Protein AF-A0A8H6ZA84-F1 (afdb_monomer_lite)

Structure (mmCIF, N/CA/C/O backbone):
data_AF-A0A8H6ZA84-F1
#
_entry.id   AF-A0A8H6ZA84-F1
#
loop_
_atom_site.group_PDB
_atom_site.id
_atom_site.type_symbol
_atom_site.label_atom_id
_atom_site.label_alt_id
_atom_site.label_comp_id
_atom_site.label_asym_id
_atom_site.label_entity_id
_atom_site.label_seq_id
_atom_site.pdbx_PDB_ins_code
_atom_site.Cartn_x
_atom_site.Cartn_y
_atom_site.Cartn_z
_atom_site.occupancy
_atom_site.B_iso_or_equiv
_atom_site.auth_seq_id
_atom_site.auth_comp_id
_atom_site.auth_asym_id
_atom_site.auth_atom_id
_atom_site.pdbx_PDB_model_num
ATOM 1 N N . MET A 1 1 ? -35.284 -11.355 17.701 1.00 36.91 1 MET A N 1
ATOM 2 C CA . MET A 1 1 ? -35.222 -12.533 16.805 1.00 36.91 1 MET A CA 1
ATOM 3 C C . MET A 1 1 ? -33.841 -12.617 16.155 1.00 36.91 1 MET A C 1
ATOM 5 O O . MET A 1 1 ? -33.602 -11.948 15.160 1.00 36.91 1 MET A O 1
ATOM 9 N N . ARG A 1 2 ? -32.900 -13.371 16.741 1.00 30.09 2 ARG A N 1
ATOM 10 C CA . ARG A 1 2 ? -31.565 -13.618 16.163 1.00 30.09 2 ARG A CA 1
ATOM 11 C C . ARG A 1 2 ? -31.586 -14.981 15.469 1.00 30.09 2 ARG A C 1
ATOM 13 O O . ARG A 1 2 ? -31.700 -15.998 16.144 1.00 30.09 2 ARG A O 1
ATOM 20 N N . LYS A 1 3 ? -31.520 -15.005 14.136 1.00 34.09 3 LYS A N 1
ATOM 21 C CA . LYS A 1 3 ? -31.349 -16.245 13.364 1.00 34.09 3 LYS A CA 1
ATOM 22 C C . LYS A 1 3 ? -29.856 -16.569 13.288 1.00 34.09 3 LYS A C 1
ATOM 24 O O . LYS A 1 3 ? -29.094 -15.841 12.662 1.00 34.09 3 LYS A O 1
ATOM 29 N N . HIS A 1 4 ? -29.452 -17.644 13.961 1.00 30.86 4 HIS A N 1
ATOM 30 C CA . HIS A 1 4 ? -28.124 -18.236 13.839 1.00 30.86 4 HIS A CA 1
ATOM 31 C C . HIS A 1 4 ? -28.021 -19.001 12.512 1.00 30.86 4 HIS A C 1
ATOM 33 O O . HIS A 1 4 ? -28.751 -19.966 12.294 1.00 30.86 4 HIS A O 1
ATOM 39 N N . LEU A 1 5 ? -27.105 -18.579 11.639 1.00 31.80 5 LEU A N 1
ATOM 40 C CA . LEU A 1 5 ? -26.659 -19.356 10.482 1.00 31.80 5 LEU A CA 1
ATOM 41 C C . LEU A 1 5 ? -25.790 -20.521 10.981 1.00 31.80 5 LEU A C 1
ATOM 43 O O . LEU A 1 5 ? -24.698 -20.304 11.506 1.00 31.80 5 LEU A O 1
ATOM 47 N N . ARG A 1 6 ? -26.295 -21.754 10.852 1.00 27.97 6 ARG A N 1
ATOM 48 C CA . ARG A 1 6 ? -25.512 -22.986 11.031 1.00 27.97 6 ARG A CA 1
ATOM 49 C C . ARG A 1 6 ? -24.756 -23.284 9.736 1.00 27.97 6 ARG A C 1
ATOM 51 O O . ARG A 1 6 ? -25.370 -23.355 8.677 1.00 27.97 6 ARG A O 1
ATOM 58 N N . LEU A 1 7 ? -23.445 -23.486 9.840 1.00 37.94 7 LEU A N 1
ATOM 59 C CA . LEU A 1 7 ? -22.629 -24.075 8.776 1.00 37.94 7 LEU A CA 1
ATOM 60 C C . LEU A 1 7 ? -22.774 -25.611 8.788 1.00 37.94 7 LEU A C 1
ATOM 62 O O . LEU A 1 7 ? -22.993 -26.184 9.860 1.00 37.94 7 LEU A O 1
ATOM 66 N N . PRO A 1 8 ? -22.657 -26.287 7.629 1.00 34.06 8 PRO A N 1
ATOM 67 C CA . PRO A 1 8 ? -22.803 -27.736 7.534 1.00 34.06 8 PRO A CA 1
ATOM 68 C C . PRO A 1 8 ? -21.616 -28.489 8.155 1.00 34.06 8 PRO A C 1
ATOM 70 O O . PRO A 1 8 ? -20.456 -28.089 8.037 1.00 34.06 8 PRO A O 1
ATOM 73 N N . SER A 1 9 ? -21.933 -29.604 8.815 1.00 30.83 9 SER A N 1
ATOM 74 C CA . SER A 1 9 ? -20.996 -30.525 9.460 1.00 30.83 9 SER A CA 1
ATOM 75 C C . SER A 1 9 ? -20.069 -31.197 8.445 1.00 30.83 9 SER A C 1
ATOM 77 O O . SER A 1 9 ? -20.538 -31.835 7.502 1.00 30.83 9 SER A O 1
ATOM 79 N N . ARG A 1 10 ? -18.753 -31.110 8.668 1.00 32.34 10 ARG A N 1
ATOM 80 C CA . ARG A 1 10 ? -17.753 -31.898 7.936 1.00 32.34 10 ARG A CA 1
ATOM 81 C C . ARG A 1 10 ? -17.799 -33.361 8.381 1.00 32.34 10 ARG A C 1
ATOM 83 O O . ARG A 1 10 ? -17.666 -33.653 9.565 1.00 32.34 10 ARG A O 1
ATOM 90 N N . SER A 1 11 ? -17.933 -34.258 7.410 1.00 32.00 11 SER A N 1
ATOM 91 C CA . SER A 1 11 ? -17.723 -35.698 7.546 1.00 32.00 11 SER A CA 1
ATOM 92 C C . SER A 1 11 ? -16.248 -36.005 7.819 1.00 32.00 11 SER A C 1
ATOM 94 O O . SER A 1 11 ? -15.365 -35.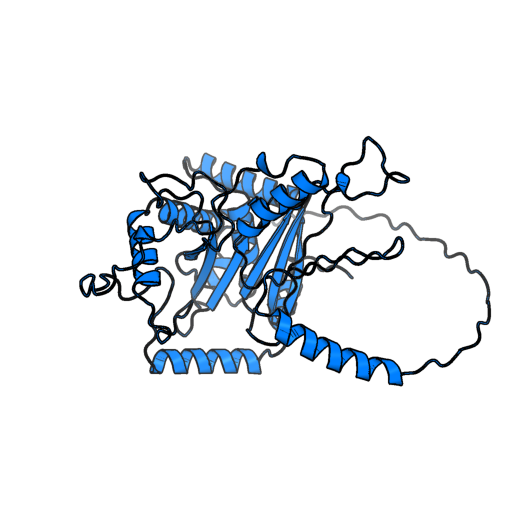610 7.056 1.00 32.00 11 SER A O 1
ATOM 96 N N . THR A 1 12 ? -15.988 -36.719 8.906 1.00 30.31 12 THR A N 1
ATOM 97 C CA . THR A 1 12 ? -14.683 -37.251 9.303 1.00 30.31 12 THR A CA 1
ATOM 98 C C . THR A 1 12 ? -14.294 -38.426 8.404 1.00 30.31 12 THR A C 1
ATOM 100 O O . THR A 1 12 ? -14.926 -39.477 8.441 1.00 30.31 12 THR A O 1
ATOM 103 N N . ILE A 1 13 ? -13.230 -38.262 7.616 1.00 33.44 13 ILE A N 1
ATOM 104 C CA . ILE A 1 13 ? -12.524 -39.368 6.958 1.00 33.44 13 ILE A CA 1
ATOM 105 C C . ILE A 1 13 ? -11.316 -39.706 7.835 1.00 33.44 13 ILE A C 1
ATOM 107 O O . ILE A 1 13 ? -10.416 -38.887 8.009 1.00 33.44 13 ILE A O 1
ATOM 111 N N . THR A 1 14 ? -11.316 -40.899 8.421 1.00 33.94 14 THR A N 1
ATOM 112 C CA . THR A 1 14 ? -10.199 -41.462 9.188 1.00 33.94 14 THR A CA 1
ATOM 113 C C . THR A 1 14 ? -9.157 -42.076 8.245 1.00 33.94 14 THR A C 1
ATOM 115 O O . THR A 1 14 ? -9.512 -42.934 7.433 1.00 33.94 14 THR A O 1
ATOM 118 N N . PRO A 1 15 ? -7.861 -41.725 8.346 1.00 33.31 15 PRO A N 1
ATOM 119 C CA . PRO A 1 15 ? -6.811 -42.452 7.645 1.00 33.31 15 PRO A CA 1
ATOM 120 C C . PRO A 1 15 ? -6.420 -43.717 8.420 1.00 33.31 15 PRO A C 1
ATOM 122 O O . PRO A 1 15 ? -6.116 -43.671 9.613 1.00 33.31 15 PRO A O 1
ATOM 125 N N . ARG A 1 16 ? -6.389 -44.859 7.722 1.00 28.25 16 ARG A N 1
ATOM 126 C CA . ARG A 1 16 ? -5.754 -46.095 8.201 1.00 28.25 16 ARG A CA 1
ATOM 127 C C . ARG A 1 16 ? -4.234 -45.915 8.188 1.00 28.25 16 ARG A C 1
ATOM 129 O O . ARG A 1 16 ? -3.644 -45.720 7.130 1.00 28.25 16 ARG A O 1
ATOM 136 N N . HIS A 1 17 ? -3.606 -46.018 9.356 1.00 33.50 17 HIS A N 1
ATOM 137 C CA . HIS A 1 17 ? -2.156 -46.126 9.486 1.00 33.50 17 HIS A CA 1
ATOM 138 C C . HIS A 1 17 ? -1.708 -47.570 9.239 1.00 33.50 17 HIS A C 1
ATOM 140 O O . HIS A 1 17 ? -2.032 -48.468 10.015 1.00 33.50 17 HIS A O 1
ATOM 146 N N . THR A 1 18 ? -0.927 -47.785 8.184 1.00 36.56 18 THR A N 1
ATOM 147 C CA . THR A 1 18 ? -0.173 -49.024 7.969 1.00 36.56 18 THR A CA 1
ATOM 148 C C . THR A 1 18 ? 1.191 -48.882 8.643 1.00 36.56 18 THR A C 1
ATOM 150 O O . THR A 1 18 ? 1.991 -48.019 8.282 1.00 36.56 18 THR A O 1
ATOM 153 N N . VAL A 1 19 ? 1.444 -49.706 9.658 1.00 35.53 19 VAL A N 1
ATOM 154 C CA . VAL A 1 19 ? 2.720 -49.784 10.382 1.00 35.53 19 VAL A CA 1
ATOM 155 C C . VAL A 1 19 ? 3.698 -50.635 9.569 1.00 35.53 19 VAL A C 1
ATOM 157 O O . VAL A 1 19 ? 3.409 -51.794 9.287 1.00 35.53 19 VAL A O 1
ATOM 160 N N . VAL A 1 20 ? 4.862 -50.080 9.216 1.00 42.09 20 VAL A N 1
ATOM 161 C CA . VAL A 1 20 ? 5.996 -50.832 8.646 1.00 42.09 20 VAL A CA 1
ATOM 162 C C . VAL A 1 20 ? 7.111 -50.921 9.702 1.00 42.09 20 VAL A C 1
ATOM 164 O O . VAL A 1 20 ? 7.462 -49.887 10.279 1.00 42.09 20 VAL A O 1
ATOM 167 N N . PRO A 1 21 ? 7.693 -52.104 9.986 1.00 37.88 21 PRO A N 1
ATOM 168 C CA . PRO A 1 21 ? 8.678 -52.252 11.051 1.00 37.88 21 PRO A CA 1
ATOM 169 C C . PRO A 1 21 ? 10.107 -51.870 10.627 1.00 37.88 21 PRO A C 1
ATOM 171 O O . PRO A 1 21 ? 10.656 -52.388 9.661 1.00 37.88 21 PRO A O 1
ATOM 174 N N . GLY A 1 22 ? 10.729 -51.014 11.443 1.00 32.81 22 GLY A N 1
ATOM 175 C CA . GLY A 1 22 ? 12.044 -51.235 12.062 1.00 32.81 22 GLY A CA 1
ATOM 176 C C . GLY A 1 22 ? 13.266 -51.540 11.186 1.00 32.81 22 GLY A C 1
ATOM 177 O O . GLY A 1 22 ? 13.723 -52.677 11.140 1.00 32.81 22 GLY A O 1
ATOM 178 N N . GLY A 1 23 ? 13.920 -50.501 10.655 1.00 31.62 23 GLY A N 1
ATOM 179 C CA . GLY A 1 23 ? 15.294 -50.573 10.136 1.00 31.62 23 GLY A CA 1
ATOM 180 C C . GLY A 1 23 ? 16.274 -49.743 10.975 1.00 31.62 23 GLY A C 1
ATOM 181 O O . GLY A 1 23 ? 16.282 -48.516 10.896 1.00 31.62 23 GLY A O 1
ATOM 182 N N . ARG A 1 24 ? 17.130 -50.400 11.772 1.00 39.78 24 ARG A N 1
ATOM 183 C CA . ARG A 1 24 ? 18.225 -49.764 12.534 1.00 39.78 24 ARG A CA 1
ATOM 184 C C . ARG A 1 24 ? 19.229 -49.101 11.577 1.00 39.78 24 ARG A C 1
ATOM 186 O O . ARG A 1 24 ? 19.895 -49.799 10.816 1.00 39.78 24 ARG A O 1
ATOM 193 N N . ARG A 1 25 ? 19.434 -47.780 11.670 1.00 35.97 25 ARG A N 1
ATOM 194 C CA . ARG A 1 25 ? 20.584 -47.089 11.050 1.00 35.97 25 ARG A CA 1
ATOM 195 C C . ARG A 1 25 ? 21.472 -46.422 12.100 1.00 35.97 25 ARG A C 1
ATOM 197 O O . ARG A 1 25 ? 21.030 -45.613 12.908 1.00 35.97 25 ARG A O 1
ATOM 204 N N . ARG A 1 26 ? 22.747 -46.818 12.057 1.00 33.97 26 ARG A N 1
ATOM 205 C CA . ARG A 1 26 ? 23.869 -46.362 12.886 1.00 33.97 26 ARG A CA 1
ATOM 206 C C . ARG A 1 26 ? 24.098 -44.855 12.733 1.00 33.97 26 ARG A C 1
ATOM 208 O O . ARG A 1 26 ? 24.184 -44.351 11.615 1.00 33.97 26 ARG A O 1
ATOM 215 N N . SER A 1 27 ? 24.273 -44.162 13.856 1.00 31.70 27 SER A N 1
ATOM 216 C CA . SER A 1 27 ? 24.679 -42.760 13.899 1.00 31.70 27 SER A CA 1
ATOM 217 C C . SER A 1 27 ? 26.155 -42.619 13.503 1.00 31.70 27 SER A C 1
ATOM 219 O O . SER A 1 27 ? 27.053 -43.171 14.138 1.00 31.70 27 SER A O 1
ATOM 221 N N . ARG A 1 28 ? 26.428 -41.864 12.434 1.00 34.94 28 ARG A N 1
ATOM 222 C CA . ARG A 1 28 ? 27.763 -41.323 12.153 1.00 34.94 28 ARG A CA 1
ATOM 223 C C . ARG A 1 28 ? 27.798 -39.873 12.626 1.00 34.94 28 ARG A C 1
ATOM 225 O O . ARG A 1 28 ? 27.050 -39.032 12.139 1.00 34.94 28 ARG A O 1
ATOM 232 N N . ARG A 1 29 ? 28.665 -39.599 13.603 1.00 37.69 29 ARG A N 1
ATOM 233 C CA . ARG A 1 29 ? 29.027 -38.250 14.053 1.00 37.69 29 ARG A CA 1
ATOM 234 C C . ARG A 1 29 ? 29.766 -37.532 12.917 1.00 37.69 29 ARG A C 1
ATOM 236 O O . ARG A 1 29 ? 30.801 -38.024 12.482 1.00 37.69 29 ARG A O 1
ATOM 243 N N . CYS A 1 30 ? 29.291 -36.358 12.492 1.00 31.92 30 CYS A N 1
ATOM 244 C CA . CYS A 1 30 ? 30.036 -35.463 11.599 1.00 31.92 30 CYS A CA 1
ATOM 245 C C . CYS A 1 30 ? 30.029 -34.003 12.095 1.00 31.92 30 CYS A C 1
ATOM 247 O O . CYS A 1 30 ? 29.019 -33.310 12.070 1.00 31.92 30 CYS A O 1
ATOM 249 N N . SER A 1 31 ? 31.216 -33.584 12.542 1.00 34.88 31 SER A N 1
ATOM 250 C CA . SER A 1 31 ? 31.844 -32.251 12.531 1.00 34.88 31 SER A CA 1
ATOM 251 C C . SER A 1 31 ? 30.984 -30.972 12.640 1.00 34.88 31 SER A C 1
ATOM 253 O O . SER A 1 31 ? 30.617 -30.357 11.638 1.00 34.88 31 SER A O 1
ATOM 255 N N . CYS A 1 32 ? 30.875 -30.427 13.857 1.00 39.41 32 CYS A N 1
ATOM 256 C CA . CYS A 1 32 ? 30.471 -29.032 14.114 1.00 39.41 32 CYS A CA 1
ATOM 257 C C . CYS A 1 32 ? 31.559 -27.978 13.791 1.00 39.41 32 CYS A C 1
ATOM 259 O O . CYS A 1 32 ? 31.289 -26.778 13.830 1.00 39.41 32 CYS A O 1
ATOM 261 N N . ALA A 1 33 ? 32.785 -28.379 13.438 1.00 37.53 33 ALA A N 1
ATOM 262 C CA . ALA A 1 33 ? 33.903 -27.443 13.268 1.00 37.53 33 ALA A CA 1
ATOM 263 C C . ALA A 1 33 ? 33.932 -26.715 11.904 1.00 37.53 33 ALA A C 1
ATOM 265 O O . ALA A 1 33 ? 34.500 -25.628 11.798 1.00 37.53 33 ALA A O 1
ATOM 266 N N . ARG A 1 34 ? 33.272 -27.243 10.860 1.00 36.31 34 ARG A N 1
ATOM 267 C CA . ARG A 1 34 ? 33.306 -26.644 9.507 1.00 36.31 34 ARG A CA 1
ATOM 268 C C . ARG A 1 34 ? 32.322 -25.476 9.320 1.00 36.31 34 ARG A C 1
ATOM 270 O O . ARG A 1 34 ? 32.517 -24.648 8.436 1.00 36.31 34 ARG A O 1
ATOM 277 N N . ARG A 1 35 ? 31.317 -25.340 10.199 1.00 35.38 35 ARG A N 1
ATOM 278 C CA . ARG A 1 35 ? 30.272 -24.296 10.114 1.00 35.38 35 ARG A CA 1
ATOM 279 C C . ARG A 1 35 ? 30.733 -22.903 10.564 1.00 35.38 35 ARG A C 1
ATOM 281 O O . ARG A 1 35 ? 30.156 -21.910 10.137 1.00 35.38 35 ARG A O 1
ATOM 288 N N . ARG A 1 36 ? 31.790 -22.796 11.381 1.00 38.19 36 ARG A N 1
ATOM 289 C CA . ARG A 1 36 ? 32.284 -21.490 11.867 1.00 38.19 36 ARG A CA 1
ATOM 290 C C . ARG A 1 36 ? 33.231 -20.774 10.892 1.00 38.19 36 ARG A C 1
ATOM 292 O O . ARG A 1 36 ? 33.251 -19.549 10.900 1.00 38.19 36 ARG A O 1
ATOM 299 N N . ARG A 1 37 ? 33.945 -21.487 10.006 1.00 34.50 37 ARG A N 1
ATOM 300 C CA . ARG A 1 37 ? 34.820 -20.860 8.983 1.00 34.50 37 ARG A CA 1
ATOM 301 C C . ARG A 1 37 ? 34.072 -20.334 7.749 1.00 34.50 37 ARG A C 1
ATOM 303 O O . ARG A 1 37 ? 34.540 -19.384 7.135 1.00 34.50 37 ARG A O 1
ATOM 310 N N . LEU A 1 38 ? 32.895 -20.875 7.423 1.00 33.53 38 LEU A N 1
ATOM 311 C CA . LEU A 1 38 ? 32.056 -20.367 6.323 1.00 33.53 38 LEU A CA 1
ATOM 312 C C . LEU A 1 38 ? 31.342 -19.045 6.677 1.00 33.53 38 LEU A C 1
ATOM 314 O O . LEU A 1 38 ? 31.185 -18.182 5.817 1.00 33.53 38 LEU A O 1
ATOM 318 N N . ASN A 1 39 ? 31.017 -18.819 7.956 1.00 38.09 39 ASN A N 1
ATOM 319 C CA . ASN A 1 39 ? 30.348 -17.589 8.404 1.00 38.09 39 ASN A CA 1
ATOM 320 C C . ASN A 1 39 ? 31.255 -16.342 8.429 1.00 38.09 39 ASN A C 1
ATOM 322 O O . ASN A 1 39 ? 30.744 -15.225 8.356 1.00 38.09 39 ASN A O 1
ATOM 326 N N . SER A 1 40 ? 32.583 -16.487 8.522 1.00 35.09 40 SER A N 1
ATOM 327 C CA . SER A 1 40 ? 33.506 -15.337 8.526 1.00 35.09 40 SER A CA 1
ATOM 328 C C . SER A 1 40 ? 33.923 -14.897 7.117 1.00 35.09 40 SER A C 1
ATOM 330 O O . SER A 1 40 ? 34.052 -13.697 6.871 1.00 35.09 40 SER A O 1
ATOM 332 N N . LEU A 1 41 ? 34.054 -15.840 6.177 1.00 35.41 41 LEU A N 1
ATOM 333 C CA . LEU A 1 41 ? 34.281 -15.554 4.755 1.00 35.41 41 LEU A CA 1
ATOM 334 C C . LEU A 1 41 ? 33.027 -14.966 4.089 1.00 35.41 41 LEU A C 1
ATOM 336 O O . LEU A 1 41 ? 33.139 -13.968 3.378 1.00 35.41 41 LEU A O 1
ATOM 340 N N . GLY A 1 42 ? 31.833 -15.472 4.426 1.00 38.34 42 GLY A N 1
ATOM 341 C CA . GLY A 1 42 ? 30.562 -14.909 3.957 1.00 38.34 42 GLY A CA 1
ATOM 342 C C . GLY A 1 42 ? 30.359 -13.442 4.356 1.00 38.34 42 GLY A C 1
ATOM 343 O O . GLY A 1 42 ? 29.905 -12.647 3.541 1.00 38.34 42 GLY A O 1
ATOM 344 N N . ARG A 1 43 ? 30.785 -13.034 5.564 1.00 39.28 43 ARG A N 1
ATOM 345 C CA . ARG A 1 43 ? 30.678 -11.635 6.034 1.00 39.28 43 ARG A CA 1
ATOM 346 C C . ARG A 1 43 ? 31.648 -10.669 5.343 1.00 39.28 43 ARG A C 1
ATOM 348 O O . ARG A 1 43 ? 31.300 -9.505 5.153 1.00 39.28 43 ARG A O 1
ATOM 355 N N . ARG A 1 44 ? 32.850 -11.123 4.957 1.00 38.00 44 ARG A N 1
ATOM 356 C CA . ARG A 1 44 ? 33.805 -10.297 4.186 1.00 38.00 44 ARG A CA 1
ATOM 357 C C . ARG A 1 44 ? 33.410 -10.187 2.713 1.00 38.00 44 ARG A C 1
ATOM 359 O O . ARG A 1 44 ? 33.602 -9.128 2.127 1.00 38.00 44 ARG A O 1
ATOM 366 N N . PHE A 1 45 ? 32.801 -11.232 2.153 1.00 33.28 45 PHE A N 1
ATOM 367 C CA . PHE A 1 45 ? 32.218 -11.203 0.811 1.00 33.28 45 PHE A CA 1
ATOM 368 C C . PHE A 1 45 ? 30.990 -10.270 0.755 1.00 33.28 45 PHE A C 1
ATOM 370 O O . PHE A 1 45 ? 30.920 -9.401 -0.109 1.00 33.28 45 PHE A O 1
ATOM 377 N N . TYR A 1 46 ? 30.106 -10.328 1.762 1.00 30.92 46 TYR A N 1
ATOM 378 C CA . TYR A 1 46 ? 28.932 -9.447 1.882 1.00 30.92 46 TYR A CA 1
ATOM 379 C C . TYR A 1 46 ? 29.279 -7.949 1.953 1.00 30.92 46 TYR A C 1
ATOM 381 O O . TYR A 1 46 ? 28.614 -7.137 1.318 1.00 30.92 46 TYR A O 1
ATOM 389 N N . ARG A 1 47 ? 30.341 -7.563 2.682 1.00 39.81 47 ARG A N 1
ATOM 390 C CA . ARG A 1 47 ? 30.762 -6.148 2.791 1.00 39.81 47 ARG A CA 1
ATOM 391 C C . ARG A 1 47 ? 31.406 -5.582 1.524 1.00 39.81 47 ARG A C 1
ATOM 393 O O . ARG A 1 47 ? 31.460 -4.367 1.380 1.00 39.81 47 ARG A O 1
ATOM 400 N N . ARG A 1 48 ? 31.922 -6.429 0.626 1.00 33.94 48 ARG A N 1
ATOM 401 C CA . ARG A 1 48 ? 32.559 -5.979 -0.625 1.00 33.94 48 ARG A CA 1
ATOM 402 C C . ARG A 1 48 ? 31.564 -5.884 -1.787 1.00 33.94 48 ARG A C 1
ATOM 404 O O . ARG A 1 48 ? 31.827 -5.162 -2.740 1.00 33.94 48 ARG A O 1
ATOM 411 N N . ILE A 1 49 ? 30.422 -6.572 -1.684 1.00 33.56 49 ILE A N 1
ATOM 412 C CA . ILE A 1 49 ? 29.357 -6.592 -2.700 1.00 33.56 49 ILE A CA 1
ATOM 413 C C . ILE A 1 49 ? 28.232 -5.600 -2.382 1.00 33.56 49 ILE A C 1
ATOM 415 O O . ILE A 1 49 ? 27.532 -5.182 -3.290 1.00 33.56 49 ILE A O 1
ATOM 419 N N . SER A 1 50 ? 28.105 -5.101 -1.148 1.00 33.03 50 SER A N 1
ATOM 420 C CA . SER A 1 50 ? 27.083 -4.101 -0.786 1.00 33.03 50 SER A CA 1
ATOM 421 C C . SER A 1 50 ? 27.190 -2.747 -1.519 1.00 33.03 50 SER A C 1
ATOM 423 O O . SER A 1 50 ? 26.331 -1.895 -1.325 1.00 33.03 50 SER A O 1
ATOM 425 N N . GLY A 1 51 ? 28.215 -2.544 -2.358 1.00 30.34 51 GLY A N 1
ATOM 426 C CA . GLY A 1 51 ? 28.326 -1.424 -3.303 1.00 30.34 51 GLY A CA 1
ATOM 427 C C . GLY A 1 51 ? 28.015 -1.774 -4.768 1.00 30.34 51 GLY A C 1
ATOM 428 O O . GLY A 1 51 ? 28.162 -0.912 -5.628 1.00 30.34 51 GLY A O 1
ATOM 429 N N . ARG A 1 52 ? 27.624 -3.017 -5.087 1.00 38.28 52 ARG A N 1
ATOM 430 C CA . ARG A 1 52 ? 27.257 -3.466 -6.440 1.00 38.28 52 ARG A CA 1
ATOM 431 C C . ARG A 1 52 ? 25.866 -4.110 -6.427 1.00 38.28 52 ARG A C 1
ATOM 433 O O . ARG A 1 52 ? 25.523 -4.894 -5.550 1.00 38.28 52 ARG A O 1
ATOM 440 N N . ILE A 1 53 ? 25.058 -3.677 -7.386 1.00 45.62 53 ILE A N 1
ATOM 441 C CA . ILE A 1 53 ? 23.625 -3.931 -7.560 1.00 45.62 53 ILE A CA 1
ATOM 442 C C . ILE A 1 53 ? 23.299 -5.437 -7.619 1.00 45.62 53 ILE A C 1
ATOM 444 O O . ILE A 1 53 ? 24.097 -6.210 -8.128 1.00 45.62 53 ILE A O 1
ATOM 448 N N . SER A 1 54 ? 22.109 -5.792 -7.103 1.00 40.03 54 SER A N 1
ATOM 449 C CA . SER A 1 54 ? 21.384 -7.081 -7.149 1.00 40.03 54 SER A CA 1
ATOM 450 C C . SER A 1 54 ? 22.223 -8.367 -7.074 1.00 40.03 54 SER A C 1
ATOM 452 O O . SER A 1 54 ? 22.879 -8.764 -8.030 1.00 40.03 54 SER A O 1
ATOM 454 N N . ILE A 1 55 ? 22.110 -9.096 -5.962 1.00 35.19 55 ILE A N 1
ATOM 455 C CA . ILE A 1 55 ? 22.618 -10.469 -5.854 1.00 35.19 55 ILE A CA 1
ATOM 456 C C . ILE A 1 55 ? 21.447 -11.408 -6.137 1.00 35.19 55 ILE A C 1
ATOM 458 O O . ILE A 1 55 ? 20.498 -11.438 -5.360 1.00 35.19 55 ILE A O 1
ATOM 462 N N . ASN A 1 56 ? 21.519 -12.178 -7.220 1.00 39.62 56 ASN A N 1
ATOM 463 C CA . ASN A 1 56 ? 20.574 -13.259 -7.486 1.00 39.62 56 ASN A CA 1
ATOM 464 C C . ASN A 1 56 ? 21.195 -14.566 -6.983 1.00 39.62 56 ASN A C 1
ATOM 466 O O . ASN A 1 56 ? 22.270 -14.955 -7.433 1.00 39.62 56 ASN A O 1
ATOM 470 N N . GLN A 1 57 ? 20.536 -15.240 -6.043 1.00 36.50 57 GLN A N 1
ATOM 471 C CA . GLN A 1 57 ? 20.892 -16.601 -5.650 1.00 36.50 57 GLN A CA 1
ATOM 472 C C . GLN A 1 57 ? 19.854 -17.544 -6.255 1.00 36.50 57 GLN A C 1
ATOM 474 O O . GLN A 1 57 ? 18.671 -17.410 -5.968 1.00 36.50 57 GLN A O 1
ATOM 479 N N . VAL A 1 58 ? 20.297 -18.482 -7.091 1.00 39.06 58 VAL A N 1
ATOM 480 C CA . VAL A 1 58 ? 19.477 -19.601 -7.570 1.00 39.06 58 VAL A CA 1
ATOM 481 C C . VAL A 1 58 ? 19.932 -20.832 -6.801 1.00 39.06 58 VAL A C 1
ATOM 483 O O . VAL A 1 58 ? 21.105 -21.198 -6.849 1.00 39.06 58 VAL A O 1
ATOM 486 N N . SER A 1 59 ? 19.022 -21.445 -6.051 1.00 36.62 59 SER A N 1
ATOM 487 C CA . SER A 1 59 ? 19.291 -22.703 -5.353 1.00 36.62 59 SER A CA 1
ATOM 488 C C . SER A 1 59 ? 18.468 -23.799 -6.016 1.00 36.62 59 SER A C 1
ATOM 490 O O . SER A 1 59 ? 17.242 -23.746 -5.982 1.00 36.62 59 SER A O 1
ATOM 492 N N . VAL A 1 60 ? 19.139 -24.774 -6.629 1.00 34.25 60 VAL A N 1
ATOM 493 C CA . VAL A 1 60 ? 18.502 -25.987 -7.155 1.00 34.25 60 VAL A CA 1
ATOM 494 C C . VAL A 1 60 ? 18.495 -27.014 -6.033 1.00 34.25 60 VAL A C 1
ATOM 496 O O . VAL A 1 60 ? 19.553 -27.410 -5.542 1.00 34.25 60 VAL A O 1
ATOM 499 N N . GLY A 1 61 ? 17.311 -27.422 -5.595 1.00 32.25 61 GLY A N 1
ATOM 500 C CA . GLY A 1 61 ? 17.158 -28.501 -4.630 1.00 32.25 61 GLY A CA 1
ATOM 501 C C . GLY A 1 61 ? 16.198 -29.572 -5.143 1.00 32.25 61 GLY A C 1
ATOM 502 O O . GLY A 1 61 ? 15.404 -29.325 -6.045 1.00 32.25 61 GLY A O 1
ATOM 503 N N . LEU A 1 62 ? 16.331 -30.781 -4.590 1.00 30.34 62 LEU A N 1
ATOM 504 C CA . LEU A 1 62 ? 15.524 -31.975 -4.888 1.00 30.34 62 LEU A CA 1
ATOM 505 C C . LEU A 1 62 ? 14.002 -31.702 -4.746 1.00 30.34 62 LEU A C 1
ATOM 507 O O . LEU A 1 62 ? 13.648 -30.689 -4.144 1.00 30.34 62 LEU A O 1
ATOM 511 N N . PRO A 1 63 ? 13.100 -32.591 -5.231 1.00 33.50 63 PRO A N 1
ATOM 512 C CA . PRO A 1 63 ? 11.679 -32.315 -5.549 1.00 33.50 63 PRO A CA 1
ATOM 513 C C . PRO A 1 63 ? 10.755 -31.795 -4.426 1.00 33.50 63 PRO A C 1
ATOM 515 O O . PRO A 1 63 ? 9.545 -31.720 -4.606 1.00 33.50 63 PRO A O 1
ATOM 518 N N . SER A 1 64 ? 11.286 -31.442 -3.261 1.00 35.66 64 SER A N 1
ATOM 519 C CA . SER A 1 64 ? 10.564 -30.897 -2.115 1.00 35.66 64 SER A CA 1
ATOM 520 C C . SER A 1 64 ? 11.178 -29.608 -1.546 1.00 35.66 64 SER A C 1
ATOM 522 O O . SER A 1 64 ? 10.888 -29.265 -0.401 1.00 35.66 64 SER A O 1
ATOM 524 N N . SER A 1 65 ? 12.040 -28.890 -2.274 1.00 34.53 65 SER A N 1
ATOM 525 C CA . SER A 1 65 ? 12.624 -27.628 -1.787 1.00 34.53 65 SER A CA 1
ATOM 526 C C . SER A 1 65 ? 12.434 -26.476 -2.768 1.00 34.53 65 SER A C 1
ATOM 528 O O . SER A 1 65 ? 12.924 -26.520 -3.893 1.00 34.53 65 SER A O 1
ATOM 530 N N . LEU A 1 66 ? 11.728 -25.451 -2.287 1.00 39.47 66 LEU A N 1
ATOM 531 C CA . LEU A 1 66 ? 11.449 -24.179 -2.947 1.00 39.47 66 LEU A CA 1
ATOM 532 C C . LEU A 1 66 ? 12.738 -23.516 -3.457 1.00 39.47 66 LEU A C 1
ATOM 534 O O . LEU A 1 66 ? 13.717 -23.396 -2.720 1.00 39.47 66 LEU A O 1
ATOM 538 N N . SER A 1 67 ? 12.715 -23.031 -4.697 1.00 37.81 67 SER A N 1
ATOM 539 C CA . SER A 1 67 ? 13.719 -22.094 -5.195 1.00 37.81 67 SER A CA 1
ATOM 540 C C . SER A 1 67 ? 13.508 -20.733 -4.526 1.00 37.81 67 SER A C 1
ATOM 542 O O . SER A 1 67 ? 12.490 -20.077 -4.751 1.00 37.81 67 SER A O 1
ATOM 544 N N . GLU A 1 68 ? 14.457 -20.291 -3.703 1.00 36.31 68 GLU A N 1
ATOM 545 C CA . GLU A 1 68 ? 14.445 -18.944 -3.126 1.00 36.31 68 GLU A CA 1
ATOM 546 C C . GLU A 1 68 ? 15.247 -17.985 -4.009 1.00 36.31 68 GLU A C 1
ATOM 548 O O . GLU A 1 68 ? 16.469 -18.095 -4.090 1.00 36.31 68 GLU A O 1
ATOM 553 N N . ILE A 1 69 ? 14.575 -17.007 -4.622 1.00 41.56 69 ILE A N 1
ATOM 554 C CA . ILE A 1 69 ? 15.232 -15.825 -5.190 1.00 41.56 69 ILE A CA 1
ATOM 555 C C . ILE A 1 69 ? 15.316 -14.773 -4.078 1.00 41.56 69 ILE A C 1
ATOM 557 O O . ILE A 1 69 ? 14.337 -14.102 -3.752 1.00 41.56 69 ILE A O 1
ATOM 561 N N . CYS A 1 70 ? 16.495 -14.630 -3.472 1.00 32.28 70 CYS A N 1
ATOM 562 C CA . CYS A 1 70 ? 16.768 -13.585 -2.483 1.00 32.28 70 CYS A CA 1
ATOM 563 C C . CYS A 1 70 ? 17.207 -12.284 -3.170 1.00 32.28 70 CYS A C 1
ATOM 565 O O . CYS A 1 70 ? 18.397 -12.005 -3.265 1.00 32.28 70 CYS A O 1
ATOM 567 N N . ALA A 1 71 ? 16.260 -11.452 -3.602 1.00 37.25 71 ALA A N 1
ATOM 568 C CA . ALA A 1 71 ? 16.565 -10.051 -3.885 1.00 37.25 71 ALA A CA 1
ATOM 569 C C . ALA A 1 71 ? 16.630 -9.270 -2.558 1.00 37.25 71 ALA A C 1
ATOM 571 O O . ALA A 1 71 ? 15.719 -9.361 -1.733 1.00 37.25 71 ALA A O 1
ATOM 572 N N . ILE A 1 72 ? 17.688 -8.484 -2.329 1.00 33.06 72 ILE A N 1
ATOM 573 C CA . ILE A 1 72 ? 17.745 -7.551 -1.190 1.00 33.06 72 ILE A CA 1
ATOM 574 C C . ILE A 1 72 ? 16.747 -6.417 -1.467 1.00 33.06 72 ILE A C 1
ATOM 576 O O . ILE A 1 72 ? 17.042 -5.450 -2.168 1.00 33.06 72 ILE A O 1
ATOM 580 N N . VAL A 1 73 ? 15.532 -6.562 -0.935 1.00 36.75 73 VAL A N 1
ATOM 581 C CA . VAL A 1 73 ? 14.434 -5.599 -1.085 1.00 36.75 73 VAL A CA 1
ATOM 582 C C . VAL A 1 73 ? 14.528 -4.537 0.015 1.00 36.75 73 VAL A C 1
ATOM 584 O O . VAL A 1 73 ? 13.803 -4.561 1.008 1.00 36.75 73 VAL A O 1
ATOM 587 N N . LEU A 1 74 ? 15.431 -3.573 -0.159 1.00 36.09 74 LEU A N 1
ATOM 588 C CA . LEU A 1 74 ? 15.373 -2.302 0.566 1.00 36.09 74 LEU A CA 1
ATOM 589 C C . LEU A 1 74 ? 14.454 -1.375 -0.235 1.00 36.09 74 LEU A C 1
ATOM 591 O O . LEU A 1 74 ? 14.882 -0.763 -1.207 1.00 36.09 74 LEU A O 1
ATOM 595 N N . VAL A 1 75 ? 13.160 -1.377 0.115 1.00 40.22 75 VAL A N 1
ATOM 596 C CA . VAL A 1 75 ? 12.107 -0.512 -0.460 1.00 40.22 75 VAL A CA 1
ATOM 597 C C . VAL A 1 75 ? 12.211 -0.412 -1.991 1.00 40.22 75 VAL A C 1
ATOM 599 O O . VAL A 1 75 ? 12.273 0.667 -2.578 1.00 40.22 75 VAL A O 1
ATOM 602 N N . LEU A 1 76 ? 12.272 -1.561 -2.671 1.00 43.53 76 LEU A N 1
ATOM 603 C CA . LEU A 1 76 ? 12.170 -1.564 -4.126 1.00 43.53 76 LEU A CA 1
ATOM 604 C C . LEU A 1 76 ? 10.733 -1.195 -4.485 1.00 43.53 76 LEU A C 1
ATOM 606 O O . LEU A 1 76 ? 9.774 -1.847 -4.072 1.00 43.53 76 LEU A O 1
ATOM 610 N N . ALA A 1 77 ? 10.594 -0.096 -5.217 1.00 51.41 77 ALA A N 1
ATOM 611 C CA . ALA A 1 77 ? 9.327 0.382 -5.733 1.00 51.41 77 ALA A CA 1
ATOM 612 C C . ALA A 1 77 ? 8.536 -0.731 -6.440 1.00 51.41 77 ALA A C 1
ATOM 614 O O . ALA A 1 77 ? 9.087 -1.430 -7.285 1.00 51.41 77 ALA A O 1
ATOM 615 N N . ARG A 1 78 ? 7.224 -0.796 -6.174 1.00 52.72 78 ARG A N 1
ATOM 616 C CA . ARG A 1 78 ? 6.193 -1.631 -6.834 1.00 52.72 78 ARG A CA 1
ATOM 617 C C . ARG A 1 78 ? 6.427 -1.905 -8.332 1.00 52.72 78 ARG A C 1
ATOM 619 O O . ARG A 1 78 ? 6.190 -3.014 -8.783 1.00 52.72 78 ARG A O 1
ATOM 626 N N . ALA A 1 79 ? 6.897 -0.915 -9.094 1.00 54.19 79 ALA A N 1
ATOM 627 C CA . ALA A 1 79 ? 7.099 -1.019 -10.544 1.00 54.19 79 ALA A CA 1
ATOM 628 C C . ALA A 1 79 ? 8.556 -1.269 -10.994 1.00 54.19 79 ALA A C 1
ATOM 630 O O . ALA A 1 79 ? 8.784 -1.557 -12.168 1.00 54.19 79 ALA A O 1
ATOM 631 N N . ARG A 1 80 ? 9.530 -1.223 -10.070 1.00 60.19 80 ARG A N 1
ATOM 632 C CA . ARG A 1 80 ? 10.902 -1.703 -10.313 1.00 60.19 80 ARG A CA 1
ATOM 633 C C . ARG A 1 80 ? 10.915 -3.219 -10.483 1.00 60.19 80 ARG A C 1
ATOM 635 O O . ARG A 1 80 ? 11.603 -3.716 -11.356 1.00 60.19 80 ARG A O 1
ATOM 642 N N . LEU A 1 81 ? 10.129 -3.939 -9.679 1.00 69.50 81 LEU A N 1
ATOM 643 C CA . LEU A 1 81 ? 10.078 -5.401 -9.743 1.00 69.50 81 LEU A CA 1
ATOM 644 C C . LEU A 1 81 ? 9.422 -5.884 -11.041 1.00 69.50 81 LEU A C 1
ATOM 646 O O . LEU A 1 81 ? 10.011 -6.717 -11.710 1.00 69.50 81 LEU A O 1
ATOM 650 N N . ASN A 1 82 ? 8.270 -5.329 -11.435 1.00 77.25 82 ASN A N 1
ATOM 651 C CA . ASN A 1 82 ? 7.554 -5.818 -12.618 1.00 77.25 82 ASN A CA 1
ATOM 652 C C . ASN A 1 82 ? 8.375 -5.665 -13.905 1.00 77.25 82 ASN A C 1
ATOM 654 O O . ASN A 1 82 ? 8.686 -6.657 -14.538 1.00 77.25 82 ASN A O 1
ATOM 658 N N . SER A 1 83 ? 8.813 -4.445 -14.237 1.00 83.25 83 SER A N 1
ATOM 659 C CA . SER A 1 83 ? 9.547 -4.196 -15.490 1.00 83.25 83 SER A CA 1
ATOM 660 C C . SER A 1 83 ? 10.856 -4.987 -15.5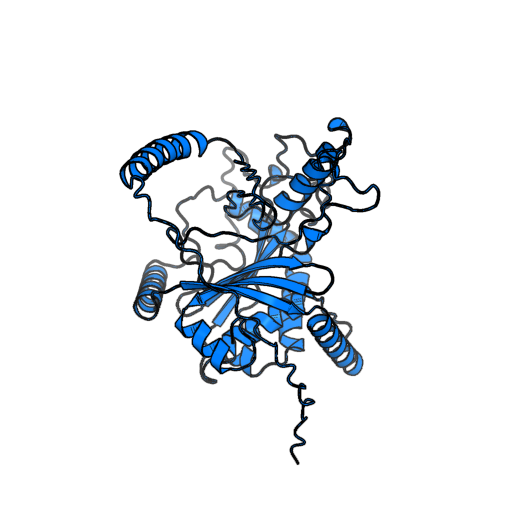69 1.00 83.25 83 SER A C 1
ATOM 662 O O . SER A 1 83 ? 11.232 -5.453 -16.635 1.00 83.25 83 SER A O 1
ATOM 664 N N . THR A 1 84 ? 11.555 -5.159 -14.440 1.00 86.00 84 THR A N 1
ATOM 665 C CA . THR A 1 84 ? 12.787 -5.955 -14.400 1.00 86.00 84 THR A CA 1
ATOM 666 C C . THR A 1 84 ? 12.509 -7.452 -14.507 1.00 86.00 84 THR A C 1
ATOM 668 O O . THR A 1 84 ? 13.232 -8.131 -15.226 1.00 86.00 84 THR A O 1
ATOM 671 N N . PHE A 1 85 ? 11.498 -7.983 -13.811 1.00 89.38 85 PHE A N 1
ATOM 672 C CA . PHE A 1 85 ? 11.162 -9.403 -13.915 1.00 89.38 85 PHE A CA 1
ATOM 673 C C . PHE A 1 85 ? 10.568 -9.754 -15.274 1.00 89.38 85 PHE A C 1
ATOM 675 O O . PHE A 1 85 ? 10.941 -10.783 -15.811 1.00 89.38 85 PHE A O 1
ATOM 682 N N . ASP A 1 86 ? 9.719 -8.897 -15.836 1.00 90.62 86 ASP A N 1
ATOM 683 C CA . ASP A 1 86 ? 9.153 -9.057 -17.175 1.00 90.62 86 ASP A CA 1
ATOM 684 C C . ASP A 1 86 ? 10.262 -9.096 -18.233 1.00 90.62 86 ASP A C 1
ATOM 686 O O . ASP A 1 86 ? 10.391 -10.081 -18.959 1.00 90.62 86 ASP A O 1
ATOM 690 N N . ALA A 1 87 ? 11.154 -8.096 -18.226 1.00 91.44 87 ALA A N 1
ATOM 691 C CA . ALA A 1 87 ? 12.344 -8.088 -19.075 1.00 91.44 87 ALA A CA 1
ATOM 692 C C . ALA A 1 87 ? 13.183 -9.360 -18.886 1.00 91.44 87 ALA A C 1
ATOM 694 O O . ALA A 1 87 ? 13.599 -9.985 -19.856 1.00 91.44 87 ALA A O 1
ATOM 695 N N . TRP A 1 88 ? 13.395 -9.786 -17.640 1.00 92.06 88 TRP A N 1
ATOM 696 C CA . TRP A 1 88 ? 14.168 -10.990 -17.351 1.00 92.06 88 TRP A CA 1
ATOM 697 C C . TRP A 1 88 ? 13.499 -12.258 -17.897 1.00 92.06 88 TRP A C 1
ATOM 699 O O . TRP A 1 88 ? 14.174 -13.070 -18.528 1.00 92.06 88 TRP A O 1
ATOM 709 N N . THR A 1 89 ? 12.188 -12.419 -17.709 1.00 93.56 89 THR A N 1
ATOM 710 C CA . THR A 1 89 ? 11.440 -13.559 -18.253 1.00 93.56 89 THR A CA 1
ATOM 711 C C . THR A 1 89 ? 11.456 -13.584 -19.774 1.00 93.56 89 THR A C 1
ATOM 713 O O . THR A 1 89 ? 11.653 -14.644 -20.355 1.00 93.56 89 THR A O 1
ATOM 716 N N . ARG A 1 90 ? 11.347 -12.421 -20.425 1.00 94.62 90 ARG A N 1
ATOM 717 C CA . ARG A 1 90 ? 11.432 -12.297 -21.884 1.00 94.62 90 ARG A CA 1
ATOM 718 C C . ARG A 1 90 ? 12.790 -12.759 -22.411 1.00 94.62 90 ARG A C 1
ATOM 720 O O . ARG A 1 90 ? 12.832 -13.643 -23.259 1.00 94.62 90 ARG A O 1
ATOM 727 N N . VAL A 1 91 ? 13.888 -12.266 -21.829 1.00 95.12 91 VAL A N 1
ATOM 728 C CA . VAL A 1 91 ? 15.252 -12.711 -22.184 1.00 95.12 91 VAL A CA 1
ATOM 729 C C . VAL A 1 91 ? 15.421 -14.215 -21.975 1.00 95.12 91 VAL A C 1
ATOM 731 O O . VAL A 1 91 ? 15.971 -14.902 -22.829 1.00 95.12 91 VAL A O 1
ATOM 734 N N . ILE A 1 92 ? 14.943 -14.747 -20.844 1.00 92.88 92 ILE A N 1
ATOM 735 C CA . ILE A 1 92 ? 14.999 -16.189 -20.561 1.00 92.88 92 ILE A CA 1
ATOM 736 C C . ILE A 1 92 ? 14.246 -16.995 -21.628 1.00 92.88 92 ILE A C 1
ATOM 738 O O . ILE A 1 92 ? 14.695 -18.076 -22.001 1.00 92.88 92 ILE A O 1
ATOM 742 N N . ASN A 1 93 ? 13.119 -16.481 -22.118 1.00 91.94 93 ASN A N 1
ATOM 743 C CA . ASN A 1 93 ? 12.295 -17.141 -23.127 1.00 91.94 93 ASN A CA 1
ATOM 744 C C . ASN A 1 93 ? 12.823 -16.969 -24.562 1.00 91.94 93 ASN A C 1
ATOM 746 O O . ASN A 1 93 ? 12.245 -17.545 -25.481 1.00 91.94 93 ASN A O 1
ATOM 750 N N . GLY A 1 94 ? 13.941 -16.259 -24.746 1.00 93.88 94 GLY A N 1
ATOM 751 C CA . GLY A 1 94 ? 14.607 -16.098 -26.037 1.00 93.88 94 GLY A CA 1
ATOM 752 C C . GLY A 1 94 ? 14.220 -14.836 -26.804 1.00 93.88 94 GLY A C 1
ATOM 753 O O . GLY A 1 94 ? 14.599 -14.720 -27.968 1.00 93.88 94 GLY A O 1
ATOM 754 N N . ASP A 1 95 ? 13.500 -13.895 -26.184 1.00 95.44 95 ASP A N 1
ATOM 755 C CA . ASP A 1 95 ? 13.303 -12.574 -26.781 1.00 95.44 95 ASP A CA 1
ATOM 756 C C . ASP A 1 95 ? 14.651 -11.864 -26.944 1.00 95.44 95 ASP A C 1
ATOM 758 O O . ASP A 1 95 ? 15.528 -11.938 -26.074 1.00 95.44 95 ASP A O 1
ATOM 762 N N . ASP A 1 96 ? 14.779 -11.114 -28.037 1.00 95.38 96 ASP A N 1
ATOM 763 C CA . ASP A 1 96 ? 15.908 -10.217 -28.242 1.00 95.38 96 ASP A CA 1
ATOM 764 C C . ASP A 1 96 ? 15.927 -9.125 -27.160 1.00 95.38 96 ASP A C 1
ATOM 766 O O . ASP A 1 96 ? 14.911 -8.474 -26.892 1.00 95.38 96 ASP A O 1
ATOM 770 N N . PHE A 1 97 ? 17.091 -8.920 -26.542 1.00 91.69 97 PHE A N 1
ATOM 771 C CA . PHE A 1 97 ? 17.284 -7.928 -25.489 1.00 91.69 97 PHE A CA 1
ATOM 772 C C . PHE A 1 97 ? 16.989 -6.513 -25.995 1.00 91.69 97 PHE A C 1
ATOM 774 O O . PHE A 1 97 ? 16.354 -5.733 -25.284 1.00 91.69 97 PHE A O 1
ATOM 781 N N . ASP A 1 98 ? 17.365 -6.214 -27.241 1.00 92.75 98 ASP A N 1
ATOM 782 C CA . ASP A 1 98 ? 17.165 -4.897 -27.856 1.00 92.75 98 ASP A CA 1
ATOM 783 C C . ASP A 1 98 ? 15.683 -4.622 -28.183 1.00 92.75 98 ASP A C 1
ATOM 785 O O . ASP A 1 98 ? 15.267 -3.472 -28.329 1.00 92.75 98 ASP A O 1
ATOM 789 N N . ALA A 1 99 ? 14.846 -5.666 -28.226 1.00 92.12 99 ALA A N 1
ATOM 790 C CA . ALA A 1 99 ? 13.399 -5.557 -28.416 1.00 92.12 99 ALA A CA 1
ATOM 791 C C . ALA A 1 99 ? 12.622 -5.332 -27.102 1.00 92.12 99 ALA A C 1
ATOM 793 O O . ALA A 1 99 ? 11.386 -5.221 -27.105 1.00 92.12 99 ALA A O 1
ATOM 794 N N . ILE A 1 100 ? 13.302 -5.299 -25.952 1.00 91.56 100 ILE A N 1
ATOM 795 C CA . ILE A 1 100 ? 12.668 -5.070 -24.653 1.00 91.56 100 ILE A CA 1
ATOM 796 C C . ILE A 1 100 ? 12.639 -3.561 -24.377 1.00 91.56 100 ILE A C 1
ATOM 798 O O . ILE A 1 100 ? 13.691 -2.934 -24.265 1.00 91.56 100 ILE A O 1
ATOM 802 N N . PRO A 1 101 ? 11.451 -2.946 -24.220 1.00 90.06 101 PRO A N 1
ATOM 803 C CA . PRO A 1 101 ? 11.359 -1.516 -23.985 1.00 90.06 101 PRO A CA 1
ATOM 804 C C . PRO A 1 101 ? 11.993 -1.168 -22.638 1.00 90.06 101 PRO A C 1
ATOM 806 O O . PRO A 1 101 ? 11.598 -1.675 -21.586 1.00 90.06 101 PRO A O 1
ATOM 809 N N . GLY A 1 102 ? 12.944 -0.247 -22.672 1.00 87.31 102 GLY A N 1
ATOM 810 C CA . GLY A 1 102 ? 13.634 0.265 -21.501 1.00 87.31 102 GLY A CA 1
ATOM 811 C C . GLY A 1 102 ? 13.826 1.766 -21.612 1.00 87.31 102 GLY A C 1
ATOM 812 O O . GLY A 1 102 ? 13.767 2.345 -22.693 1.00 87.31 102 GLY A O 1
ATOM 813 N N . MET A 1 103 ? 14.009 2.407 -20.467 1.00 87.56 103 MET A N 1
ATOM 814 C CA . MET A 1 103 ? 14.552 3.755 -20.424 1.00 87.56 103 MET A CA 1
ATOM 815 C C . MET A 1 103 ? 16.081 3.671 -20.354 1.00 87.56 103 MET A C 1
ATOM 817 O O . MET A 1 103 ? 16.599 2.732 -19.744 1.00 87.56 103 MET A O 1
ATOM 821 N N . GLU A 1 104 ? 16.777 4.658 -20.922 1.00 88.88 104 GLU A N 1
ATOM 822 C CA . GLU A 1 104 ? 18.233 4.786 -20.800 1.00 88.88 104 GLU A CA 1
ATOM 823 C C . GLU A 1 104 ? 18.690 4.654 -19.342 1.00 88.88 104 GLU A C 1
ATOM 825 O O . GLU A 1 104 ? 18.022 5.117 -18.408 1.00 88.88 104 GLU A O 1
ATOM 830 N N . TRP A 1 105 ? 19.839 4.010 -19.140 1.00 83.94 105 TRP A N 1
ATOM 831 C CA . TRP A 1 105 ? 20.353 3.694 -17.805 1.00 83.94 105 TRP A CA 1
ATOM 832 C C . TRP A 1 105 ? 20.545 4.940 -16.927 1.00 83.94 105 TRP A C 1
ATOM 834 O O . TRP A 1 105 ? 20.322 4.899 -15.713 1.00 83.94 105 TRP A O 1
ATOM 844 N N . ASP A 1 106 ? 20.951 6.047 -17.542 1.00 88.62 106 ASP A N 1
ATOM 845 C CA . ASP A 1 106 ? 21.238 7.324 -16.900 1.00 88.62 106 ASP A CA 1
ATOM 846 C C . ASP A 1 106 ? 20.056 8.303 -16.927 1.00 88.62 106 ASP A C 1
ATOM 848 O O . ASP A 1 106 ? 20.191 9.428 -16.437 1.00 88.62 106 ASP A O 1
ATOM 852 N N . ALA A 1 107 ? 18.886 7.883 -17.419 1.00 89.75 107 ALA A N 1
ATOM 853 C CA . ALA A 1 107 ? 17.729 8.753 -17.533 1.00 89.75 107 ALA A CA 1
ATOM 854 C C . ALA A 1 107 ? 17.330 9.374 -16.188 1.00 89.75 107 ALA A C 1
ATOM 856 O O . ALA A 1 107 ? 17.160 8.696 -15.169 1.00 89.75 107 ALA A O 1
ATOM 857 N N . GLN A 1 108 ? 17.115 10.690 -16.216 1.00 91.50 108 GLN A N 1
ATOM 858 C CA . GLN A 1 108 ? 16.757 11.499 -15.053 1.00 91.50 108 GLN A CA 1
ATOM 859 C C . GLN A 1 108 ? 15.339 12.074 -15.201 1.00 91.50 108 GLN A C 1
ATOM 861 O O . GLN A 1 108 ? 15.179 13.288 -15.335 1.00 91.50 108 GLN A O 1
ATOM 866 N N . PRO A 1 109 ? 14.270 11.253 -15.134 1.00 90.94 109 PRO A N 1
ATOM 867 C CA . PRO A 1 109 ? 12.898 11.749 -15.295 1.00 90.94 109 PRO A CA 1
ATOM 868 C C . PRO A 1 109 ? 12.475 12.741 -14.198 1.00 90.94 109 PRO A C 1
ATOM 870 O O . PRO A 1 109 ? 11.456 13.413 -14.326 1.00 90.94 109 PRO A O 1
ATOM 873 N N . PHE A 1 110 ? 13.250 12.840 -13.115 1.00 91.31 110 PHE A N 1
ATOM 874 C CA . PHE A 1 110 ? 13.029 13.778 -12.018 1.00 91.31 110 PHE A CA 1
ATOM 875 C C . PHE A 1 110 ? 13.939 15.013 -12.064 1.00 91.31 110 PHE A C 1
ATOM 877 O O . PHE A 1 110 ? 13.852 15.831 -11.153 1.00 91.31 110 PHE A O 1
ATOM 884 N N . ALA A 1 111 ? 14.785 15.179 -13.092 1.00 91.19 111 ALA A N 1
ATOM 885 C CA . ALA A 1 111 ? 15.739 16.291 -13.176 1.00 91.19 111 ALA A CA 1
ATOM 886 C C . ALA A 1 111 ? 15.068 17.665 -13.019 1.00 91.19 111 ALA A C 1
ATOM 888 O O . ALA A 1 111 ? 15.609 18.534 -12.349 1.00 91.19 111 ALA A O 1
ATOM 889 N N . GLN A 1 112 ? 13.852 17.827 -13.549 1.00 89.19 112 GLN A N 1
ATOM 890 C CA . GLN A 1 112 ? 13.062 19.060 -13.440 1.00 89.19 112 GLN A CA 1
ATOM 891 C C . GLN A 1 112 ? 12.675 19.456 -12.002 1.00 89.19 112 GLN A C 1
ATOM 893 O O . GLN A 1 112 ? 12.306 20.602 -11.762 1.00 89.19 112 GLN A O 1
ATOM 898 N N . TYR A 1 113 ? 12.728 18.523 -11.047 1.00 88.06 113 TYR A N 1
ATOM 899 C CA . TYR A 1 113 ? 12.448 18.797 -9.634 1.00 88.06 113 TYR A CA 1
ATOM 900 C C . TYR A 1 113 ? 13.707 19.082 -8.823 1.00 88.06 113 TYR A C 1
ATOM 902 O O . TYR A 1 113 ? 13.603 19.544 -7.687 1.00 88.06 113 TYR A O 1
ATOM 910 N N . VAL A 1 114 ? 14.883 18.792 -9.383 1.00 87.62 114 VAL A N 1
ATOM 911 C CA . VAL A 1 114 ? 16.165 19.074 -8.745 1.00 87.62 114 VAL A CA 1
ATOM 912 C C . VAL A 1 114 ? 16.431 20.575 -8.869 1.00 87.62 114 VAL A C 1
ATOM 914 O O . VAL A 1 114 ? 16.414 21.095 -9.986 1.00 87.62 114 VAL A O 1
ATOM 917 N N . PRO A 1 115 ? 16.673 21.296 -7.760 1.00 82.88 115 PRO A N 1
ATOM 918 C CA . PRO A 1 115 ? 17.013 22.710 -7.832 1.00 82.88 115 PRO A CA 1
ATOM 919 C C . PRO A 1 115 ? 18.262 22.919 -8.683 1.00 82.88 115 PRO A C 1
ATOM 921 O O . PRO A 1 115 ? 19.235 22.167 -8.567 1.00 82.88 115 PRO A O 1
ATOM 924 N N . ALA A 1 116 ? 18.268 23.974 -9.498 1.00 83.25 116 ALA A N 1
ATOM 925 C CA . ALA A 1 116 ? 19.467 24.354 -10.229 1.00 83.25 116 ALA A CA 1
ATOM 926 C C . ALA A 1 116 ? 20.597 24.690 -9.231 1.00 83.25 116 ALA A C 1
ATOM 928 O O . ALA A 1 116 ? 20.326 25.337 -8.207 1.00 83.25 116 ALA A O 1
ATOM 929 N N . PRO A 1 117 ? 21.854 24.291 -9.500 1.00 81.19 117 PRO A N 1
ATOM 930 C CA . PRO A 1 117 ? 22.986 24.653 -8.654 1.00 81.19 117 PRO A CA 1
ATOM 931 C C . PRO A 1 117 ? 23.043 26.172 -8.438 1.00 81.19 117 PRO A C 1
ATOM 933 O O . PRO A 1 117 ? 23.048 26.936 -9.397 1.00 81.19 117 PRO A O 1
ATOM 936 N N . GLY A 1 118 ? 23.051 26.616 -7.178 1.00 76.88 118 GLY A N 1
ATOM 937 C CA . GLY A 1 118 ? 23.081 28.043 -6.829 1.00 76.88 118 GLY A CA 1
ATOM 938 C C . GLY A 1 118 ? 21.726 28.764 -6.849 1.00 76.88 118 GLY A C 1
ATOM 939 O O . GLY A 1 118 ? 21.678 29.951 -6.533 1.00 76.88 118 GLY A O 1
ATOM 940 N N . SER A 1 119 ? 20.617 28.080 -7.161 1.00 76.38 119 SER A N 1
ATOM 941 C CA . SER A 1 119 ? 19.279 28.663 -7.009 1.00 76.38 119 SER A CA 1
ATOM 942 C C . SER A 1 119 ? 18.851 28.656 -5.536 1.00 76.38 119 SER A C 1
ATOM 944 O O . SER A 1 119 ? 18.494 27.633 -4.959 1.00 76.38 119 SER A O 1
ATOM 946 N N . SER A 1 120 ? 18.887 29.828 -4.905 1.00 63.19 120 SER A N 1
ATOM 947 C CA . SER A 1 120 ? 18.415 30.040 -3.526 1.00 63.19 120 SER A CA 1
ATOM 948 C C . SER A 1 120 ? 16.892 30.243 -3.438 1.00 63.19 120 SER A C 1
ATOM 950 O O . SER A 1 120 ? 16.391 30.656 -2.396 1.00 63.19 120 SER A O 1
ATOM 952 N N . SER A 1 121 ? 16.147 30.058 -4.536 1.00 53.66 121 SER A N 1
ATOM 953 C CA . SER A 1 121 ? 14.940 30.864 -4.784 1.00 53.66 121 SER A CA 1
ATOM 954 C C . SER A 1 121 ? 13.591 30.159 -4.704 1.00 53.66 121 SER A C 1
ATOM 956 O O . SER A 1 121 ? 12.605 30.727 -5.166 1.00 53.66 121 SER A O 1
ATOM 958 N N . VAL A 1 122 ? 13.480 28.986 -4.089 1.00 56.31 122 VAL A N 1
ATOM 959 C CA . VAL A 1 122 ? 12.153 28.484 -3.718 1.00 56.31 122 VAL A CA 1
ATOM 960 C C . VAL A 1 122 ? 12.150 28.288 -2.220 1.00 56.31 122 VAL A C 1
ATOM 962 O O . VAL A 1 122 ? 12.562 27.260 -1.697 1.00 56.31 122 VAL A O 1
ATOM 965 N N . THR A 1 123 ? 11.720 29.329 -1.503 1.00 56.34 123 THR A N 1
ATOM 966 C CA . THR A 1 123 ? 11.269 29.153 -0.126 1.00 56.34 123 THR A CA 1
ATOM 967 C C . THR A 1 123 ? 10.180 28.089 -0.190 1.00 56.34 123 THR A C 1
ATOM 969 O O . THR A 1 123 ? 9.155 28.347 -0.831 1.00 56.34 123 THR A O 1
ATOM 972 N N . PRO A 1 124 ? 10.371 26.904 0.419 1.00 57.75 124 PRO A N 1
ATOM 973 C CA . PRO A 1 124 ? 9.379 25.853 0.336 1.00 57.75 124 PRO A CA 1
ATOM 974 C C . PRO A 1 124 ? 8.088 26.422 0.905 1.00 57.75 124 PRO A C 1
ATOM 976 O O . PRO A 1 124 ? 8.011 26.737 2.094 1.00 57.75 124 PRO A O 1
ATOM 979 N N . THR A 1 125 ? 7.069 26.590 0.063 1.00 59.72 125 THR A N 1
ATOM 980 C CA . THR A 1 125 ? 5.779 27.148 0.495 1.00 59.72 125 THR A CA 1
ATOM 981 C C . THR A 1 125 ? 5.139 26.244 1.555 1.00 59.72 125 THR A C 1
ATOM 983 O O . THR A 1 125 ? 4.279 26.674 2.318 1.00 59.72 125 THR A O 1
ATOM 986 N N . ARG A 1 126 ? 5.589 24.981 1.635 1.00 65.94 126 ARG A N 1
ATOM 987 C CA . ARG A 1 126 ? 5.185 23.991 2.632 1.00 65.94 126 ARG A CA 1
ATOM 988 C C . ARG A 1 126 ? 6.320 23.664 3.596 1.00 65.94 126 ARG A C 1
ATOM 990 O O . ARG A 1 126 ? 7.439 23.330 3.214 1.00 65.94 126 ARG A O 1
ATOM 997 N N . THR A 1 127 ? 5.975 23.656 4.878 1.00 65.62 127 THR A N 1
ATOM 998 C CA . THR A 1 127 ? 6.874 23.275 5.973 1.00 65.62 127 THR A CA 1
ATOM 999 C C . THR A 1 127 ? 7.099 21.760 6.069 1.00 65.62 127 THR A C 1
ATOM 1001 O O . THR A 1 127 ? 8.110 21.344 6.646 1.00 65.62 127 THR A O 1
ATOM 1004 N N . SER A 1 128 ? 6.214 20.934 5.488 1.00 72.75 128 SER A N 1
ATOM 1005 C CA . SER A 1 128 ? 6.356 19.473 5.424 1.00 72.75 128 SER A CA 1
ATOM 1006 C C . SER A 1 128 ? 5.699 18.826 4.196 1.00 72.75 128 SER A C 1
ATOM 1008 O O . SER A 1 128 ? 4.759 19.362 3.601 1.00 72.75 128 SER A O 1
ATOM 1010 N N . LEU A 1 129 ? 6.205 17.634 3.863 1.00 84.94 129 LEU A N 1
ATOM 1011 C CA . LEU A 1 129 ? 5.667 16.705 2.869 1.00 84.94 129 LEU A CA 1
ATOM 1012 C C . LEU A 1 129 ? 4.278 16.188 3.295 1.00 84.94 129 LEU A C 1
ATOM 1014 O O . LEU A 1 129 ? 4.058 15.920 4.481 1.00 84.94 129 LEU A O 1
ATOM 1018 N N . ARG A 1 130 ? 3.333 16.020 2.355 1.00 88.38 130 ARG A N 1
ATOM 1019 C CA . ARG A 1 130 ? 1.978 15.513 2.669 1.00 88.38 130 ARG A CA 1
ATOM 1020 C C . ARG A 1 130 ? 2.032 14.185 3.429 1.00 88.38 130 ARG A C 1
ATOM 1022 O O . ARG A 1 130 ? 2.653 13.227 2.983 1.00 88.38 130 ARG A O 1
ATOM 1029 N N . GLY A 1 131 ? 1.355 14.124 4.577 1.00 88.38 131 GLY A N 1
ATOM 1030 C CA . GLY A 1 131 ? 1.335 12.935 5.436 1.00 88.38 131 GLY A CA 1
ATOM 1031 C C . GLY A 1 131 ? 2.548 12.779 6.353 1.00 88.38 131 GLY A C 1
ATOM 1032 O O . GLY A 1 131 ? 2.546 11.886 7.195 1.00 88.38 131 GLY A O 1
ATOM 1033 N N . TRP A 1 132 ? 3.553 13.646 6.240 1.00 90.25 132 TRP A N 1
ATOM 1034 C CA . TRP A 1 132 ? 4.735 13.624 7.089 1.00 90.25 132 TRP A CA 1
ATOM 1035 C C . TRP A 1 132 ? 4.743 14.797 8.056 1.00 90.25 132 TRP A C 1
ATOM 1037 O O . TRP A 1 132 ? 4.341 15.921 7.740 1.00 90.25 132 TRP A O 1
ATOM 1047 N N . PHE A 1 133 ? 5.262 14.527 9.246 1.00 91.19 133 PHE A N 1
ATOM 1048 C CA . PHE A 1 133 ? 5.264 15.463 10.353 1.00 91.19 133 PHE A CA 1
ATOM 1049 C C . PHE A 1 133 ? 6.695 15.860 10.686 1.00 91.19 133 PHE A C 1
ATOM 1051 O O . PHE A 1 133 ? 7.534 15.019 11.021 1.00 91.19 133 PHE A O 1
ATOM 1058 N N . LYS A 1 134 ? 6.965 17.167 10.620 1.00 90.00 134 LYS A N 1
ATOM 1059 C CA . LYS A 1 134 ? 8.173 17.762 11.188 1.00 90.00 134 LYS A CA 1
ATOM 1060 C C . LYS A 1 134 ? 7.903 18.042 12.663 1.00 90.00 134 LYS A C 1
ATOM 1062 O O . LYS A 1 134 ? 7.267 19.033 13.009 1.00 90.00 134 LYS A O 1
ATOM 1067 N N . LEU A 1 135 ? 8.353 17.139 13.525 1.00 90.38 135 LEU A N 1
ATOM 1068 C CA . LEU A 1 135 ? 8.143 17.254 14.965 1.00 90.38 135 LEU A CA 1
ATOM 1069 C C . LEU A 1 135 ? 9.197 18.166 15.598 1.00 90.38 135 LEU A C 1
ATOM 1071 O O . LEU A 1 135 ? 10.382 18.052 15.285 1.00 90.38 135 LEU A O 1
ATOM 1075 N N . GLY A 1 136 ? 8.771 19.039 16.514 1.00 91.88 136 GLY A N 1
ATOM 1076 C CA . GLY A 1 136 ? 9.687 19.747 17.412 1.00 91.88 136 GLY A CA 1
ATOM 1077 C C . GLY A 1 136 ? 10.342 18.785 18.409 1.00 91.88 136 GLY A C 1
ATOM 1078 O O . GLY A 1 136 ? 9.826 17.694 18.649 1.00 91.88 136 GLY A O 1
ATOM 1079 N N . TRP A 1 137 ? 11.454 19.187 19.022 1.00 93.44 137 TRP A N 1
ATOM 1080 C CA . TRP A 1 137 ? 12.268 18.313 19.881 1.00 93.44 137 TRP A CA 1
ATOM 1081 C C . TRP A 1 137 ? 11.472 17.644 21.023 1.00 93.44 137 TRP A C 1
ATOM 1083 O O . TRP A 1 137 ? 11.605 16.442 21.236 1.00 93.44 137 TRP A O 1
ATOM 1093 N N . LEU A 1 138 ? 10.559 18.367 21.691 1.00 95.50 138 LEU A N 1
ATOM 1094 C CA . LEU A 1 138 ? 9.674 17.801 22.726 1.00 95.50 138 LEU A CA 1
ATOM 1095 C C . LEU A 1 138 ? 8.758 16.705 22.174 1.00 95.50 138 LEU A C 1
ATOM 1097 O O . LEU A 1 138 ? 8.565 15.660 22.794 1.00 95.50 138 LEU A O 1
ATOM 1101 N N . SER A 1 139 ? 8.199 16.934 20.985 1.00 94.00 139 SER A N 1
ATOM 1102 C CA . SER A 1 139 ? 7.358 15.954 20.300 1.00 94.00 139 SER A CA 1
ATOM 1103 C C . SER A 1 139 ? 8.169 14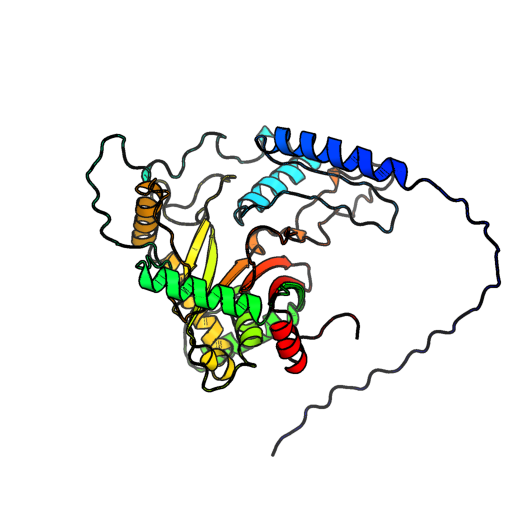.731 19.872 1.00 94.00 139 SER A C 1
ATOM 1105 O O . SER A 1 139 ? 7.696 13.611 20.027 1.00 94.00 139 SER A O 1
ATOM 1107 N N . GLN A 1 140 ? 9.406 14.920 19.406 1.00 93.81 140 GLN A N 1
ATOM 1108 C CA . GLN A 1 140 ? 10.315 13.818 19.078 1.00 93.81 140 GLN A CA 1
ATOM 1109 C C . GLN A 1 140 ? 10.642 12.967 20.311 1.00 93.81 140 GLN A C 1
ATOM 1111 O O . GLN A 1 140 ? 10.559 11.742 20.241 1.00 93.81 140 GLN A O 1
ATOM 1116 N N . LEU A 1 141 ? 10.942 13.595 21.455 1.00 94.56 141 LEU A N 1
ATOM 1117 C CA . LEU A 1 141 ? 11.172 12.887 22.719 1.00 94.56 141 LEU A CA 1
ATOM 1118 C C . LEU A 1 141 ? 9.925 12.127 23.182 1.00 94.56 141 LEU A C 1
ATOM 1120 O O . LEU A 1 141 ? 10.026 10.961 23.557 1.00 94.56 141 LEU A O 1
ATOM 1124 N N . SER A 1 142 ? 8.742 12.747 23.108 1.00 95.31 142 SER A N 1
ATOM 1125 C CA . SER A 1 142 ? 7.470 12.091 23.442 1.00 95.31 142 SER A CA 1
ATOM 1126 C C . SER A 1 142 ? 7.195 10.883 22.540 1.00 95.31 142 SER A C 1
ATOM 1128 O O . SER A 1 142 ? 6.826 9.810 23.026 1.00 95.31 142 SER A O 1
ATOM 1130 N N . PHE A 1 143 ? 7.427 11.030 21.232 1.00 93.69 143 PHE A N 1
ATOM 1131 C CA . PHE A 1 143 ? 7.309 9.945 20.263 1.00 93.69 143 PHE A CA 1
ATOM 1132 C C . PHE A 1 143 ? 8.271 8.801 20.602 1.00 93.69 143 PHE A C 1
ATOM 1134 O O . PHE A 1 143 ? 7.838 7.657 20.726 1.00 93.69 143 PHE A O 1
ATOM 1141 N N . MET A 1 144 ? 9.553 9.111 20.820 1.00 91.88 144 MET A N 1
ATOM 1142 C CA . MET A 1 144 ? 10.579 8.121 21.148 1.00 91.88 144 MET A CA 1
ATOM 1143 C C . MET A 1 144 ? 10.275 7.408 22.470 1.00 91.88 144 MET A C 1
ATOM 1145 O O . MET A 1 144 ? 10.337 6.185 22.534 1.00 91.88 144 MET A O 1
ATOM 1149 N N . GLY A 1 145 ? 9.868 8.141 23.508 1.00 94.38 145 GLY A N 1
ATOM 1150 C CA . GLY A 1 145 ? 9.491 7.565 24.799 1.00 94.38 145 GLY A CA 1
ATOM 1151 C C . GLY A 1 145 ? 8.320 6.587 24.683 1.00 94.38 145 GLY A C 1
ATOM 1152 O O . GLY A 1 145 ? 8.400 5.464 25.181 1.00 94.38 145 GLY A O 1
ATOM 1153 N N . ARG A 1 146 ? 7.256 6.962 23.958 1.00 92.75 146 ARG A N 1
ATOM 1154 C CA . ARG A 1 146 ? 6.104 6.077 23.699 1.00 92.75 146 ARG A CA 1
ATOM 1155 C C . ARG A 1 146 ? 6.482 4.865 22.855 1.00 92.75 146 ARG A C 1
ATOM 1157 O O . ARG A 1 146 ? 6.019 3.760 23.130 1.00 92.75 146 ARG A O 1
ATOM 1164 N N . PHE A 1 147 ? 7.338 5.057 21.858 1.00 89.94 147 PHE A N 1
ATOM 1165 C CA . PHE A 1 147 ? 7.841 3.978 21.020 1.00 89.94 147 PHE A CA 1
ATOM 1166 C C . PHE A 1 147 ? 8.655 2.960 21.829 1.00 89.94 147 PHE A C 1
ATOM 1168 O O . PHE A 1 147 ? 8.386 1.759 21.758 1.00 89.94 147 PHE A O 1
ATOM 1175 N N . MET A 1 148 ? 9.588 3.434 22.660 1.00 91.62 148 MET A N 1
ATOM 1176 C CA . MET A 1 148 ? 10.396 2.589 23.542 1.00 91.62 148 MET A CA 1
ATOM 1177 C C . MET A 1 148 ? 9.531 1.869 24.578 1.00 91.62 148 MET A C 1
ATOM 1179 O O . MET A 1 148 ? 9.707 0.670 24.783 1.00 91.62 148 MET A O 1
ATOM 1183 N N . LEU A 1 149 ? 8.536 2.546 25.163 1.00 93.06 149 LEU A N 1
ATOM 1184 C CA . LEU A 1 149 ? 7.568 1.916 26.062 1.00 93.06 149 LEU A CA 1
ATOM 1185 C C . LEU A 1 149 ? 6.759 0.822 25.347 1.00 93.06 149 LEU A C 1
ATOM 1187 O O . LEU A 1 149 ? 6.627 -0.283 25.865 1.00 93.06 149 LEU A O 1
ATOM 1191 N N . SER A 1 150 ? 6.267 1.085 24.134 1.00 90.06 150 SER A N 1
ATOM 1192 C CA . SER A 1 150 ? 5.551 0.095 23.316 1.00 90.06 150 SER A CA 1
ATOM 1193 C C . SER A 1 150 ? 6.420 -1.126 22.986 1.00 90.06 150 SER A C 1
ATOM 1195 O O . SER A 1 150 ? 5.921 -2.254 22.939 1.00 90.06 150 SER A O 1
ATOM 1197 N N . LYS A 1 151 ? 7.726 -0.928 22.776 1.00 88.00 151 LYS A N 1
ATOM 1198 C CA . LYS A 1 151 ? 8.690 -2.018 22.578 1.00 88.00 151 LYS A CA 1
ATOM 1199 C C . LYS A 1 151 ? 9.008 -2.764 23.868 1.00 88.00 151 LYS A C 1
ATOM 1201 O O . LYS A 1 151 ? 9.121 -3.980 23.827 1.00 88.00 151 LYS A O 1
ATOM 1206 N N . LEU A 1 152 ? 9.090 -2.088 25.009 1.00 92.00 152 LEU A N 1
ATOM 1207 C CA . LEU A 1 152 ? 9.290 -2.749 26.298 1.00 92.00 152 LEU A CA 1
ATOM 1208 C C . LEU A 1 152 ? 8.074 -3.605 26.687 1.00 92.00 152 LEU A C 1
ATOM 1210 O O . LEU A 1 152 ? 8.228 -4.733 27.149 1.00 92.00 152 LEU A O 1
ATOM 1214 N N . LEU A 1 153 ? 6.862 -3.087 26.464 1.00 92.81 153 LEU A N 1
ATOM 1215 C CA . LEU A 1 153 ? 5.609 -3.770 26.796 1.00 92.81 153 LEU A CA 1
ATOM 1216 C C . LEU A 1 153 ? 5.294 -4.940 25.858 1.00 92.81 153 LEU A C 1
ATOM 1218 O O . LEU A 1 153 ? 4.624 -5.891 26.268 1.00 92.81 153 LEU A O 1
ATOM 1222 N N . ASP A 1 154 ? 5.746 -4.882 24.609 1.00 93.00 154 ASP A N 1
ATOM 1223 C CA . ASP A 1 154 ? 5.610 -5.959 23.633 1.00 93.00 154 ASP A CA 1
ATOM 1224 C C . ASP A 1 154 ? 6.871 -6.017 22.753 1.00 93.00 154 ASP A C 1
ATOM 1226 O O . ASP A 1 154 ? 6.916 -5.413 21.680 1.00 93.00 154 ASP A O 1
ATOM 1230 N N . PRO A 1 155 ? 7.934 -6.703 23.201 1.00 90.75 155 PRO A N 1
ATOM 1231 C CA . PRO A 1 155 ? 9.221 -6.696 22.501 1.00 90.75 155 PRO A CA 1
ATOM 1232 C C . PRO A 1 155 ? 9.216 -7.564 21.245 1.00 90.75 155 PRO A C 1
ATOM 1234 O O . PRO A 1 155 ? 9.978 -7.316 20.310 1.00 90.75 155 PRO A O 1
ATOM 1237 N N . LYS A 1 156 ? 8.354 -8.585 21.206 1.00 92.06 156 LYS A N 1
ATOM 1238 C CA . LYS A 1 156 ? 8.332 -9.570 20.131 1.00 92.06 156 LYS A CA 1
ATOM 1239 C C . LYS A 1 156 ? 7.469 -9.082 18.974 1.00 92.06 156 LYS A C 1
ATOM 1241 O O . LYS A 1 156 ? 6.249 -8.984 19.081 1.00 92.06 156 LYS A O 1
ATOM 1246 N N . GLU A 1 157 ? 8.119 -8.843 17.846 1.00 90.50 157 GLU A N 1
ATOM 1247 C CA . GLU A 1 157 ? 7.472 -8.553 16.574 1.00 90.50 157 GLU A CA 1
ATOM 1248 C C . GLU A 1 157 ? 7.415 -9.825 15.726 1.00 90.50 157 GLU A C 1
ATOM 1250 O O . GLU A 1 157 ? 8.399 -10.559 15.624 1.00 90.50 157 GLU A O 1
ATOM 1255 N N . VAL A 1 158 ? 6.250 -10.117 15.152 1.00 91.56 158 VAL A N 1
ATOM 1256 C CA . VAL A 1 158 ? 6.034 -11.319 14.343 1.00 91.56 158 VAL A CA 1
ATOM 1257 C C . VAL A 1 158 ? 5.381 -10.921 13.029 1.00 91.56 158 VAL A C 1
ATOM 1259 O O . VAL A 1 158 ? 4.405 -10.168 13.009 1.00 91.56 158 VAL A O 1
ATOM 1262 N N . GLY A 1 159 ? 5.929 -11.439 11.931 1.00 91.75 159 GLY A N 1
ATOM 1263 C CA . GLY A 1 159 ? 5.335 -11.323 10.608 1.00 91.75 159 GLY A CA 1
ATOM 1264 C C . GLY A 1 159 ? 4.562 -12.588 10.249 1.00 91.75 159 GLY A C 1
ATOM 1265 O O . GLY A 1 159 ? 5.191 -13.640 10.146 1.00 91.75 159 GLY A O 1
ATOM 1266 N N . TYR A 1 160 ? 3.252 -12.494 10.012 1.00 93.69 160 TYR A N 1
ATOM 1267 C CA . TYR A 1 160 ? 2.468 -13.601 9.447 1.00 93.69 160 TYR A CA 1
ATOM 1268 C C . TYR A 1 160 ? 2.131 -13.351 7.984 1.00 93.69 160 TYR A C 1
ATOM 1270 O O . TYR A 1 160 ? 1.962 -12.206 7.553 1.00 93.69 160 TYR A O 1
ATOM 1278 N N . VAL A 1 161 ? 2.016 -14.450 7.240 1.00 93.69 161 VAL A N 1
ATOM 1279 C CA . VAL A 1 161 ? 1.407 -14.468 5.915 1.00 93.69 161 VAL A CA 1
ATOM 1280 C C . VAL A 1 161 ? -0.098 -14.672 6.089 1.00 93.69 161 VAL A C 1
ATOM 1282 O O . VAL A 1 161 ? -0.530 -15.607 6.757 1.00 93.69 161 VAL A O 1
ATOM 1285 N N . VAL A 1 162 ? -0.886 -13.779 5.504 1.00 94.69 162 VAL A N 1
ATOM 1286 C CA . VAL A 1 162 ? -2.345 -13.775 5.523 1.00 94.69 162 VAL A CA 1
ATOM 1287 C C . VAL A 1 162 ? -2.837 -14.189 4.142 1.00 94.69 162 VAL A C 1
ATOM 1289 O O . VAL A 1 162 ? -2.472 -13.580 3.133 1.00 94.69 162 VAL A O 1
ATOM 1292 N N . ARG A 1 163 ? -3.664 -15.233 4.118 1.00 95.50 163 ARG A N 1
ATOM 1293 C CA . ARG A 1 163 ? -4.324 -15.764 2.926 1.00 95.50 163 ARG A CA 1
ATOM 1294 C C . ARG A 1 163 ? -5.717 -15.153 2.819 1.00 95.50 163 ARG A C 1
ATOM 1296 O O . ARG A 1 163 ? -6.547 -15.412 3.686 1.00 95.50 163 ARG A O 1
ATOM 1303 N N . VAL A 1 164 ? -5.990 -14.384 1.769 1.00 96.50 164 VAL A N 1
ATOM 1304 C CA . VAL A 1 164 ? -7.302 -13.753 1.564 1.00 96.50 164 VAL A CA 1
ATOM 1305 C C . VAL A 1 164 ? -7.954 -14.317 0.302 1.00 96.50 164 VAL A C 1
ATOM 1307 O O . VAL A 1 164 ? -7.473 -14.031 -0.793 1.00 96.50 164 VAL A O 1
ATOM 1310 N N . PRO A 1 165 ? -9.030 -15.118 0.408 1.00 97.00 165 PRO A N 1
ATOM 1311 C CA . PRO A 1 165 ? -9.732 -15.630 -0.766 1.00 97.00 165 PRO A CA 1
ATOM 1312 C C . PRO A 1 165 ? -10.299 -14.493 -1.626 1.00 97.00 165 PRO A C 1
ATOM 1314 O O . PRO A 1 165 ? -10.953 -13.582 -1.114 1.00 97.00 165 PRO A O 1
ATOM 1317 N N . LYS A 1 166 ? -10.100 -14.556 -2.944 1.00 97.12 166 LYS A N 1
ATOM 1318 C CA . LYS A 1 166 ? -10.656 -13.577 -3.886 1.00 97.12 166 LYS A CA 1
ATOM 1319 C C . LYS A 1 166 ? -12.173 -13.618 -3.937 1.00 97.12 166 LYS A C 1
ATOM 1321 O O . LYS A 1 166 ? -12.774 -12.563 -4.080 1.00 97.12 166 LYS A O 1
ATOM 1326 N N . VAL A 1 167 ? -12.781 -14.796 -3.773 1.00 97.56 167 VAL A N 1
ATOM 1327 C CA . VAL A 1 167 ? -14.245 -14.941 -3.687 1.00 97.56 167 VAL A CA 1
ATOM 1328 C C . VAL A 1 167 ? -14.800 -14.027 -2.594 1.00 97.56 167 VAL A C 1
ATOM 1330 O O . VAL A 1 167 ? -15.628 -13.173 -2.884 1.00 97.56 167 VAL A O 1
ATOM 1333 N N . PHE A 1 168 ? -14.229 -14.091 -1.387 1.00 96.75 168 PHE A N 1
ATOM 1334 C CA . PHE A 1 168 ? -14.596 -13.207 -0.278 1.00 96.75 168 PHE A CA 1
ATOM 1335 C C . PHE A 1 168 ? -14.433 -11.718 -0.632 1.00 96.75 168 PHE A C 1
ATOM 1337 O O . PHE A 1 168 ? -15.329 -10.917 -0.372 1.00 96.75 168 PHE A O 1
ATOM 1344 N N . LEU A 1 169 ? -13.307 -11.327 -1.241 1.00 97.25 169 LEU A N 1
ATOM 1345 C CA . LEU A 1 169 ? -13.078 -9.927 -1.628 1.00 97.25 169 LEU A CA 1
ATOM 1346 C C . LEU A 1 169 ? -14.050 -9.447 -2.708 1.00 97.25 169 LEU A C 1
ATOM 1348 O O . LEU A 1 169 ? -14.483 -8.296 -2.669 1.00 97.25 169 LEU A O 1
ATOM 1352 N N . ASN A 1 170 ? -14.376 -10.308 -3.668 1.00 98.12 170 ASN A N 1
ATOM 1353 C CA . ASN A 1 170 ? -15.293 -10.005 -4.756 1.00 98.12 170 ASN A CA 1
ATOM 1354 C C . ASN A 1 170 ? -16.725 -9.872 -4.239 1.00 98.12 170 ASN A C 1
ATOM 1356 O O . ASN A 1 170 ? -17.387 -8.899 -4.583 1.00 98.12 170 ASN A O 1
ATOM 1360 N N . GLU A 1 171 ? -17.168 -10.773 -3.362 1.00 98.31 171 GLU A N 1
ATOM 1361 C CA . GLU A 1 171 ? -18.467 -10.684 -2.687 1.00 98.31 171 GLU A CA 1
ATOM 1362 C C . GLU A 1 171 ? -18.569 -9.415 -1.834 1.00 98.31 171 GLU A C 1
ATOM 1364 O O . GLU A 1 171 ? -19.549 -8.677 -1.931 1.00 98.31 171 GLU A O 1
ATOM 1369 N N . ALA A 1 172 ? -17.535 -9.106 -1.043 1.00 98.38 172 ALA A N 1
ATOM 1370 C CA . ALA A 1 172 ? -17.495 -7.889 -0.235 1.00 98.38 172 ALA A CA 1
ATOM 1371 C C . ALA A 1 172 ? -17.538 -6.626 -1.107 1.00 98.38 172 ALA A C 1
ATOM 1373 O O . ALA A 1 172 ? -18.298 -5.704 -0.816 1.00 98.38 172 ALA A O 1
ATOM 1374 N N . LYS A 1 173 ? -16.760 -6.588 -2.197 1.00 98.62 173 LYS A N 1
ATOM 1375 C CA . LYS A 1 173 ? -16.791 -5.491 -3.171 1.00 98.62 173 LYS A CA 1
ATOM 1376 C C . LYS A 1 173 ? -18.178 -5.358 -3.797 1.00 98.62 173 LYS A C 1
ATOM 1378 O O . LYS A 1 173 ? -18.694 -4.248 -3.843 1.00 98.62 173 LYS A O 1
ATOM 1383 N N . GLN A 1 174 ? -18.764 -6.457 -4.269 1.00 98.69 174 GLN A N 1
ATOM 1384 C CA . GLN A 1 174 ? -20.072 -6.450 -4.920 1.00 98.69 174 GLN A CA 1
ATOM 1385 C C . GLN A 1 174 ? -21.141 -5.907 -3.975 1.00 98.69 174 GLN A C 1
ATOM 1387 O O . GLN A 1 174 ? -21.841 -4.968 -4.333 1.00 98.69 174 GLN A O 1
ATOM 1392 N N . LYS A 1 175 ? -21.166 -6.395 -2.730 1.00 98.62 175 LYS A N 1
ATOM 1393 C CA . LYS A 1 175 ? -22.072 -5.900 -1.693 1.00 98.62 175 LYS A CA 1
ATOM 1394 C C . LYS A 1 175 ? -21.947 -4.388 -1.482 1.00 98.62 175 LYS A C 1
ATOM 1396 O O . LYS A 1 175 ? -22.959 -3.700 -1.436 1.00 98.62 175 LYS A O 1
ATOM 1401 N N . ILE A 1 176 ? -20.723 -3.865 -1.379 1.00 98.69 176 ILE A N 1
ATOM 1402 C CA . ILE A 1 176 ? -20.490 -2.421 -1.211 1.00 98.69 176 ILE A CA 1
ATOM 1403 C C . ILE A 1 176 ? -20.994 -1.642 -2.434 1.00 98.69 176 ILE A C 1
ATOM 1405 O O . ILE A 1 176 ? -21.631 -0.606 -2.282 1.00 98.69 176 ILE A O 1
ATOM 1409 N N . MET A 1 177 ? -20.733 -2.136 -3.648 1.00 98.69 177 MET A N 1
ATOM 1410 C CA . MET A 1 177 ? -21.210 -1.496 -4.878 1.00 98.69 177 MET A CA 1
ATOM 1411 C C . MET A 1 177 ? -22.742 -1.504 -4.983 1.00 98.69 177 MET A C 1
ATOM 1413 O O . MET A 1 177 ? -23.321 -0.513 -5.422 1.00 98.69 177 MET A O 1
ATOM 1417 N N . ASP A 1 178 ? -23.400 -2.582 -4.551 1.00 98.56 178 ASP A N 1
ATOM 1418 C CA . ASP A 1 178 ? -24.862 -2.681 -4.518 1.00 98.56 178 ASP A CA 1
ATOM 1419 C C . ASP A 1 178 ? -25.467 -1.712 -3.490 1.00 98.56 178 ASP A C 1
ATOM 1421 O O . ASP A 1 178 ? -26.445 -1.028 -3.793 1.00 98.56 178 ASP A O 1
ATOM 1425 N N . GLU A 1 179 ? -24.855 -1.593 -2.305 1.00 98.44 179 GLU A N 1
ATOM 1426 C CA . GLU A 1 179 ? -25.238 -0.615 -1.276 1.00 98.44 179 GLU A CA 1
ATOM 1427 C C . GLU A 1 179 ? -25.101 0.828 -1.793 1.00 98.44 179 GLU A C 1
ATOM 1429 O O . GLU A 1 179 ? -26.018 1.630 -1.615 1.00 98.44 179 GLU A O 1
ATOM 1434 N N . LEU A 1 180 ? -24.007 1.152 -2.492 1.00 98.31 180 LEU A N 1
ATOM 1435 C CA . LEU A 1 180 ? -23.799 2.477 -3.089 1.00 98.31 180 LEU A CA 1
ATOM 1436 C C . LEU A 1 180 ? -24.818 2.784 -4.186 1.00 98.31 180 LEU A C 1
ATOM 1438 O O . LEU A 1 180 ? -25.375 3.882 -4.227 1.00 98.31 180 LEU A O 1
ATOM 1442 N N . LYS A 1 181 ? -25.112 1.798 -5.039 1.00 98.25 181 LYS A N 1
ATOM 1443 C CA . LYS A 1 181 ? -26.131 1.918 -6.084 1.00 98.25 181 LYS A CA 1
ATOM 1444 C C . LYS A 1 181 ? -27.520 2.142 -5.486 1.00 98.25 181 LYS A C 1
ATOM 1446 O O . LYS A 1 181 ? -28.255 2.995 -5.975 1.00 98.25 181 LYS A O 1
ATOM 1451 N N . ALA A 1 182 ? -27.874 1.415 -4.426 1.00 98.31 182 ALA A N 1
ATOM 1452 C CA . ALA A 1 182 ? -29.149 1.582 -3.728 1.00 98.31 182 ALA A CA 1
ATOM 1453 C C . ALA A 1 182 ? -29.293 2.974 -3.085 1.00 98.31 182 ALA A C 1
ATOM 1455 O O . ALA A 1 182 ? -30.403 3.485 -2.972 1.00 98.31 182 ALA A O 1
ATOM 1456 N N . GLN A 1 183 ? -28.177 3.604 -2.708 1.00 98.12 183 GLN A N 1
ATOM 1457 C CA . GLN A 1 183 ? -28.127 4.977 -2.195 1.00 98.12 183 GLN A CA 1
ATOM 1458 C C . GLN A 1 183 ? -28.104 6.047 -3.301 1.00 98.12 183 GLN A C 1
ATOM 1460 O O . GLN A 1 183 ? -28.096 7.236 -2.991 1.00 98.12 183 GLN A O 1
ATOM 1465 N N . GLY A 1 184 ? -28.066 5.659 -4.581 1.00 98.06 184 GLY A N 1
ATOM 1466 C CA . GLY A 1 184 ? -27.933 6.593 -5.703 1.00 98.06 184 GLY A CA 1
ATOM 1467 C C . GLY A 1 184 ? -26.553 7.252 -5.810 1.00 98.06 184 GLY A C 1
ATOM 1468 O O . GLY A 1 184 ? -26.419 8.276 -6.477 1.00 98.06 184 GLY A O 1
ATOM 1469 N N . SER A 1 185 ? -25.525 6.695 -5.160 1.00 97.75 185 SER A N 1
ATOM 1470 C CA . SER A 1 185 ? -24.157 7.213 -5.237 1.00 97.75 185 SER A CA 1
ATOM 1471 C C . SER A 1 185 ? -23.470 6.772 -6.532 1.00 97.75 185 SER A C 1
ATOM 1473 O O . SER A 1 185 ? -23.589 5.622 -6.957 1.00 97.75 185 SER A O 1
ATOM 1475 N N . SER A 1 186 ? -22.708 7.680 -7.146 1.00 97.44 186 SER A N 1
ATOM 1476 C CA . SER A 1 186 ? -21.838 7.392 -8.295 1.00 97.44 186 SER A CA 1
ATOM 1477 C C . SER A 1 186 ? -20.424 6.965 -7.886 1.00 97.44 186 SER A C 1
ATOM 1479 O O . SER A 1 186 ? -19.549 6.797 -8.739 1.00 97.44 186 SER A O 1
ATOM 1481 N N . GLU A 1 187 ? -20.153 6.862 -6.585 1.00 98.12 187 GLU A N 1
ATOM 1482 C CA . GLU A 1 187 ? -18.857 6.417 -6.088 1.00 98.12 187 GLU A CA 1
ATOM 1483 C C . GLU A 1 187 ? -18.636 4.927 -6.363 1.00 98.12 187 GLU A C 1
ATOM 1485 O O . GLU A 1 187 ? -19.568 4.139 -6.515 1.00 98.12 187 GLU A O 1
ATOM 1490 N N . TYR A 1 188 ? -17.370 4.522 -6.419 1.00 98.19 188 TYR A N 1
ATOM 1491 C CA . TYR A 1 188 ? -16.995 3.131 -6.646 1.00 98.19 188 TYR A CA 1
ATOM 1492 C C . TYR A 1 188 ? -15.835 2.734 -5.745 1.00 98.19 188 TYR A C 1
ATOM 1494 O O . TYR A 1 188 ? -15.046 3.578 -5.339 1.00 98.19 188 TYR A O 1
ATOM 1502 N N . VAL A 1 189 ? -15.678 1.438 -5.484 1.00 98.50 189 VAL A N 1
ATOM 1503 C CA . VAL A 1 189 ? -14.507 0.890 -4.790 1.00 98.50 189 VAL A CA 1
ATOM 1504 C C . VAL A 1 189 ? -13.843 -0.208 -5.615 1.00 98.50 189 VAL A C 1
ATOM 1506 O O . VAL A 1 189 ? -14.482 -1.012 -6.297 1.00 98.50 189 VAL A O 1
ATOM 1509 N N . GLY A 1 190 ? -12.517 -0.248 -5.563 1.00 97.62 190 GLY A N 1
ATOM 1510 C CA . GLY A 1 190 ? -11.699 -1.318 -6.117 1.00 97.62 190 GLY A CA 1
ATOM 1511 C C . GLY A 1 190 ? -11.418 -2.413 -5.090 1.00 97.62 190 GLY A C 1
ATOM 1512 O O . GLY A 1 190 ? -11.430 -2.185 -3.884 1.00 97.62 190 GLY A O 1
ATOM 1513 N N . SER A 1 191 ? -11.078 -3.610 -5.574 1.00 97.69 191 SER A N 1
ATOM 1514 C CA . SER A 1 191 ? -10.721 -4.757 -4.719 1.00 97.69 191 SER A CA 1
ATOM 1515 C C . SER A 1 191 ? -9.575 -4.457 -3.742 1.00 97.69 191 SER A C 1
ATOM 1517 O O . SER A 1 191 ? -9.597 -4.924 -2.608 1.00 97.69 191 SER A O 1
ATOM 1519 N N . SER A 1 192 ? -8.590 -3.645 -4.144 1.00 97.00 192 SER A N 1
ATOM 1520 C CA . SER A 1 192 ? -7.504 -3.212 -3.255 1.00 97.00 192 SER A CA 1
ATOM 1521 C C . SER A 1 192 ? -7.982 -2.290 -2.129 1.00 97.00 192 SER A C 1
ATOM 1523 O O . SER A 1 192 ? -7.452 -2.395 -1.027 1.00 97.00 192 SER A O 1
ATOM 1525 N N . ASP A 1 193 ? -8.984 -1.437 -2.362 1.00 98.31 193 ASP A N 1
ATOM 1526 C CA . ASP A 1 193 ? -9.523 -0.558 -1.313 1.00 98.31 193 ASP A CA 1
ATOM 1527 C C . ASP A 1 193 ? -10.258 -1.392 -0.266 1.00 98.31 193 ASP A C 1
ATOM 1529 O O . ASP A 1 193 ? -10.026 -1.228 0.928 1.00 98.31 193 ASP A O 1
ATOM 1533 N N . VAL A 1 194 ? -11.072 -2.350 -0.728 1.00 98.50 194 VAL A N 1
ATOM 1534 C CA . VAL A 1 194 ? -11.791 -3.307 0.126 1.00 98.50 194 VAL A CA 1
ATOM 1535 C C . VAL A 1 194 ? -10.810 -4.149 0.938 1.00 98.50 194 VAL A C 1
ATOM 1537 O O . VAL A 1 194 ? -10.984 -4.291 2.145 1.00 98.50 194 VAL A O 1
ATOM 1540 N N . LEU A 1 195 ? -9.743 -4.656 0.311 1.00 98.25 195 LEU A N 1
ATOM 1541 C CA . LEU A 1 195 ? -8.700 -5.427 0.990 1.00 98.25 195 LEU A CA 1
ATOM 1542 C C . LEU A 1 195 ? -8.011 -4.612 2.091 1.00 98.25 195 LEU A C 1
ATOM 1544 O O . LEU A 1 195 ? -7.838 -5.104 3.206 1.00 98.25 195 LEU A O 1
ATOM 1548 N N . MET A 1 196 ? -7.618 -3.369 1.792 1.00 98.12 196 MET A N 1
ATOM 1549 C CA . MET A 1 196 ? -6.986 -2.494 2.780 1.00 98.12 196 MET A CA 1
ATOM 1550 C C . MET A 1 196 ? -7.963 -2.142 3.900 1.00 98.12 196 MET A C 1
ATOM 1552 O O . MET A 1 196 ? -7.600 -2.261 5.067 1.00 98.12 196 MET A O 1
ATOM 1556 N N . ALA A 1 197 ? -9.200 -1.766 3.584 1.00 98.38 197 ALA A N 1
ATOM 1557 C CA . ALA A 1 197 ? -10.216 -1.459 4.583 1.00 98.38 197 ALA A CA 1
ATOM 1558 C C . ALA A 1 197 ? -10.497 -2.658 5.498 1.00 98.38 197 ALA A C 1
ATOM 1560 O O . ALA A 1 197 ? -10.479 -2.511 6.719 1.00 98.38 197 ALA A O 1
ATOM 1561 N N . TRP A 1 198 ? -10.667 -3.854 4.928 1.00 98.12 198 TRP A N 1
ATOM 1562 C CA . TRP A 1 198 ? -10.887 -5.088 5.680 1.00 98.12 198 TRP A CA 1
ATOM 1563 C C . TRP A 1 198 ? -9.708 -5.410 6.593 1.00 98.12 198 TRP A C 1
ATOM 1565 O O . TRP A 1 198 ? -9.911 -5.725 7.766 1.00 98.12 198 TRP A O 1
ATOM 1575 N N . TRP A 1 199 ? -8.477 -5.292 6.089 1.00 97.69 199 TRP A N 1
ATOM 1576 C CA . TRP A 1 199 ? -7.286 -5.569 6.883 1.00 97.69 199 TRP A CA 1
ATOM 1577 C C . TRP A 1 199 ? -7.176 -4.628 8.086 1.00 97.69 199 TRP A C 1
ATOM 1579 O O . TRP A 1 199 ? -7.026 -5.088 9.218 1.00 97.69 199 TRP A O 1
ATOM 1589 N N . HIS A 1 200 ? -7.305 -3.317 7.867 1.00 97.88 200 HIS A N 1
ATOM 1590 C CA . HIS A 1 200 ? -7.204 -2.339 8.951 1.00 97.88 200 HIS A CA 1
ATOM 1591 C C . HIS A 1 200 ? -8.380 -2.464 9.926 1.00 97.88 200 HIS A C 1
ATOM 1593 O O . HIS A 1 200 ? -8.165 -2.462 11.136 1.00 97.88 200 HIS A O 1
ATOM 1599 N N . LYS A 1 201 ? -9.600 -2.703 9.425 1.00 97.69 201 LYS A N 1
ATOM 1600 C CA . LYS A 1 201 ? -10.751 -3.048 10.268 1.00 97.69 201 LYS A CA 1
ATOM 1601 C C . LYS A 1 201 ? -10.425 -4.239 11.166 1.00 97.69 201 LYS A C 1
ATOM 1603 O O . LYS A 1 201 ? -10.585 -4.148 12.378 1.00 97.69 201 LYS A O 1
ATOM 1608 N N . THR A 1 202 ? -9.895 -5.316 10.600 1.00 96.12 202 THR A N 1
ATOM 1609 C CA . THR A 1 202 ? -9.561 -6.550 11.323 1.00 96.12 202 THR A CA 1
ATOM 1610 C C . THR A 1 202 ? -8.541 -6.323 12.442 1.00 96.12 202 THR A C 1
ATOM 1612 O O . THR A 1 202 ? -8.748 -6.784 13.562 1.00 96.12 202 THR A O 1
ATOM 1615 N N . VAL A 1 203 ? -7.457 -5.588 12.176 1.00 96.00 203 VAL A N 1
ATOM 1616 C CA . VAL A 1 203 ? -6.381 -5.400 13.169 1.00 96.00 203 VAL A CA 1
ATOM 1617 C C . VAL A 1 203 ? -6.651 -4.317 14.206 1.00 96.00 203 VAL A C 1
ATOM 1619 O O . VAL A 1 203 ? -5.920 -4.251 15.187 1.00 96.00 203 VAL A O 1
ATOM 1622 N N . TYR A 1 204 ? -7.665 -3.473 14.016 1.00 96.88 204 TYR A N 1
ATOM 1623 C CA . TYR A 1 204 ? -7.995 -2.417 14.977 1.00 96.88 204 TYR A CA 1
ATOM 1624 C C . TYR A 1 204 ? -9.328 -2.642 15.704 1.00 96.88 204 TYR A C 1
ATOM 1626 O O . TYR A 1 204 ? -9.503 -2.105 16.794 1.00 96.88 204 TYR A O 1
ATOM 1634 N N . SER A 1 205 ? -10.231 -3.488 15.190 1.00 95.94 205 SER A N 1
ATOM 1635 C CA . SER A 1 205 ? -11.573 -3.675 15.781 1.00 95.94 205 SER A CA 1
ATOM 1636 C C . SER A 1 205 ? -11.586 -4.303 17.177 1.00 95.94 205 SER A C 1
ATOM 1638 O O . SER A 1 205 ? -12.576 -4.154 17.883 1.00 95.94 205 SER A O 1
ATOM 1640 N N . TYR A 1 206 ? -10.528 -5.006 17.598 1.00 94.19 206 TYR A N 1
ATOM 1641 C CA . TYR A 1 206 ? -10.471 -5.588 18.949 1.00 94.19 206 TYR A CA 1
ATOM 1642 C C . TYR A 1 206 ? -10.175 -4.551 20.044 1.00 94.19 206 TYR A C 1
ATOM 1644 O O . TYR A 1 206 ? -10.224 -4.882 21.231 1.00 94.19 206 TYR A O 1
ATOM 1652 N N . ARG A 1 207 ? -9.769 -3.331 19.672 1.00 94.31 207 ARG A N 1
ATOM 1653 C CA . ARG A 1 207 ? -9.400 -2.291 20.638 1.00 94.31 207 ARG A CA 1
ATOM 1654 C C . ARG A 1 207 ? -10.641 -1.716 21.317 1.00 94.31 207 ARG A C 1
ATOM 1656 O O . ARG A 1 207 ? -11.766 -1.888 20.855 1.00 94.31 207 ARG A O 1
ATOM 1663 N N . ALA A 1 208 ? -10.423 -1.068 22.460 1.00 92.19 208 ALA A N 1
ATOM 1664 C CA . ALA A 1 208 ? -11.513 -0.535 23.266 1.00 92.19 208 ALA A CA 1
ATOM 1665 C C . ALA A 1 208 ? -12.342 0.492 22.463 1.00 92.19 208 ALA A C 1
ATOM 1667 O O . ALA A 1 208 ? -11.760 1.305 21.746 1.00 92.19 208 ALA A O 1
ATOM 1668 N N . PRO A 1 209 ? -13.679 0.534 22.614 1.00 94.44 209 PRO A N 1
ATOM 1669 C CA . PRO A 1 209 ? -14.517 1.542 21.951 1.00 94.44 209 PRO A CA 1
ATOM 1670 C C . PRO A 1 209 ? -14.173 2.997 22.317 1.00 94.44 209 PRO A C 1
ATOM 1672 O O . PRO A 1 209 ? -14.489 3.920 21.567 1.00 94.44 209 PRO A O 1
ATOM 1675 N N . THR A 1 210 ? -13.520 3.199 23.463 1.00 96.06 210 THR A N 1
ATOM 1676 C CA . THR A 1 210 ? -13.023 4.492 23.961 1.00 96.06 210 THR A CA 1
ATOM 1677 C C . THR A 1 210 ? -11.640 4.863 23.418 1.00 96.06 210 THR A C 1
ATOM 1679 O O . THR A 1 210 ? -11.086 5.900 23.780 1.00 96.06 210 THR A O 1
ATOM 1682 N N . ASP A 1 211 ? -11.049 4.021 22.571 1.00 96.94 211 ASP A N 1
ATOM 1683 C CA . ASP A 1 211 ? -9.731 4.253 21.997 1.00 96.94 211 ASP A CA 1
ATOM 1684 C C . ASP A 1 211 ? -9.816 5.206 20.796 1.00 96.94 211 ASP A C 1
ATOM 1686 O O . ASP A 1 211 ? -10.172 4.827 19.678 1.00 96.94 211 ASP A O 1
ATOM 1690 N N . HIS A 1 212 ? -9.489 6.471 21.045 1.00 97.50 212 HIS A N 1
ATOM 1691 C CA . HIS A 1 212 ? -9.493 7.533 20.042 1.00 97.50 212 HIS A CA 1
ATOM 1692 C C . HIS A 1 212 ? -8.118 7.772 19.405 1.00 97.50 212 HIS A C 1
ATOM 1694 O O . HIS A 1 212 ? -7.934 8.790 18.737 1.00 97.50 212 HIS A O 1
ATOM 1700 N N . THR A 1 213 ? -7.139 6.877 19.599 1.00 97.75 213 THR A N 1
ATOM 1701 C CA . THR A 1 213 ? -5.813 7.026 18.988 1.00 97.75 213 THR A CA 1
ATOM 1702 C C . THR A 1 213 ? -5.949 7.169 17.463 1.00 97.75 213 THR A C 1
ATOM 1704 O O . THR A 1 213 ? -6.532 6.292 16.824 1.00 97.75 213 THR A O 1
ATOM 1707 N N . PRO A 1 214 ? -5.438 8.249 16.843 1.00 98.19 214 PRO A N 1
ATOM 1708 C CA . PRO A 1 214 ? -5.487 8.397 15.392 1.00 98.19 214 PRO A CA 1
ATOM 1709 C C . PRO A 1 214 ? -4.553 7.399 14.705 1.00 98.19 214 PRO A C 1
ATOM 1711 O O . PRO A 1 214 ? -3.385 7.284 15.078 1.00 98.19 214 PRO A O 1
ATOM 1714 N N . VAL A 1 215 ? -5.036 6.719 13.667 1.00 98.00 215 VAL A N 1
ATOM 1715 C CA . VAL A 1 215 ? -4.233 5.843 12.809 1.00 98.00 215 VAL A CA 1
ATOM 1716 C C . VAL A 1 215 ? -4.001 6.522 11.462 1.00 98.00 215 VAL A C 1
ATOM 1718 O O . VAL A 1 215 ? -4.938 6.801 10.715 1.00 98.00 215 VAL A O 1
ATOM 1721 N N . HIS A 1 216 ? -2.735 6.766 11.135 1.00 97.62 216 HIS A N 1
ATOM 1722 C CA . HIS A 1 216 ? -2.289 7.307 9.857 1.00 97.62 216 HIS A CA 1
ATOM 1723 C C . HIS A 1 216 ? -1.982 6.157 8.899 1.00 97.62 216 HIS A C 1
ATOM 1725 O O . HIS A 1 216 ? -0.976 5.459 9.051 1.00 97.62 216 HIS A O 1
ATOM 1731 N N . LEU A 1 217 ? -2.853 5.949 7.914 1.00 97.75 217 LEU A N 1
ATOM 1732 C CA . LEU A 1 217 ? -2.631 4.942 6.880 1.00 97.75 217 LEU A CA 1
ATOM 1733 C C . LEU A 1 217 ? -1.807 5.542 5.745 1.00 97.75 217 LEU A C 1
ATOM 1735 O O . LEU A 1 217 ? -2.121 6.616 5.232 1.00 97.75 217 LEU A O 1
ATOM 1739 N N . HIS A 1 218 ? -0.770 4.819 5.345 1.00 96.00 218 HIS A N 1
ATOM 1740 C CA . HIS A 1 218 ? 0.165 5.216 4.304 1.00 96.00 218 HIS A CA 1
ATOM 1741 C C . HIS A 1 218 ? 0.261 4.117 3.258 1.00 96.00 218 HIS A C 1
ATOM 1743 O O . HIS A 1 218 ? 0.642 2.980 3.554 1.00 96.00 218 HIS A O 1
ATOM 1749 N N . PHE A 1 219 ? -0.039 4.464 2.013 1.00 95.44 219 PHE A N 1
ATOM 1750 C CA . PHE A 1 219 ? 0.054 3.537 0.895 1.00 95.44 219 PHE A CA 1
ATOM 1751 C C . PHE A 1 219 ? 1.144 3.998 -0.073 1.00 95.44 219 PHE A C 1
ATOM 1753 O O . PHE A 1 219 ? 0.987 5.022 -0.739 1.00 95.44 219 PHE A O 1
ATOM 1760 N N . PRO A 1 220 ? 2.262 3.263 -0.185 1.00 93.25 220 PRO A N 1
ATOM 1761 C CA . PRO A 1 220 ? 3.226 3.487 -1.249 1.00 93.25 220 PRO A CA 1
ATOM 1762 C C . PRO A 1 220 ? 2.546 3.345 -2.616 1.00 93.25 220 PRO A C 1
ATOM 1764 O O . PRO A 1 220 ? 1.986 2.296 -2.947 1.00 93.25 220 PRO A O 1
ATOM 1767 N N . CYS A 1 221 ? 2.603 4.394 -3.429 1.00 91.12 221 CYS A N 1
ATOM 1768 C CA . CYS A 1 221 ? 2.024 4.421 -4.766 1.00 91.12 221 CYS A CA 1
ATOM 1769 C C . CYS A 1 221 ? 3.104 4.697 -5.813 1.00 91.12 221 CYS A C 1
ATOM 1771 O O . CYS A 1 221 ? 4.101 5.364 -5.536 1.00 91.12 221 CYS A O 1
ATOM 1773 N N . SER A 1 222 ? 2.936 4.150 -7.021 1.00 91.00 222 SER A N 1
ATOM 1774 C CA . SER A 1 222 ? 3.885 4.433 -8.094 1.00 91.00 222 SER A CA 1
ATOM 1775 C C . SER A 1 222 ? 3.643 5.825 -8.665 1.00 91.00 222 SER A C 1
ATOM 1777 O O . SER A 1 222 ? 2.500 6.227 -8.889 1.00 91.00 222 SER A O 1
ATOM 1779 N N . LEU A 1 223 ? 4.741 6.530 -8.925 1.00 91.88 223 LEU A N 1
ATOM 1780 C CA . LEU A 1 223 ? 4.723 7.807 -9.621 1.00 91.88 223 LEU A CA 1
ATOM 1781 C C . LEU A 1 223 ? 4.697 7.643 -11.141 1.00 91.88 223 LEU A C 1
ATOM 1783 O O . LEU A 1 223 ? 4.241 8.544 -11.819 1.00 91.88 223 LEU A O 1
ATOM 1787 N N . ARG A 1 224 ? 5.122 6.494 -11.680 1.00 89.94 224 ARG A N 1
ATOM 1788 C CA . ARG A 1 224 ? 5.359 6.284 -13.123 1.00 89.94 224 ARG A CA 1
ATOM 1789 C C . ARG A 1 224 ? 4.139 6.541 -14.006 1.00 89.94 224 ARG A C 1
ATOM 1791 O O . ARG A 1 224 ? 4.289 7.039 -15.110 1.00 89.94 224 ARG A O 1
ATOM 1798 N N . SER A 1 225 ? 2.947 6.215 -13.516 1.00 89.00 225 SER A N 1
ATOM 1799 C CA . SER A 1 225 ? 1.684 6.400 -14.237 1.00 89.00 225 SER A CA 1
ATOM 1800 C C . SER A 1 225 ? 1.022 7.752 -13.946 1.00 89.00 225 SER A C 1
ATOM 1802 O O . SER A 1 225 ? -0.184 7.895 -14.141 1.00 89.00 225 SER A O 1
ATOM 1804 N N . ARG A 1 226 ? 1.751 8.706 -13.355 1.00 89.56 226 ARG A N 1
ATOM 1805 C CA . ARG A 1 226 ? 1.209 10.005 -12.946 1.00 89.56 226 ARG A CA 1
ATOM 1806 C C . ARG A 1 226 ? 1.556 11.072 -13.966 1.00 89.56 226 ARG A C 1
ATOM 1808 O O . ARG A 1 226 ? 2.670 11.090 -14.475 1.00 89.56 226 ARG A O 1
ATOM 1815 N N . SER A 1 227 ? 0.616 11.992 -14.149 1.00 88.56 227 SER A N 1
ATOM 1816 C CA . SER A 1 227 ? 0.725 13.221 -14.937 1.00 88.56 227 SER A CA 1
ATOM 1817 C C . SER A 1 227 ? 1.636 14.255 -14.275 1.00 88.56 227 SER A C 1
ATOM 1819 O O . SER A 1 227 ? 1.209 15.346 -13.901 1.00 88.56 227 SER A O 1
ATOM 1821 N N . ILE A 1 228 ? 2.882 13.861 -14.027 1.00 88.25 228 ILE A N 1
ATOM 1822 C CA . ILE A 1 228 ? 3.909 14.709 -13.419 1.00 88.25 228 ILE A CA 1
ATOM 1823 C C . ILE A 1 228 ? 5.170 14.779 -14.289 1.00 88.25 228 ILE A C 1
ATOM 1825 O O . ILE A 1 228 ? 5.950 15.708 -14.133 1.00 88.25 228 ILE A O 1
ATOM 1829 N N . PHE A 1 229 ? 5.369 13.849 -15.224 1.00 86.88 229 PHE A N 1
ATOM 1830 C CA . PHE A 1 229 ? 6.537 13.843 -16.106 1.00 86.88 229 PHE A CA 1
ATOM 1831 C C . PHE A 1 229 ? 6.291 14.666 -17.381 1.00 86.88 229 PHE A C 1
ATOM 1833 O O . PHE A 1 229 ? 5.256 15.318 -17.493 1.00 86.88 229 PHE A O 1
ATOM 1840 N N . ALA A 1 230 ? 7.276 14.706 -18.289 1.00 65.38 230 ALA A N 1
ATOM 1841 C CA . ALA A 1 230 ? 7.311 15.591 -19.460 1.00 65.38 230 ALA A CA 1
ATOM 1842 C C . ALA A 1 230 ? 5.959 15.696 -20.202 1.00 65.38 230 ALA A C 1
ATOM 1844 O O . ALA A 1 230 ? 5.279 14.691 -20.400 1.00 65.38 230 ALA A O 1
ATOM 1845 N N . GLN A 1 231 ? 5.582 16.922 -20.599 1.00 65.75 231 GLN A N 1
ATOM 1846 C CA . GLN A 1 231 ? 4.283 17.251 -21.221 1.00 65.75 231 GLN A CA 1
ATOM 1847 C C . GLN A 1 231 ? 3.054 16.762 -20.417 1.00 65.75 231 GLN A C 1
ATOM 1849 O O . GLN A 1 231 ? 2.021 16.419 -20.983 1.00 65.75 231 GLN A O 1
ATOM 1854 N N . ASP A 1 232 ? 3.177 16.720 -19.086 1.00 62.66 232 ASP A N 1
ATOM 1855 C CA . ASP A 1 232 ? 2.131 16.367 -18.116 1.00 62.66 232 ASP A CA 1
ATOM 1856 C C . ASP A 1 232 ? 1.563 14.936 -18.236 1.00 62.66 232 ASP A C 1
ATOM 1858 O O . ASP A 1 232 ? 0.473 14.638 -17.740 1.00 62.66 232 ASP A O 1
ATOM 1862 N N . GLY A 1 233 ? 2.321 14.015 -18.840 1.00 76.31 233 GLY A N 1
ATOM 1863 C CA . GLY A 1 233 ? 1.949 12.608 -19.023 1.00 76.31 233 GLY A CA 1
ATOM 1864 C C . GLY A 1 233 ? 2.633 11.615 -18.062 1.00 76.31 233 GLY A C 1
ATOM 1865 O O . GLY A 1 233 ? 3.497 11.995 -17.264 1.00 76.31 233 GLY A O 1
ATOM 1866 N N . PRO A 1 234 ? 2.248 10.322 -18.111 1.00 86.06 234 PRO A N 1
ATOM 1867 C CA . PRO A 1 234 ? 3.001 9.231 -17.486 1.00 86.06 234 PRO A CA 1
ATOM 1868 C C . PRO A 1 234 ? 4.371 9.035 -18.161 1.00 86.06 234 PRO A C 1
ATOM 1870 O O . PRO A 1 234 ? 4.611 9.528 -19.260 1.00 86.06 234 PRO A O 1
ATOM 1873 N N . LEU A 1 235 ? 5.274 8.273 -17.534 1.00 88.94 235 LEU A N 1
ATOM 1874 C CA . LEU A 1 235 ? 6.535 7.890 -18.182 1.00 88.94 235 LEU A CA 1
ATOM 1875 C C . LEU A 1 235 ? 6.256 7.041 -19.425 1.00 88.94 235 LEU A C 1
ATOM 1877 O O . LEU A 1 235 ? 5.586 6.014 -19.329 1.00 88.94 235 LEU A O 1
ATOM 1881 N N . ALA A 1 236 ? 6.821 7.453 -20.561 1.00 85.00 236 ALA A N 1
ATOM 1882 C CA . ALA A 1 236 ? 6.666 6.760 -21.839 1.00 85.00 236 ALA A CA 1
ATOM 1883 C C . ALA A 1 236 ? 7.332 5.373 -21.855 1.00 85.00 236 ALA A C 1
ATOM 1885 O O . ALA A 1 236 ? 6.825 4.451 -22.487 1.00 85.00 236 ALA A O 1
ATOM 1886 N N . HIS A 1 237 ? 8.442 5.218 -21.127 1.00 87.25 237 HIS A N 1
ATOM 1887 C CA . HIS A 1 237 ? 9.219 3.981 -21.080 1.00 87.25 237 HIS A CA 1
ATOM 1888 C C . HIS A 1 237 ? 9.303 3.405 -19.661 1.00 87.25 237 HIS A C 1
ATOM 1890 O O . HIS A 1 237 ? 9.235 4.158 -18.676 1.00 87.25 237 HIS A O 1
ATOM 1896 N N . PRO A 1 238 ? 9.488 2.079 -19.521 1.00 88.75 238 PRO A N 1
ATOM 1897 C CA . PRO A 1 238 ? 9.697 1.450 -18.226 1.00 88.75 238 PRO A CA 1
ATOM 1898 C C . PRO A 1 238 ? 10.915 2.031 -17.498 1.00 88.75 238 PRO A C 1
ATOM 1900 O O . PRO A 1 238 ? 12.060 1.876 -17.910 1.00 88.75 238 PRO A O 1
ATOM 1903 N N . TYR A 1 239 ? 10.665 2.692 -16.368 1.00 88.00 239 TYR A N 1
ATOM 1904 C CA . TYR A 1 239 ? 11.712 3.234 -15.505 1.00 88.00 239 TYR A CA 1
ATOM 1905 C C . TYR A 1 239 ? 12.011 2.272 -14.359 1.00 88.00 239 TYR A C 1
ATOM 1907 O O . TYR A 1 239 ? 11.134 1.978 -13.541 1.00 88.00 239 TYR A O 1
ATOM 1915 N N . ILE A 1 240 ? 13.245 1.789 -14.250 1.00 85.38 240 ILE A N 1
ATOM 1916 C CA . ILE A 1 240 ? 13.608 0.759 -13.263 1.00 85.38 240 ILE A CA 1
ATOM 1917 C C . ILE A 1 240 ? 13.989 1.327 -11.890 1.00 85.38 240 ILE A C 1
ATOM 1919 O O . ILE A 1 240 ? 13.924 0.614 -10.895 1.00 85.38 240 ILE A O 1
ATOM 1923 N N . ASN A 1 241 ? 14.328 2.611 -11.774 1.00 86.75 241 ASN A N 1
ATOM 1924 C CA . ASN A 1 241 ? 14.758 3.197 -10.498 1.00 86.75 241 ASN A CA 1
ATOM 1925 C C . ASN A 1 241 ? 13.577 3.532 -9.566 1.00 86.75 241 ASN A C 1
ATOM 1927 O O . ASN A 1 241 ? 12.405 3.377 -9.914 1.00 86.75 241 ASN A O 1
ATOM 1931 N N . ASN A 1 242 ? 13.850 3.942 -8.323 1.00 86.38 242 ASN A N 1
ATOM 1932 C CA . ASN A 1 242 ? 12.774 4.262 -7.383 1.00 86.38 242 ASN A CA 1
ATOM 1933 C C . ASN A 1 242 ? 11.931 5.448 -7.898 1.00 86.38 242 ASN A C 1
ATOM 1935 O O . ASN A 1 242 ? 12.463 6.486 -8.269 1.00 86.38 242 ASN A O 1
ATOM 1939 N N . ALA A 1 243 ? 10.612 5.267 -7.925 1.00 90.44 243 ALA A N 1
ATOM 1940 C CA . ALA A 1 243 ? 9.632 6.277 -8.326 1.00 90.44 243 ALA A CA 1
ATOM 1941 C C . ALA A 1 243 ? 8.326 5.984 -7.581 1.00 90.44 243 ALA A C 1
ATOM 1943 O O . ALA A 1 243 ? 7.341 5.489 -8.149 1.00 90.44 243 ALA A O 1
ATOM 1944 N N . VAL A 1 244 ? 8.391 6.172 -6.264 1.00 89.75 244 VAL A N 1
ATOM 1945 C CA . VAL A 1 244 ? 7.313 5.920 -5.309 1.00 89.75 244 VAL A CA 1
ATOM 1946 C C . VAL A 1 244 ? 7.170 7.118 -4.395 1.00 89.75 244 VAL A C 1
ATOM 1948 O O . VAL A 1 244 ? 8.163 7.667 -3.927 1.00 89.75 244 VAL A O 1
ATOM 1951 N N . ALA A 1 245 ? 5.924 7.463 -4.105 1.00 90.19 245 ALA A N 1
ATOM 1952 C CA . ALA A 1 245 ? 5.576 8.379 -3.037 1.00 90.19 245 ALA A CA 1
ATOM 1953 C C . ALA A 1 245 ? 4.581 7.711 -2.086 1.00 90.19 245 ALA A C 1
ATOM 1955 O O . ALA A 1 245 ? 3.957 6.696 -2.415 1.00 90.19 245 ALA A O 1
ATOM 1956 N N . TYR A 1 246 ? 4.447 8.281 -0.895 1.00 90.12 246 TYR A N 1
ATOM 1957 C CA . TYR A 1 246 ? 3.471 7.833 0.086 1.00 90.12 246 TYR A CA 1
ATOM 1958 C C . TYR A 1 246 ? 2.182 8.615 -0.101 1.00 90.12 246 TYR A C 1
ATOM 1960 O O . TYR A 1 246 ? 2.184 9.844 -0.106 1.00 90.12 246 TYR A O 1
ATOM 1968 N N . LEU A 1 247 ? 1.091 7.880 -0.262 1.00 93.69 247 LEU A N 1
ATOM 1969 C CA . LEU A 1 247 ? -0.255 8.413 -0.263 1.00 93.69 247 LEU A CA 1
ATOM 1970 C C . LEU A 1 247 ? -0.795 8.321 1.167 1.00 93.69 247 LEU A C 1
ATOM 1972 O O . LEU A 1 247 ? -1.021 7.203 1.647 1.00 93.69 247 LEU A O 1
ATOM 1976 N N . PRO A 1 248 ? -0.983 9.457 1.858 1.00 95.06 248 PRO A N 1
ATOM 1977 C CA . PRO A 1 248 ? -1.600 9.466 3.172 1.00 95.06 248 PRO A CA 1
ATOM 1978 C C . PRO A 1 248 ? -3.126 9.422 3.055 1.00 95.06 248 PRO A C 1
ATOM 1980 O O . PRO A 1 248 ? -3.728 10.178 2.292 1.00 95.06 248 PRO A O 1
ATOM 1983 N N . VAL A 1 249 ? -3.764 8.571 3.853 1.00 97.06 249 VAL A N 1
ATOM 1984 C CA . VAL A 1 249 ? -5.207 8.650 4.118 1.00 97.06 249 VAL A CA 1
ATOM 1985 C C . VAL A 1 249 ? -5.427 9.609 5.292 1.00 97.06 249 VAL A C 1
ATOM 1987 O O . VAL A 1 249 ? -4.615 9.599 6.225 1.00 97.06 249 VAL A O 1
ATOM 1990 N N . PRO A 1 250 ? -6.505 10.420 5.295 1.00 96.81 250 PRO A N 1
ATOM 1991 C CA . PRO A 1 250 ? -6.899 11.172 6.481 1.00 96.81 250 PRO A CA 1
ATOM 1992 C C . PRO A 1 250 ? -6.920 10.277 7.735 1.00 96.81 250 PRO A C 1
ATOM 1994 O O . PRO A 1 250 ? -7.387 9.139 7.638 1.00 96.81 250 PRO A O 1
ATOM 1997 N N . PRO A 1 251 ? -6.415 10.744 8.893 1.00 97.81 251 PRO A N 1
ATOM 1998 C CA . PRO A 1 251 ? -6.292 9.901 10.080 1.00 97.81 251 PRO A CA 1
ATOM 1999 C C . PRO A 1 251 ? -7.638 9.324 10.519 1.00 97.81 251 PRO A C 1
ATOM 2001 O O . PRO A 1 251 ? -8.633 10.044 10.590 1.00 97.81 251 PRO A O 1
ATOM 2004 N N . ILE A 1 252 ? -7.655 8.030 10.837 1.00 98.25 252 ILE A N 1
ATOM 2005 C CA . ILE A 1 252 ? -8.857 7.314 11.278 1.00 98.25 252 ILE A CA 1
ATOM 2006 C C . ILE A 1 252 ? -8.692 6.978 12.764 1.00 98.25 252 ILE A C 1
ATOM 2008 O O . ILE A 1 252 ? -7.745 6.266 13.104 1.00 98.25 252 ILE A O 1
ATOM 2012 N N . PRO A 1 253 ? -9.560 7.469 13.666 1.00 98.31 253 PRO A N 1
ATOM 2013 C CA . PRO A 1 253 ? -9.535 7.056 15.066 1.00 98.31 253 PRO A CA 1
ATOM 2014 C C . PRO A 1 253 ? -9.719 5.539 15.201 1.00 98.31 253 PRO A C 1
ATOM 2016 O O . PRO A 1 253 ? -10.560 4.956 14.518 1.00 98.31 253 PRO A O 1
ATOM 2019 N N . VAL A 1 254 ? -8.962 4.893 16.091 1.00 97.88 254 VAL A N 1
ATOM 2020 C CA . VAL A 1 254 ? -8.989 3.430 16.279 1.00 97.88 254 VAL A CA 1
ATOM 2021 C C . VAL A 1 254 ? -10.411 2.883 16.445 1.00 97.88 254 VAL A C 1
ATOM 2023 O O . VAL A 1 254 ? -10.781 1.917 15.778 1.00 97.88 254 VAL A O 1
ATOM 2026 N N . ASN A 1 255 ? -11.231 3.504 17.293 1.00 97.38 255 ASN A N 1
ATOM 2027 C CA . ASN A 1 255 ? -12.597 3.051 17.544 1.00 97.38 255 ASN A CA 1
ATOM 2028 C C . ASN A 1 255 ? -13.500 3.057 16.296 1.00 97.38 255 ASN A C 1
ATOM 2030 O O . ASN A 1 255 ? -14.435 2.260 16.215 1.00 97.38 255 ASN A O 1
ATOM 2034 N N . THR A 1 256 ? -13.192 3.893 15.300 1.00 98.19 256 THR A N 1
ATOM 2035 C CA . THR A 1 256 ? -13.942 3.982 14.040 1.00 98.19 256 THR A CA 1
ATOM 2036 C C . THR A 1 256 ? -13.835 2.679 13.253 1.00 98.19 256 THR A C 1
ATOM 2038 O O . THR A 1 256 ? -14.800 2.257 12.625 1.00 98.19 256 THR A O 1
ATOM 2041 N N . PHE A 1 257 ? -12.710 1.961 13.351 1.00 97.62 257 PHE A N 1
ATOM 2042 C CA . PHE A 1 257 ? -12.569 0.664 12.690 1.00 97.62 257 PHE A CA 1
ATOM 2043 C C . PHE A 1 257 ? -13.587 -0.359 13.197 1.00 97.62 257 PHE A C 1
ATOM 2045 O O . PHE A 1 257 ? -14.101 -1.134 12.395 1.00 97.62 257 PHE A O 1
ATOM 2052 N N . ALA A 1 258 ? -13.931 -0.355 14.486 1.00 95.88 258 ALA A N 1
ATOM 2053 C CA . ALA A 1 258 ? -14.936 -1.270 15.021 1.00 95.88 258 ALA A CA 1
ATOM 2054 C C . ALA A 1 258 ? -16.359 -0.885 14.578 1.00 95.88 258 ALA A C 1
ATOM 2056 O O . ALA A 1 258 ? -17.144 -1.760 14.209 1.00 95.88 258 ALA A O 1
ATOM 2057 N N . THR A 1 259 ? -16.677 0.412 14.574 1.00 96.75 259 THR A N 1
ATOM 2058 C CA . THR A 1 259 ? -18.050 0.920 14.414 1.00 96.75 259 THR A CA 1
ATOM 2059 C C . THR A 1 259 ? -18.466 1.175 12.966 1.00 96.75 259 THR A C 1
ATOM 2061 O O . THR A 1 259 ? -19.624 0.954 12.621 1.00 96.75 259 THR A O 1
ATOM 2064 N N . GLU A 1 260 ? -17.549 1.613 12.106 1.00 97.88 260 GLU A N 1
ATOM 2065 C CA . GLU A 1 260 ? -17.849 2.019 10.731 1.00 97.88 260 GLU A CA 1
ATOM 2066 C C . GLU A 1 260 ? -18.013 0.809 9.796 1.00 97.88 260 GLU A C 1
ATOM 2068 O O . GLU A 1 260 ? -17.391 -0.242 9.989 1.00 97.88 260 GLU A O 1
ATOM 2073 N N . SER A 1 261 ? -18.865 0.917 8.772 1.00 98.00 261 SER A N 1
ATOM 2074 C CA . SER A 1 261 ? -19.059 -0.173 7.809 1.00 98.00 261 SER A CA 1
ATOM 2075 C C . SER A 1 261 ? -17.783 -0.426 6.994 1.00 98.00 261 SER A C 1
ATOM 2077 O O . SER A 1 261 ? -16.934 0.450 6.822 1.00 98.00 261 SER A O 1
ATOM 2079 N N . LEU A 1 262 ? -17.632 -1.644 6.460 1.00 98.44 262 LEU A N 1
ATOM 2080 C CA . LEU A 1 262 ? -16.506 -1.946 5.569 1.00 98.44 262 LEU A CA 1
ATOM 2081 C C . LEU A 1 262 ? -16.534 -1.068 4.304 1.00 98.44 262 LEU A C 1
ATOM 2083 O O . LEU A 1 262 ? -15.475 -0.665 3.827 1.00 98.44 262 LEU A O 1
ATOM 2087 N N . GLY A 1 263 ? -17.733 -0.765 3.791 1.00 98.50 263 GLY A N 1
ATOM 2088 C CA . GLY A 1 263 ? -17.929 0.092 2.623 1.00 98.50 263 GLY A CA 1
ATOM 2089 C C . GLY A 1 263 ? -17.403 1.505 2.834 1.00 98.50 263 GLY A C 1
ATOM 2090 O O . GLY A 1 263 ? -16.633 1.989 2.009 1.00 98.50 263 GLY A O 1
ATOM 2091 N N . GLU A 1 264 ? -17.716 2.130 3.970 1.00 98.56 264 GLU A N 1
ATOM 2092 C CA . GLU A 1 264 ? -17.263 3.496 4.244 1.00 98.56 264 GLU A CA 1
ATOM 2093 C C . GLU A 1 264 ? -15.745 3.557 4.482 1.00 98.56 264 GLU A C 1
ATOM 2095 O O . GLU A 1 264 ? -15.061 4.422 3.936 1.00 98.56 264 GLU A O 1
ATOM 2100 N N . LEU A 1 265 ? -15.168 2.574 5.185 1.00 98.62 265 LEU A N 1
ATOM 2101 C CA . LEU A 1 265 ? -13.709 2.466 5.309 1.00 98.62 265 LEU A CA 1
ATOM 2102 C C . LEU A 1 265 ? -13.024 2.290 3.939 1.00 98.62 265 LEU A C 1
ATOM 2104 O O . LEU A 1 265 ? -11.968 2.880 3.697 1.00 98.62 265 LEU A O 1
ATOM 2108 N N . ALA A 1 266 ? -13.615 1.512 3.025 1.00 98.62 266 ALA A N 1
ATOM 2109 C CA . ALA A 1 266 ? -13.107 1.353 1.661 1.00 98.62 266 ALA A CA 1
ATOM 2110 C C . ALA A 1 266 ? -13.233 2.652 0.847 1.00 98.62 266 ALA A C 1
ATOM 2112 O O . ALA A 1 266 ? -12.297 3.017 0.130 1.00 98.62 266 ALA A O 1
ATOM 2113 N N . LEU A 1 267 ? -14.332 3.396 1.007 1.00 98.69 267 LEU A N 1
ATOM 2114 C CA . LEU A 1 267 ? -14.515 4.710 0.388 1.00 98.69 267 LEU A CA 1
ATOM 2115 C C . LEU A 1 267 ? -13.510 5.737 0.904 1.00 98.69 267 LEU A C 1
ATOM 2117 O O . LEU A 1 267 ? -12.961 6.479 0.097 1.00 98.69 267 LEU A O 1
ATOM 2121 N N . ARG A 1 268 ? -13.173 5.754 2.200 1.00 98.44 268 ARG A N 1
ATOM 2122 C CA . ARG A 1 268 ? -12.099 6.620 2.730 1.00 98.44 268 ARG A CA 1
ATOM 2123 C C . ARG A 1 268 ? -10.771 6.378 2.011 1.00 98.44 268 ARG A C 1
ATOM 2125 O O . ARG A 1 268 ? -10.108 7.333 1.604 1.00 98.44 268 ARG A O 1
ATOM 2132 N N . VAL A 1 269 ? -10.404 5.110 1.805 1.00 98.25 269 VAL A N 1
ATOM 2133 C CA . VAL A 1 269 ? -9.195 4.735 1.053 1.00 98.25 269 VAL A CA 1
ATOM 2134 C C . VAL A 1 269 ? -9.296 5.192 -0.406 1.00 98.25 269 VAL A C 1
ATOM 2136 O O . VAL A 1 269 ? -8.375 5.841 -0.906 1.00 98.25 269 VAL A O 1
ATOM 2139 N N . ARG A 1 270 ? -10.417 4.918 -1.086 1.00 98.19 270 ARG A N 1
ATOM 2140 C CA . ARG A 1 270 ? -10.625 5.322 -2.485 1.00 98.19 270 ARG A CA 1
ATOM 2141 C C . ARG A 1 270 ? -10.594 6.837 -2.663 1.00 98.19 270 ARG A C 1
ATOM 2143 O O . ARG A 1 270 ? -9.897 7.314 -3.553 1.00 98.19 270 ARG A O 1
ATOM 2150 N N . ARG A 1 271 ? -11.318 7.590 -1.835 1.00 98.25 271 ARG A N 1
ATOM 2151 C CA . ARG A 1 271 ? -11.369 9.059 -1.874 1.00 98.25 271 ARG A CA 1
ATOM 2152 C C . ARG A 1 271 ? -9.978 9.652 -1.668 1.00 98.25 271 ARG A C 1
ATOM 2154 O O . ARG A 1 271 ? -9.594 10.540 -2.421 1.00 98.25 271 ARG A O 1
ATOM 2161 N N . ALA A 1 272 ? -9.184 9.105 -0.742 1.00 97.06 272 ALA A N 1
ATOM 2162 C CA . ALA A 1 272 ? -7.787 9.508 -0.569 1.00 97.06 272 ALA A CA 1
ATOM 2163 C C . ALA A 1 272 ? -6.945 9.245 -1.832 1.00 97.06 272 ALA A C 1
ATOM 2165 O O . ALA A 1 272 ? -6.168 10.107 -2.238 1.00 97.06 272 ALA A O 1
ATOM 2166 N N . ILE A 1 273 ? -7.131 8.099 -2.500 1.00 95.50 273 ILE A N 1
ATOM 2167 C CA . ILE A 1 273 ? -6.471 7.796 -3.781 1.00 95.50 273 ILE A CA 1
ATOM 2168 C C . ILE A 1 273 ? -6.895 8.753 -4.889 1.00 95.50 273 ILE A C 1
ATOM 2170 O O . ILE A 1 273 ? -6.035 9.264 -5.602 1.00 95.50 273 ILE A O 1
ATOM 2174 N N . VAL A 1 274 ? -8.191 9.009 -5.045 1.00 95.88 274 VAL A N 1
ATOM 2175 C CA . VAL A 1 274 ? -8.703 9.928 -6.069 1.00 95.88 274 VAL A CA 1
ATOM 2176 C C . VAL A 1 274 ? -8.170 11.340 -5.834 1.00 95.88 274 VAL A C 1
ATOM 2178 O O . VAL A 1 274 ? -7.601 11.920 -6.754 1.00 95.88 274 VAL A O 1
ATOM 2181 N N . ALA A 1 275 ? -8.260 11.850 -4.602 1.00 94.75 275 ALA A N 1
ATOM 2182 C CA . ALA A 1 275 ? -7.760 13.174 -4.243 1.00 94.75 275 ALA A CA 1
ATOM 2183 C C . ALA A 1 275 ? -6.251 13.302 -4.489 1.00 94.75 275 ALA A C 1
ATOM 2185 O O . ALA A 1 275 ? -5.802 14.263 -5.109 1.00 94.75 275 ALA A O 1
ATOM 2186 N N . TYR A 1 276 ? -5.468 12.302 -4.076 1.00 92.00 276 TYR A N 1
ATOM 2187 C CA . TYR A 1 276 ? -4.024 12.292 -4.305 1.00 92.00 276 TYR A CA 1
ATOM 2188 C C . TYR A 1 276 ? -3.666 12.303 -5.797 1.00 92.00 276 TYR A C 1
ATOM 2190 O O . TYR A 1 276 ? -2.710 12.963 -6.196 1.00 92.00 276 TYR A O 1
ATOM 2198 N N . ASN A 1 277 ? -4.431 11.582 -6.622 1.00 89.94 277 ASN A N 1
ATOM 2199 C CA . ASN A 1 277 ? -4.192 11.483 -8.062 1.00 89.94 277 ASN A CA 1
ATOM 2200 C C . ASN A 1 277 ? -4.615 12.742 -8.826 1.00 89.94 277 ASN A C 1
ATOM 2202 O O . ASN A 1 277 ? -3.979 13.071 -9.822 1.00 89.94 277 ASN A O 1
ATOM 2206 N N . ALA A 1 278 ? -5.682 13.410 -8.384 1.00 91.62 278 ALA A N 1
ATOM 2207 C CA . ALA A 1 278 ? -6.168 14.647 -8.990 1.00 91.62 278 ALA A CA 1
ATOM 2208 C C . ALA A 1 278 ? -5.244 15.842 -8.691 1.00 91.62 278 ALA A C 1
ATOM 2210 O O . ALA A 1 278 ? -5.159 16.785 -9.471 1.00 91.62 278 ALA A O 1
ATOM 2211 N N . ASP A 1 279 ? -4.515 15.791 -7.577 1.00 91.44 279 ASP A N 1
ATOM 2212 C CA . ASP A 1 279 ? -3.664 16.873 -7.086 1.00 91.44 279 ASP A CA 1
ATOM 2213 C C . ASP A 1 279 ? -2.207 16.743 -7.575 1.00 91.44 279 ASP A C 1
ATOM 2215 O O . ASP A 1 279 ? -1.255 16.578 -6.800 1.00 91.44 279 ASP A O 1
ATOM 2219 N N . ALA A 1 280 ? -2.029 16.801 -8.901 1.00 90.25 280 ALA A N 1
ATOM 2220 C CA . ALA A 1 280 ? -0.711 16.752 -9.536 1.00 90.25 280 ALA A CA 1
ATOM 2221 C C . ALA A 1 280 ? 0.175 17.938 -9.114 1.00 90.25 280 ALA A C 1
ATOM 2223 O O . ALA A 1 280 ? 1.383 17.778 -8.953 1.00 90.25 280 ALA A O 1
ATOM 2224 N N . ALA A 1 281 ? -0.412 19.118 -8.889 1.00 88.94 281 ALA A N 1
ATOM 2225 C CA . ALA A 1 281 ? 0.311 20.307 -8.443 1.00 88.94 281 ALA A CA 1
ATOM 2226 C C . ALA A 1 281 ? 0.973 20.100 -7.071 1.00 88.94 281 ALA A C 1
ATOM 2228 O O . ALA A 1 281 ? 2.182 20.302 -6.946 1.00 88.94 281 ALA A O 1
ATOM 2229 N N . SER A 1 282 ? 0.242 19.612 -6.059 1.00 88.50 282 SER A N 1
ATOM 2230 C CA . SER A 1 282 ? 0.869 19.325 -4.763 1.00 88.50 282 SER A CA 1
ATOM 2231 C C . SER A 1 282 ? 1.838 18.154 -4.831 1.00 88.50 282 SER A C 1
ATOM 2233 O O . SER A 1 282 ? 2.796 18.134 -4.068 1.00 88.50 282 SER A O 1
ATOM 2235 N N . LEU A 1 283 ? 1.630 17.185 -5.727 1.00 90.25 283 LEU A N 1
ATOM 2236 C CA . LEU A 1 283 ? 2.604 16.114 -5.936 1.00 90.25 283 LEU A CA 1
ATOM 2237 C C . LEU A 1 283 ? 3.925 16.647 -6.508 1.00 90.25 283 LEU A C 1
ATOM 2239 O O . LEU A 1 283 ? 4.991 16.240 -6.055 1.00 90.25 283 LEU A O 1
ATOM 2243 N N . ARG A 1 284 ? 3.875 17.594 -7.453 1.00 88.69 284 ARG A N 1
ATOM 2244 C CA . ARG A 1 284 ? 5.078 18.296 -7.924 1.00 88.69 284 ARG A CA 1
ATOM 2245 C C . ARG A 1 284 ? 5.738 19.073 -6.784 1.00 88.69 284 ARG A C 1
ATOM 2247 O O . ARG A 1 284 ? 6.945 18.966 -6.616 1.00 88.69 284 ARG A O 1
ATOM 2254 N N . ALA A 1 285 ? 4.962 19.779 -5.960 1.00 87.12 285 ALA A N 1
ATOM 2255 C CA . ALA A 1 285 ? 5.490 20.494 -4.794 1.00 87.12 285 ALA A CA 1
ATOM 2256 C C . ALA A 1 285 ? 6.140 19.553 -3.760 1.00 87.12 285 ALA A C 1
ATOM 2258 O O . ALA A 1 285 ? 7.188 19.872 -3.208 1.00 87.12 285 ALA A O 1
ATOM 2259 N N . ASP A 1 286 ? 5.554 18.377 -3.525 1.00 87.62 286 ASP A N 1
ATOM 2260 C CA . ASP A 1 286 ? 6.126 17.325 -2.679 1.00 87.62 286 ASP A CA 1
ATOM 2261 C C . ASP A 1 286 ? 7.477 16.833 -3.231 1.00 87.62 286 ASP A C 1
ATOM 2263 O O . ASP A 1 286 ? 8.419 16.623 -2.468 1.00 87.62 286 ASP A O 1
ATOM 2267 N N . LEU A 1 287 ? 7.584 16.656 -4.555 1.00 88.38 287 LEU A N 1
ATOM 2268 C CA . LEU A 1 287 ? 8.833 16.268 -5.214 1.00 88.38 287 LEU A CA 1
ATOM 2269 C C . LEU A 1 287 ? 9.879 17.378 -5.133 1.00 88.38 287 LEU A C 1
ATOM 2271 O O . LEU A 1 287 ? 11.002 17.095 -4.729 1.00 88.38 287 LEU A O 1
ATOM 2275 N N . HIS A 1 288 ? 9.512 18.627 -5.425 1.00 86.75 288 HIS A N 1
ATOM 2276 C CA . HIS A 1 288 ? 10.397 19.772 -5.212 1.00 86.75 288 HIS A CA 1
ATOM 2277 C C . HIS A 1 288 ? 10.901 19.806 -3.771 1.00 86.75 288 HIS A C 1
ATOM 2279 O O . HIS A 1 288 ? 12.103 19.825 -3.566 1.00 86.75 288 HIS A O 1
ATOM 2285 N N . TRP A 1 289 ? 10.028 19.659 -2.771 1.00 84.69 289 TRP A N 1
ATOM 2286 C CA . TRP A 1 289 ? 10.439 19.615 -1.364 1.00 84.69 289 TRP A CA 1
ATOM 2287 C C . TRP A 1 289 ? 11.443 18.485 -1.070 1.00 84.69 289 TRP A C 1
ATOM 2289 O O . TRP A 1 289 ? 12.407 18.682 -0.326 1.00 84.69 289 TRP A O 1
ATOM 2299 N N . LEU A 1 290 ? 11.232 17.296 -1.651 1.00 83.56 290 LEU A N 1
ATOM 2300 C CA . LEU A 1 290 ? 12.128 16.143 -1.503 1.00 83.56 290 LEU A CA 1
ATOM 2301 C C . LEU A 1 290 ? 13.510 16.387 -2.131 1.00 83.56 290 LEU A C 1
ATOM 2303 O O . LEU A 1 290 ? 14.508 15.946 -1.562 1.00 83.56 290 LEU A O 1
ATOM 2307 N N . PHE A 1 291 ? 13.577 17.082 -3.270 1.00 83.62 291 PHE A N 1
ATOM 2308 C CA . PHE A 1 291 ? 14.820 17.333 -4.009 1.00 83.62 291 PHE A CA 1
ATOM 2309 C C . PHE A 1 291 ? 15.536 18.637 -3.607 1.00 83.62 291 PHE A C 1
ATOM 2311 O O . PHE A 1 291 ? 16.764 18.664 -3.572 1.00 83.62 291 PHE A O 1
ATOM 2318 N N . GLU A 1 292 ? 14.804 19.685 -3.216 1.00 79.56 292 GLU A N 1
ATOM 2319 C CA . GLU A 1 292 ? 15.308 20.882 -2.512 1.00 79.56 292 GLU A CA 1
ATOM 2320 C C . GLU A 1 292 ? 15.980 20.506 -1.189 1.00 79.56 292 GLU A C 1
ATOM 2322 O O . GLU A 1 292 ? 16.901 21.162 -0.700 1.00 79.56 292 GLU A O 1
ATOM 2327 N N . GLY A 1 293 ? 15.493 19.424 -0.588 1.00 60.72 293 GLY A N 1
ATOM 2328 C CA . GLY A 1 293 ? 15.830 18.966 0.739 1.00 60.72 293 GLY A CA 1
ATOM 2329 C C . GLY A 1 293 ? 16.974 17.963 0.824 1.00 60.72 293 GLY A C 1
ATOM 2330 O O . GLY A 1 293 ? 16.863 17.051 1.639 1.00 60.72 293 GLY A O 1
ATOM 2331 N N . SER A 1 294 ? 18.130 18.187 0.185 1.00 51.09 294 SER A N 1
ATOM 2332 C CA . SER A 1 294 ? 19.391 17.508 0.579 1.00 51.09 294 SER A CA 1
ATOM 2333 C C . SER A 1 294 ? 19.821 17.789 2.043 1.00 51.09 294 SER A C 1
ATOM 2335 O O . SER A 1 294 ? 20.885 17.379 2.500 1.00 51.09 294 SER A O 1
ATOM 2337 N N . ASN A 1 295 ? 18.946 18.420 2.833 1.00 51.66 295 ASN A N 1
ATOM 2338 C CA . ASN A 1 295 ? 18.914 18.424 4.287 1.00 51.66 295 ASN A CA 1
ATOM 2339 C C . ASN A 1 295 ? 18.628 17.023 4.863 1.00 51.66 295 ASN A C 1
ATOM 2341 O O . ASN A 1 295 ? 17.568 16.776 5.445 1.00 51.66 295 ASN A O 1
ATOM 2345 N N . ALA A 1 296 ? 19.633 16.148 4.818 1.00 50.31 296 ALA A N 1
ATOM 2346 C CA . ALA A 1 296 ? 19.694 14.878 5.550 1.00 50.31 296 ALA A CA 1
ATOM 2347 C C . ALA A 1 296 ? 19.392 14.996 7.069 1.00 50.31 296 ALA A C 1
ATOM 2349 O O . ALA A 1 296 ? 19.208 13.990 7.747 1.00 50.31 296 ALA A O 1
ATOM 2350 N N . ALA A 1 297 ? 19.309 16.217 7.612 1.00 53.91 297 ALA A N 1
ATOM 2351 C CA . ALA A 1 297 ? 19.030 16.511 9.015 1.00 53.91 297 ALA A CA 1
ATOM 2352 C C . ALA A 1 297 ? 17.533 16.598 9.394 1.00 53.91 297 ALA A C 1
ATOM 2354 O O . ALA A 1 297 ? 17.214 16.685 10.581 1.00 53.91 297 ALA A O 1
ATOM 2355 N N . LYS A 1 298 ? 16.584 16.606 8.443 1.00 70.06 298 LYS A N 1
ATOM 2356 C CA . LYS A 1 298 ? 15.150 16.720 8.780 1.00 70.06 298 LYS A CA 1
ATOM 2357 C C . LYS A 1 298 ? 14.548 15.340 9.053 1.00 70.06 298 LYS A C 1
ATOM 2359 O O . LYS A 1 298 ? 14.025 14.694 8.151 1.00 70.06 298 LYS A O 1
ATOM 2364 N N . MET A 1 299 ? 14.584 14.903 10.312 1.00 75.12 299 MET A N 1
ATOM 2365 C CA . MET A 1 299 ? 13.861 13.703 10.744 1.00 75.12 299 MET A CA 1
ATOM 2366 C C . MET A 1 299 ? 12.350 13.914 10.569 1.00 75.12 299 MET A C 1
ATOM 2368 O O . MET A 1 299 ? 11.742 14.737 11.259 1.00 75.12 299 MET A O 1
ATOM 2372 N N . LEU A 1 300 ? 11.752 13.187 9.625 1.00 86.00 300 LEU A N 1
ATOM 2373 C CA . LEU A 1 300 ? 10.311 13.179 9.400 1.00 86.00 300 LEU A CA 1
ATOM 2374 C C . LEU A 1 300 ? 9.669 11.962 10.060 1.00 86.00 300 LEU A C 1
ATOM 2376 O O . LEU A 1 300 ? 10.240 10.872 10.085 1.00 86.00 300 LEU A O 1
ATOM 2380 N N . PHE A 1 301 ? 8.446 12.153 10.540 1.00 90.12 301 PHE A N 1
ATOM 2381 C CA . PHE A 1 301 ? 7.653 11.111 11.178 1.00 90.12 301 PHE A CA 1
ATOM 2382 C C . PHE A 1 301 ? 6.384 10.849 10.369 1.00 90.12 301 PHE A C 1
ATOM 2384 O O . PHE A 1 301 ? 5.809 11.770 9.792 1.00 90.12 301 PHE A O 1
ATOM 2391 N N . LEU A 1 302 ? 5.937 9.593 10.346 1.00 90.62 302 LEU A N 1
ATOM 2392 C CA . LEU A 1 302 ? 4.724 9.157 9.636 1.00 90.62 302 LEU A CA 1
ATOM 2393 C C . LEU A 1 302 ? 3.431 9.547 10.364 1.00 90.62 302 LEU A C 1
ATOM 2395 O O . LEU A 1 302 ? 2.347 9.515 9.783 1.00 90.62 302 LEU A O 1
ATOM 2399 N N . CYS A 1 303 ? 3.533 9.879 11.647 1.00 94.19 303 CYS A N 1
ATOM 2400 C CA . CYS A 1 303 ? 2.428 10.320 12.481 1.00 94.19 303 CYS A CA 1
ATOM 2401 C C . CYS A 1 303 ? 2.956 11.215 13.619 1.00 94.19 303 CYS A C 1
ATOM 2403 O O . CYS A 1 303 ? 4.143 11.144 13.961 1.00 94.19 303 CYS A O 1
ATOM 2405 N N . PRO A 1 304 ? 2.110 12.079 14.203 1.00 94.75 304 PRO A N 1
ATOM 2406 C CA . PRO A 1 304 ? 2.463 12.859 15.383 1.00 94.75 304 PRO A CA 1
ATOM 2407 C C . PRO A 1 304 ? 2.531 11.985 16.654 1.00 94.75 304 PRO A C 1
ATOM 2409 O O . PRO A 1 304 ? 2.067 10.840 16.659 1.00 94.75 304 PRO A O 1
ATOM 2412 N N . PRO A 1 305 ? 3.080 12.503 17.770 1.00 93.94 305 PRO A N 1
ATOM 2413 C CA . PRO A 1 305 ? 3.089 11.783 19.040 1.00 93.94 305 PRO A CA 1
ATOM 2414 C C . PRO A 1 305 ? 1.670 11.436 19.504 1.00 93.94 305 PRO A C 1
ATOM 2416 O O . PRO A 1 305 ? 0.800 12.298 19.566 1.00 93.94 305 PRO A O 1
ATOM 2419 N N . GLY A 1 306 ? 1.445 10.179 19.896 1.00 94.25 306 GLY A N 1
ATOM 2420 C CA . GLY A 1 306 ? 0.121 9.706 20.341 1.00 94.25 306 GLY A CA 1
ATOM 2421 C C . GLY A 1 306 ? -0.800 9.218 19.239 1.00 94.25 306 GLY A C 1
ATOM 2422 O O . GLY A 1 306 ? -1.887 8.743 19.549 1.00 94.25 306 GLY A O 1
ATOM 2423 N N . ALA A 1 307 ? -0.350 9.296 17.993 1.00 96.50 307 ALA A N 1
ATOM 2424 C CA . ALA A 1 307 ? -0.947 8.600 16.875 1.00 96.50 307 ALA A CA 1
ATOM 2425 C C . ALA A 1 307 ? -0.132 7.347 16.523 1.00 96.50 307 ALA A C 1
ATOM 2427 O O . ALA A 1 307 ? 1.033 7.205 16.906 1.00 96.50 307 ALA A O 1
ATOM 2428 N N . GLU A 1 308 ? -0.748 6.456 15.762 1.00 95.44 308 GLU A N 1
ATOM 2429 C CA . GLU A 1 308 ? -0.120 5.276 15.179 1.00 95.44 308 GLU A CA 1
ATOM 2430 C C . GLU A 1 308 ? -0.043 5.424 13.664 1.00 95.44 308 GLU A C 1
ATOM 2432 O O . GLU A 1 308 ? -0.834 6.144 13.058 1.00 95.44 308 GLU A O 1
ATOM 2437 N N . PHE A 1 309 ? 0.895 4.723 13.035 1.00 95.31 309 PHE A N 1
ATOM 2438 C CA . PHE A 1 309 ? 0.945 4.622 11.583 1.00 95.31 309 PHE A CA 1
ATOM 2439 C C . PHE A 1 309 ? 0.742 3.174 11.145 1.00 95.31 309 PHE A C 1
ATOM 2441 O O . PHE A 1 309 ? 1.096 2.230 11.855 1.00 95.31 309 PHE A O 1
ATOM 2448 N N . SER A 1 310 ? 0.212 2.999 9.938 1.00 96.31 310 SER A N 1
ATOM 2449 C CA . SER A 1 310 ? 0.278 1.727 9.234 1.00 96.31 310 SER A CA 1
ATOM 2450 C C . SER A 1 310 ? 0.702 1.962 7.792 1.00 96.31 310 SER A C 1
ATOM 2452 O O . SER A 1 310 ? 0.069 2.733 7.076 1.00 96.31 310 SER A O 1
ATOM 2454 N N . ILE A 1 311 ? 1.779 1.301 7.367 1.00 95.75 311 ILE A N 1
ATOM 2455 C CA . ILE A 1 311 ? 2.236 1.321 5.977 1.00 95.75 311 ILE A CA 1
ATOM 2456 C C . ILE A 1 311 ? 1.911 -0.028 5.360 1.00 95.75 311 ILE A C 1
ATOM 2458 O O . ILE A 1 311 ? 2.460 -1.041 5.781 1.00 95.75 311 ILE A O 1
ATOM 2462 N N . THR A 1 312 ? 1.080 -0.058 4.323 1.00 95.50 312 THR A N 1
ATOM 2463 C CA . THR A 1 312 ? 0.892 -1.288 3.543 1.00 95.50 312 THR A CA 1
ATOM 2464 C C . THR A 1 312 ? 1.249 -1.036 2.091 1.00 95.50 312 THR A C 1
ATOM 2466 O O . THR A 1 312 ? 0.567 -0.295 1.389 1.00 95.50 312 THR A O 1
ATOM 2469 N N . THR A 1 313 ? 2.331 -1.652 1.622 1.00 93.56 313 THR A N 1
ATOM 2470 C CA . THR A 1 313 ? 2.663 -1.646 0.193 1.00 93.56 313 THR A CA 1
ATOM 2471 C C . THR A 1 313 ? 1.804 -2.668 -0.547 1.00 93.56 313 THR A C 1
ATOM 2473 O O . THR A 1 313 ? 1.441 -3.697 0.016 1.00 93.56 313 THR A O 1
ATOM 2476 N N . ASN A 1 314 ? 1.433 -2.391 -1.793 1.00 93.75 314 ASN A N 1
ATOM 2477 C CA . ASN A 1 314 ? 0.598 -3.288 -2.587 1.00 93.75 314 ASN A CA 1
ATOM 2478 C C . ASN A 1 314 ? 1.285 -3.604 -3.916 1.00 93.75 314 ASN A C 1
ATOM 2480 O O . ASN A 1 314 ? 1.516 -2.699 -4.719 1.00 93.75 314 ASN A O 1
ATOM 2484 N N . TRP A 1 315 ? 1.636 -4.874 -4.123 1.00 92.44 315 TRP A N 1
ATOM 2485 C CA . TRP A 1 315 ? 2.402 -5.354 -5.276 1.00 92.44 315 TRP A CA 1
ATOM 2486 C C . TRP A 1 315 ? 1.544 -6.087 -6.312 1.00 92.44 315 TRP A C 1
ATOM 2488 O O . TRP A 1 315 ? 2.094 -6.641 -7.258 1.00 92.44 315 TRP A O 1
ATOM 2498 N N . ARG A 1 316 ? 0.208 -6.067 -6.187 1.00 91.69 316 ARG A N 1
ATOM 2499 C CA . ARG A 1 316 ?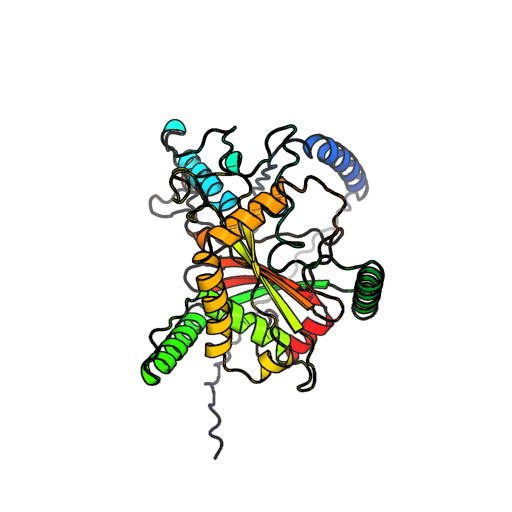 -0.698 -6.781 -7.109 1.00 91.69 316 ARG A CA 1
ATOM 2500 C C . ARG A 1 316 ? -0.520 -6.371 -8.571 1.00 91.69 316 ARG A C 1
ATOM 2502 O O . ARG A 1 316 ? -0.480 -7.233 -9.438 1.00 91.69 316 ARG A O 1
ATOM 2509 N N . ASP A 1 317 ? -0.301 -5.086 -8.846 1.00 88.56 317 ASP A N 1
ATOM 2510 C CA . ASP A 1 317 ? -0.024 -4.605 -10.213 1.00 88.56 317 ASP A CA 1
ATOM 2511 C C . ASP A 1 317 ? 1.251 -5.190 -10.822 1.00 88.56 317 ASP A C 1
ATOM 2513 O O . ASP A 1 317 ? 1.425 -5.133 -12.035 1.00 88.56 317 ASP A O 1
ATOM 2517 N N . GLY A 1 318 ? 2.154 -5.720 -9.993 1.00 87.44 318 GLY A N 1
ATOM 2518 C CA . GLY A 1 318 ? 3.351 -6.392 -10.471 1.00 87.44 318 GLY A CA 1
ATOM 2519 C C . GLY A 1 318 ? 3.073 -7.746 -11.111 1.00 87.44 318 GLY A C 1
ATOM 2520 O O . GLY A 1 318 ? 3.992 -8.302 -11.690 1.00 87.44 318 GLY A O 1
ATOM 2521 N N . LYS A 1 319 ? 1.844 -8.278 -10.987 1.00 91.19 319 LYS A N 1
ATOM 2522 C CA . LYS A 1 319 ? 1.385 -9.531 -11.607 1.00 91.19 319 LYS A CA 1
ATOM 2523 C C . LYS A 1 319 ? 2.415 -10.664 -11.512 1.00 91.19 319 LYS A C 1
ATOM 2525 O O . LYS A 1 319 ? 2.602 -11.409 -12.463 1.00 91.19 319 LYS A O 1
ATOM 2530 N N . LEU A 1 320 ? 3.069 -10.809 -10.355 1.00 90.06 320 LEU A N 1
ATOM 2531 C CA . LEU A 1 320 ? 4.206 -11.726 -10.206 1.00 90.06 320 LEU A CA 1
ATOM 2532 C C . LEU A 1 320 ? 3.856 -13.175 -10.583 1.00 90.06 320 LEU A C 1
ATOM 2534 O O . LEU A 1 320 ? 4.692 -13.864 -11.149 1.00 90.06 320 LEU A O 1
ATOM 2538 N N . GLY A 1 321 ? 2.618 -13.619 -10.332 1.00 89.62 321 GLY A N 1
ATOM 2539 C CA . GLY A 1 321 ? 2.141 -14.954 -10.721 1.00 89.62 321 GLY A CA 1
ATOM 2540 C C . GLY A 1 321 ? 1.959 -15.169 -12.232 1.00 89.62 321 GLY A C 1
ATOM 2541 O O . GLY A 1 321 ? 1.807 -16.306 -12.662 1.00 89.62 321 GLY A O 1
ATOM 2542 N N . ALA A 1 322 ? 1.974 -14.102 -13.036 1.00 91.56 322 ALA A N 1
ATOM 2543 C CA . ALA A 1 322 ? 1.883 -14.164 -14.495 1.00 91.56 322 ALA A CA 1
ATOM 2544 C C . ALA A 1 322 ? 3.256 -14.204 -15.188 1.00 91.56 322 ALA A C 1
ATOM 2546 O O . ALA A 1 322 ? 3.306 -14.366 -16.402 1.00 91.56 322 ALA A O 1
ATOM 2547 N N . LEU A 1 323 ? 4.350 -14.046 -14.436 1.00 91.12 323 LEU A N 1
ATOM 2548 C CA . LEU A 1 323 ? 5.709 -14.137 -14.965 1.00 91.12 323 LEU A CA 1
ATOM 2549 C C . LEU A 1 323 ? 6.001 -15.569 -15.430 1.00 91.12 323 LEU A C 1
ATOM 2551 O O . LEU A 1 323 ? 5.742 -16.521 -14.688 1.00 91.12 323 LEU A O 1
ATOM 2555 N N . ASP A 1 324 ? 6.559 -15.698 -16.634 1.00 91.88 324 ASP A N 1
ATOM 2556 C CA . ASP A 1 324 ? 6.839 -16.979 -17.282 1.00 91.88 324 ASP A CA 1
ATOM 2557 C C . ASP A 1 324 ? 8.344 -17.259 -17.372 1.00 91.88 324 ASP A C 1
ATOM 2559 O O . ASP A 1 324 ? 9.069 -16.631 -18.139 1.00 91.88 324 ASP A O 1
ATOM 2563 N N . PHE A 1 325 ? 8.806 -18.238 -16.602 1.00 91.56 325 PHE A N 1
ATOM 2564 C CA . PHE A 1 325 ? 10.195 -18.689 -16.563 1.00 91.56 325 PHE A CA 1
ATOM 2565 C C . PHE A 1 325 ? 10.426 -19.977 -17.372 1.00 91.56 325 PHE A C 1
ATOM 2567 O O . PHE A 1 325 ? 11.402 -20.685 -17.122 1.00 91.56 325 PHE A O 1
ATOM 2574 N N . SER A 1 326 ? 9.549 -20.321 -18.320 1.00 89.69 326 SER A N 1
ATOM 2575 C CA . SER A 1 326 ? 9.632 -21.587 -19.071 1.00 89.69 326 SER A CA 1
ATOM 2576 C C . SER A 1 326 ? 10.950 -21.778 -19.818 1.00 89.69 326 SER A C 1
ATOM 2578 O O . SER A 1 326 ? 11.454 -22.897 -19.887 1.00 89.69 326 SER A O 1
ATOM 2580 N N . GLY A 1 327 ? 11.560 -20.706 -20.325 1.00 89.12 327 GLY A N 1
ATOM 2581 C CA . GLY A 1 327 ? 12.867 -20.760 -20.981 1.00 89.12 327 GLY A CA 1
ATOM 2582 C C . GLY A 1 327 ? 14.027 -21.147 -20.055 1.00 89.12 327 GLY A C 1
ATOM 2583 O O . GLY A 1 327 ? 15.088 -21.531 -20.535 1.00 89.12 327 GLY A O 1
ATOM 2584 N N . ALA A 1 328 ? 13.836 -21.111 -18.730 1.00 89.06 328 ALA A N 1
ATOM 2585 C CA . ALA A 1 328 ? 14.837 -21.559 -17.761 1.00 89.06 328 ALA A CA 1
ATOM 2586 C C . ALA A 1 328 ? 14.769 -23.073 -17.478 1.00 89.06 328 ALA A C 1
ATOM 2588 O O . ALA A 1 328 ? 15.640 -23.603 -16.784 1.00 89.06 328 ALA A O 1
ATOM 2589 N N . VAL A 1 329 ? 13.742 -23.774 -17.975 1.00 87.25 329 VAL A N 1
ATOM 2590 C CA . VAL A 1 329 ? 13.584 -25.221 -17.787 1.00 87.25 329 VAL A CA 1
ATOM 2591 C C . VAL A 1 329 ? 14.479 -25.970 -18.773 1.00 87.25 329 VAL A C 1
ATOM 2593 O O . VAL A 1 329 ? 14.398 -25.771 -19.983 1.00 87.25 329 VAL A O 1
ATOM 2596 N N . VAL A 1 330 ? 15.333 -26.854 -18.252 1.00 82.31 330 VAL A N 1
ATOM 2597 C CA . VAL A 1 330 ? 16.214 -27.705 -19.065 1.00 82.31 330 VAL A CA 1
ATOM 2598 C C . VAL A 1 330 ? 15.370 -28.752 -19.808 1.00 82.31 330 VAL A C 1
ATOM 2600 O O . VAL A 1 330 ? 14.500 -29.381 -19.210 1.00 82.31 330 VAL A O 1
ATOM 2603 N N . SER A 1 331 ? 15.630 -28.911 -21.110 1.00 69.06 331 SER A N 1
ATOM 2604 C CA . SER A 1 331 ? 14.803 -29.570 -22.142 1.00 69.06 331 SER A CA 1
ATOM 2605 C C . SER A 1 331 ? 14.148 -30.903 -21.778 1.00 69.06 331 SER A C 1
ATOM 2607 O O . SER A 1 331 ? 13.045 -31.171 -22.241 1.00 69.06 331 SER A O 1
ATOM 2609 N N . ASP A 1 332 ? 14.779 -31.724 -20.944 1.00 70.38 332 ASP A N 1
ATOM 2610 C CA . ASP A 1 332 ? 14.334 -33.103 -20.703 1.00 70.38 332 ASP A CA 1
ATOM 2611 C C . ASP A 1 332 ? 13.055 -33.189 -19.847 1.00 70.38 332 ASP A C 1
ATOM 2613 O O . ASP A 1 332 ? 12.447 -34.253 -19.735 1.00 70.38 332 ASP A O 1
ATOM 2617 N N . SER A 1 333 ? 12.630 -32.076 -19.240 1.00 64.31 333 SER A N 1
ATOM 2618 C CA . SER A 1 333 ? 11.407 -31.972 -18.430 1.00 64.31 333 SER A CA 1
ATOM 2619 C C . SER A 1 333 ? 10.413 -30.928 -18.943 1.00 64.31 333 SER A C 1
ATOM 2621 O O . SER A 1 333 ? 9.409 -30.652 -18.278 1.00 64.31 333 SER A O 1
ATOM 2623 N N . ARG A 1 334 ? 10.668 -30.341 -20.119 1.00 65.31 334 ARG A N 1
ATOM 2624 C CA . ARG A 1 334 ? 9.795 -29.321 -20.702 1.00 65.31 334 ARG A CA 1
ATOM 2625 C C . ARG A 1 334 ? 8.583 -29.996 -21.339 1.00 65.31 334 ARG A C 1
ATOM 2627 O O . ARG A 1 334 ? 8.659 -30.518 -22.443 1.00 65.31 334 ARG A O 1
ATOM 2634 N N . SER A 1 335 ? 7.452 -29.969 -20.641 1.00 70.81 335 SER A N 1
ATOM 2635 C CA . SER A 1 335 ? 6.162 -30.150 -21.306 1.00 70.81 335 SER A CA 1
ATOM 2636 C C . SER A 1 335 ? 5.925 -28.933 -22.200 1.00 70.81 335 SER A C 1
ATOM 2638 O O . SER A 1 335 ? 6.004 -27.806 -21.707 1.00 70.81 335 SER A O 1
ATOM 2640 N N . GLU A 1 336 ? 5.659 -29.144 -23.492 1.00 67.25 336 GLU A N 1
ATOM 2641 C CA . GLU A 1 336 ? 5.402 -28.060 -24.457 1.00 67.25 336 GLU A CA 1
ATOM 2642 C C . GLU A 1 336 ? 4.221 -27.167 -24.030 1.00 67.25 336 GLU A C 1
ATOM 2644 O O . GLU A 1 336 ? 4.207 -25.979 -24.342 1.00 67.25 336 GLU A O 1
ATOM 2649 N N . ASP A 1 337 ? 3.310 -27.700 -23.207 1.00 67.00 337 ASP A N 1
ATOM 2650 C CA . ASP A 1 337 ? 2.086 -27.019 -22.775 1.00 67.00 337 ASP A CA 1
ATOM 2651 C C . ASP A 1 337 ? 2.160 -26.375 -21.373 1.00 67.00 337 ASP A C 1
ATOM 2653 O O . ASP A 1 337 ? 1.210 -25.715 -20.942 1.00 67.00 337 ASP A O 1
ATOM 2657 N N . ALA A 1 338 ? 3.250 -26.554 -20.614 1.00 76.31 338 ALA A N 1
ATOM 2658 C CA . ALA A 1 338 ? 3.307 -26.121 -19.212 1.00 76.31 338 ALA A CA 1
ATOM 2659 C C . ALA A 1 338 ? 4.151 -24.852 -19.006 1.00 76.31 338 ALA A C 1
ATOM 2661 O O . ALA A 1 338 ? 5.375 -24.913 -18.888 1.00 76.31 338 ALA A O 1
ATOM 2662 N N . ALA A 1 339 ? 3.485 -23.700 -18.868 1.00 82.38 339 ALA A N 1
ATOM 2663 C CA . ALA A 1 339 ? 4.144 -22.457 -18.466 1.00 82.38 339 ALA A CA 1
ATOM 2664 C C . ALA A 1 339 ? 4.709 -22.552 -17.032 1.00 82.38 339 ALA A C 1
ATOM 2666 O O . ALA A 1 339 ? 3.985 -22.876 -16.084 1.00 82.38 339 ALA A O 1
ATOM 2667 N N . THR A 1 340 ? 5.986 -22.214 -16.842 1.00 87.75 340 THR A N 1
ATOM 2668 C CA . THR A 1 340 ? 6.646 -22.200 -15.527 1.00 87.75 340 THR A CA 1
ATOM 2669 C C . THR A 1 340 ? 6.392 -20.874 -14.822 1.00 87.75 340 THR A C 1
ATOM 2671 O O . THR A 1 340 ? 7.077 -19.881 -15.057 1.00 87.75 340 THR A O 1
ATOM 2674 N N . ARG A 1 341 ? 5.393 -20.859 -13.937 1.00 88.06 341 ARG A N 1
ATOM 2675 C CA . ARG A 1 341 ? 4.926 -19.646 -13.250 1.00 88.06 341 ARG A CA 1
ATOM 2676 C C . ARG A 1 341 ? 5.440 -19.526 -11.821 1.00 88.06 341 ARG A C 1
ATOM 2678 O O . ARG A 1 341 ? 5.734 -20.514 -11.147 1.00 88.06 341 ARG A O 1
ATOM 2685 N N . VAL A 1 342 ? 5.480 -18.292 -11.321 1.00 87.31 342 VAL A N 1
ATOM 2686 C CA . VAL A 1 342 ? 5.767 -18.014 -9.907 1.00 87.31 342 VAL A CA 1
ATOM 2687 C C . VAL A 1 342 ? 4.610 -18.510 -9.039 1.00 87.31 342 VAL A C 1
ATOM 2689 O O . VAL A 1 342 ? 3.517 -17.948 -9.059 1.00 87.31 342 VAL A O 1
ATOM 2692 N N . VAL A 1 343 ? 4.871 -19.538 -8.231 1.00 86.81 343 VAL A N 1
ATOM 2693 C CA . VAL A 1 343 ? 3.867 -20.129 -7.326 1.00 86.81 343 VAL A CA 1
ATOM 2694 C C . VAL A 1 343 ? 3.714 -19.318 -6.040 1.00 86.81 343 VAL A C 1
ATOM 2696 O O . VAL A 1 343 ? 2.619 -19.200 -5.496 1.00 86.81 343 VAL A O 1
ATOM 2699 N N . PHE A 1 344 ? 4.812 -18.752 -5.534 1.00 87.06 344 PHE A N 1
ATOM 2700 C CA . PHE A 1 344 ? 4.790 -17.945 -4.322 1.00 87.06 344 PHE A CA 1
ATOM 2701 C C . PHE A 1 344 ? 5.910 -16.902 -4.312 1.00 87.06 344 PHE A C 1
ATOM 2703 O O . PHE A 1 344 ? 7.075 -17.219 -4.542 1.00 87.06 344 PHE A O 1
ATOM 2710 N N . ALA A 1 345 ? 5.558 -15.660 -3.996 1.00 86.81 345 ALA A N 1
ATOM 2711 C CA . ALA A 1 345 ? 6.469 -14.547 -3.810 1.00 86.81 345 ALA A CA 1
ATOM 2712 C C . ALA A 1 345 ? 6.373 -14.083 -2.360 1.00 86.81 345 ALA A C 1
ATOM 2714 O O . ALA A 1 345 ? 5.293 -13.781 -1.844 1.00 86.81 345 ALA A O 1
ATOM 2715 N N . TYR A 1 346 ? 7.525 -14.005 -1.707 1.00 83.69 346 TYR A N 1
ATOM 2716 C CA . TYR A 1 346 ? 7.617 -13.629 -0.311 1.00 83.69 346 TYR A CA 1
ATOM 2717 C C . TYR A 1 346 ? 8.642 -12.526 -0.120 1.00 83.69 346 TYR A C 1
ATOM 2719 O O . TYR A 1 346 ? 9.778 -12.605 -0.582 1.00 83.69 346 TYR A O 1
ATOM 2727 N N . TYR A 1 347 ? 8.243 -11.500 0.618 1.00 79.69 347 TYR A N 1
ATOM 2728 C CA . TYR A 1 347 ? 9.167 -10.491 1.101 1.00 79.69 347 TYR A CA 1
ATOM 2729 C C . TYR A 1 347 ? 9.816 -10.995 2.385 1.00 79.69 347 TYR A C 1
ATOM 2731 O O . TYR A 1 347 ? 9.113 -11.143 3.384 1.00 79.69 347 TYR A O 1
ATOM 2739 N N . SER A 1 348 ? 11.130 -11.231 2.382 1.00 76.56 348 SER A N 1
ATOM 2740 C CA . SER A 1 348 ? 11.897 -11.509 3.600 1.00 76.56 348 SER A CA 1
ATOM 2741 C C . SER A 1 348 ? 12.389 -10.209 4.235 1.00 76.56 348 SER A C 1
ATOM 2743 O O . SER A 1 348 ? 12.783 -9.274 3.544 1.00 76.56 348 SER A O 1
ATOM 2745 N N . TYR A 1 349 ? 12.359 -10.160 5.565 1.00 71.88 349 TYR A N 1
ATOM 2746 C CA . TYR A 1 349 ? 12.841 -9.022 6.340 1.00 71.88 349 TYR A CA 1
ATOM 2747 C C . TYR A 1 349 ? 13.807 -9.530 7.399 1.00 71.88 349 TYR A C 1
ATOM 2749 O O . TYR A 1 349 ? 13.475 -10.475 8.118 1.00 71.88 349 TYR A O 1
ATOM 2757 N N . THR A 1 350 ? 14.972 -8.891 7.498 1.00 68.75 350 THR A N 1
ATOM 2758 C CA . THR A 1 350 ? 15.945 -9.166 8.553 1.00 68.75 350 THR A CA 1
ATOM 2759 C C . THR A 1 350 ? 15.579 -8.313 9.773 1.00 68.75 350 THR A C 1
ATOM 2761 O O . THR A 1 350 ? 15.699 -7.092 9.684 1.00 68.75 350 THR A O 1
ATOM 2764 N N . PRO A 1 351 ? 15.147 -8.911 10.900 1.00 60.31 351 PRO A N 1
ATOM 2765 C CA . PRO A 1 351 ? 14.535 -8.212 12.040 1.00 60.31 351 PRO A CA 1
ATOM 2766 C C . PRO A 1 351 ? 15.363 -7.101 12.708 1.00 60.31 351 PRO A C 1
ATOM 2768 O O . PRO A 1 351 ? 14.831 -6.353 13.523 1.00 60.31 351 PRO A O 1
ATOM 2771 N N . ASP A 1 352 ? 16.654 -6.998 12.400 1.00 59.72 352 ASP A N 1
ATOM 2772 C CA . ASP A 1 352 ? 17.641 -6.416 13.310 1.00 59.72 352 ASP A CA 1
ATOM 2773 C C . ASP A 1 352 ? 17.838 -4.895 13.189 1.00 59.72 352 ASP A C 1
ATOM 2775 O O . ASP A 1 352 ? 18.658 -4.343 13.917 1.00 59.72 352 ASP A O 1
ATOM 2779 N N . THR A 1 353 ? 17.146 -4.195 12.279 1.00 65.06 353 THR A N 1
ATOM 2780 C CA . THR A 1 353 ? 17.499 -2.786 11.977 1.00 65.06 353 THR A CA 1
ATOM 2781 C C . THR A 1 353 ? 16.374 -1.774 12.158 1.00 65.06 353 THR A C 1
ATOM 2783 O O . THR A 1 353 ? 16.627 -0.674 12.642 1.00 65.06 353 THR A O 1
ATOM 2786 N N . ILE A 1 354 ? 15.134 -2.116 11.806 1.00 72.38 354 ILE A N 1
ATOM 2787 C CA . ILE A 1 354 ? 13.986 -1.200 11.857 1.00 72.38 354 ILE A CA 1
ATOM 2788 C C . ILE A 1 354 ? 12.742 -1.955 12.349 1.00 72.38 354 ILE A C 1
ATOM 2790 O O . ILE A 1 354 ? 12.368 -2.979 11.780 1.00 72.38 354 ILE A O 1
ATOM 2794 N N . PRO A 1 355 ? 12.056 -1.493 13.398 1.00 80.75 355 PRO A N 1
ATOM 2795 C CA . PRO A 1 355 ? 10.761 -2.051 13.766 1.00 80.75 355 PRO A CA 1
ATOM 2796 C C . PRO A 1 355 ? 9.747 -1.961 12.623 1.00 80.75 355 PRO A C 1
ATOM 2798 O O . PRO A 1 355 ? 9.465 -0.871 12.134 1.00 80.75 355 PRO A O 1
ATOM 2801 N N . MET A 1 356 ? 9.174 -3.097 12.228 1.00 86.06 356 MET A N 1
ATOM 2802 C CA . MET A 1 356 ? 8.186 -3.197 11.153 1.00 86.06 356 MET A CA 1
ATOM 2803 C C . MET A 1 356 ? 6.758 -3.285 11.695 1.00 86.06 356 MET A C 1
ATOM 2805 O O . MET A 1 356 ? 5.831 -3.484 10.920 1.00 86.06 356 MET A O 1
ATOM 2809 N N . ARG A 1 357 ? 6.522 -3.125 13.006 1.00 90.31 357 ARG A N 1
ATOM 2810 C CA . ARG A 1 357 ? 5.159 -3.083 13.570 1.00 90.31 357 ARG A CA 1
ATOM 2811 C C . ARG A 1 357 ? 4.310 -2.043 12.828 1.00 90.31 357 ARG A C 1
ATOM 2813 O O . ARG A 1 357 ? 4.644 -0.865 12.804 1.00 90.31 357 ARG A O 1
ATOM 2820 N N . GLY A 1 358 ? 3.194 -2.490 12.255 1.00 92.25 358 GLY A N 1
ATOM 2821 C CA . GLY A 1 358 ? 2.316 -1.636 11.449 1.00 92.25 358 GLY A CA 1
ATOM 2822 C C . GLY A 1 358 ? 2.685 -1.557 9.972 1.00 92.25 358 GLY A C 1
ATOM 2823 O O . GLY A 1 358 ? 1.950 -0.942 9.200 1.00 92.25 358 GLY A O 1
ATOM 2824 N N . VAL A 1 359 ? 3.765 -2.218 9.563 1.00 93.62 359 VAL A N 1
ATOM 2825 C CA . VAL A 1 359 ? 4.191 -2.346 8.174 1.00 93.62 359 VAL A CA 1
ATOM 2826 C C . VAL A 1 359 ? 3.744 -3.692 7.606 1.00 93.62 359 VAL A C 1
ATOM 2828 O O . VAL A 1 359 ? 3.769 -4.726 8.277 1.00 93.62 359 VAL A O 1
ATOM 2831 N N . GLY A 1 360 ? 3.355 -3.693 6.339 1.00 94.19 360 GLY A N 1
ATOM 2832 C CA . GLY A 1 360 ? 3.045 -4.907 5.607 1.00 94.19 360 GLY A CA 1
ATOM 2833 C C . GLY A 1 360 ? 3.087 -4.729 4.098 1.00 94.19 360 GLY A C 1
ATOM 2834 O O . GLY A 1 360 ? 3.306 -3.635 3.575 1.00 94.19 360 GLY A O 1
ATOM 2835 N N . ALA A 1 361 ? 2.876 -5.835 3.397 1.00 94.38 361 ALA A N 1
ATOM 2836 C CA . ALA A 1 361 ? 2.854 -5.909 1.948 1.00 94.38 361 ALA A CA 1
ATOM 2837 C C . ALA A 1 361 ? 1.718 -6.820 1.477 1.00 94.38 361 ALA A C 1
ATOM 2839 O O . ALA A 1 361 ? 1.558 -7.924 1.992 1.00 94.38 361 ALA A O 1
ATOM 2840 N N . VAL A 1 362 ? 0.959 -6.397 0.469 1.00 95.56 362 VAL A N 1
ATOM 2841 C CA . VAL A 1 362 ? 0.238 -7.316 -0.417 1.00 95.56 362 VAL A CA 1
ATOM 2842 C C . VAL A 1 362 ? 1.263 -7.815 -1.423 1.00 95.56 362 VAL A C 1
ATOM 2844 O O . VAL A 1 362 ? 1.722 -7.029 -2.246 1.00 95.56 362 VAL A O 1
ATOM 2847 N N . MET A 1 363 ? 1.687 -9.069 -1.292 1.00 93.12 363 MET A N 1
ATOM 2848 C CA . MET A 1 363 ? 2.871 -9.595 -1.976 1.00 93.12 363 MET A CA 1
ATOM 2849 C C . MET A 1 363 ? 2.549 -10.045 -3.396 1.00 93.12 363 MET A C 1
ATOM 2851 O O . MET A 1 363 ? 3.240 -9.670 -4.336 1.00 93.12 363 MET A O 1
ATOM 2855 N N . MET A 1 364 ? 1.497 -10.846 -3.544 1.00 92.12 364 MET A N 1
ATOM 2856 C CA . MET A 1 364 ? 1.068 -11.387 -4.827 1.00 92.12 364 MET A CA 1
ATOM 2857 C C . MET A 1 364 ? -0.393 -11.822 -4.766 1.00 92.12 364 MET A C 1
ATOM 2859 O O . MET A 1 364 ? -1.007 -11.868 -3.698 1.00 92.12 364 MET A O 1
ATOM 2863 N N . GLU A 1 365 ? -0.918 -12.193 -5.921 1.00 93.44 365 GLU A N 1
ATOM 2864 C CA . GLU A 1 365 ? -2.152 -12.948 -6.045 1.00 93.44 365 GLU A CA 1
ATOM 2865 C C . GLU A 1 365 ? -1.926 -14.124 -6.995 1.00 93.44 365 GLU A C 1
ATOM 2867 O O . GLU A 1 365 ? -1.189 -13.988 -7.972 1.00 93.44 365 GLU A O 1
ATOM 2872 N N . ASP A 1 366 ? -2.523 -15.266 -6.672 1.00 91.38 366 ASP A N 1
ATOM 2873 C CA . ASP A 1 366 ? -2.692 -16.394 -7.594 1.00 91.38 366 ASP A CA 1
ATOM 2874 C C . ASP A 1 366 ? -4.122 -16.366 -8.152 1.00 91.38 366 ASP A C 1
ATOM 2876 O O . ASP A 1 366 ? -4.759 -15.316 -8.101 1.00 91.38 366 ASP A O 1
ATOM 2880 N N . GLU A 1 367 ? -4.641 -17.452 -8.722 1.00 91.44 367 GLU A N 1
ATOM 2881 C CA . GLU A 1 367 ? -5.996 -17.490 -9.290 1.00 91.44 367 GLU A CA 1
ATOM 2882 C C . GLU A 1 367 ? -7.080 -17.196 -8.242 1.00 91.44 367 GLU A C 1
ATOM 2884 O O . GLU A 1 367 ? -7.951 -16.357 -8.492 1.00 91.44 367 GLU A O 1
ATOM 2889 N N . ASP A 1 368 ? -6.940 -17.739 -7.033 1.00 95.50 368 ASP A N 1
ATOM 2890 C CA . ASP A 1 368 ? -7.993 -17.792 -6.014 1.00 95.50 368 ASP A CA 1
ATOM 2891 C C . ASP A 1 368 ? -7.723 -16.917 -4.789 1.00 95.50 368 ASP A C 1
ATOM 2893 O O . ASP A 1 368 ? -8.622 -16.665 -3.980 1.00 95.50 368 ASP A O 1
ATOM 2897 N N . VAL A 1 369 ? -6.484 -16.472 -4.599 1.00 95.88 369 VAL A N 1
ATOM 2898 C CA . VAL A 1 369 ? -6.003 -15.929 -3.330 1.00 95.88 369 VAL A CA 1
ATOM 2899 C C . VAL A 1 369 ? -5.180 -14.671 -3.541 1.00 95.88 369 VAL A C 1
ATOM 2901 O O . VAL A 1 369 ? -4.361 -14.564 -4.448 1.00 95.88 369 VAL A O 1
ATOM 2904 N N . VAL A 1 370 ? -5.352 -13.724 -2.623 1.00 96.38 370 VAL A N 1
ATOM 2905 C CA . VAL A 1 370 ? -4.417 -12.628 -2.393 1.00 96.38 370 VAL A CA 1
ATOM 2906 C C . VAL A 1 370 ? -3.570 -12.940 -1.160 1.00 96.38 370 VAL A C 1
ATOM 2908 O O . VAL A 1 370 ? -4.095 -13.201 -0.074 1.00 96.38 370 VAL A O 1
ATOM 2911 N N . TRP A 1 371 ? -2.251 -12.890 -1.324 1.00 95.50 371 TRP A N 1
ATOM 2912 C CA . TRP A 1 371 ? -1.281 -13.145 -0.266 1.00 95.50 371 TRP A CA 1
ATOM 2913 C C . TRP A 1 371 ? -0.745 -11.835 0.292 1.00 95.50 371 TRP A C 1
ATOM 2915 O O . TRP A 1 371 ? -0.212 -10.990 -0.432 1.00 95.50 371 TRP A O 1
ATOM 2925 N N . MET A 1 372 ? -0.844 -11.670 1.606 1.00 95.56 372 MET A N 1
ATOM 2926 C CA . MET A 1 372 ? -0.305 -10.511 2.312 1.00 95.56 372 MET A CA 1
ATOM 2927 C C . MET A 1 372 ? 0.689 -10.956 3.374 1.00 95.56 372 MET A C 1
ATOM 2929 O O . MET A 1 372 ? 0.521 -12.010 3.969 1.00 95.56 372 MET A O 1
ATOM 2933 N N . ARG A 1 373 ? 1.699 -10.143 3.668 1.00 93.94 373 ARG A N 1
ATOM 2934 C CA . ARG A 1 373 ? 2.539 -10.296 4.857 1.00 93.94 373 ARG A CA 1
ATOM 2935 C C . ARG A 1 373 ? 2.420 -9.059 5.715 1.00 93.94 373 ARG A C 1
ATOM 2937 O O . ARG A 1 373 ? 2.513 -7.943 5.215 1.00 93.94 373 ARG A O 1
ATOM 2944 N N . GLN A 1 374 ? 2.199 -9.256 7.003 1.00 94.69 374 GLN A N 1
ATOM 2945 C CA . GLN A 1 374 ? 1.917 -8.172 7.933 1.00 94.69 374 GLN A CA 1
ATOM 2946 C C . GLN A 1 374 ? 2.734 -8.370 9.198 1.00 94.69 374 GLN A C 1
ATOM 2948 O O . GLN A 1 374 ? 2.839 -9.495 9.680 1.00 94.69 374 GLN A O 1
ATOM 2953 N N . PHE A 1 375 ? 3.311 -7.293 9.723 1.00 94.06 375 PHE A N 1
ATOM 2954 C CA . PHE A 1 375 ? 4.123 -7.316 10.935 1.00 94.06 375 PHE A CA 1
ATOM 2955 C C . PHE A 1 375 ? 3.386 -6.613 12.068 1.00 94.06 375 PHE A C 1
ATOM 2957 O O . PHE A 1 375 ? 2.992 -5.446 11.967 1.00 94.06 375 PHE A O 1
ATOM 2964 N N . ARG A 1 376 ? 3.192 -7.332 13.172 1.00 94.00 376 ARG A N 1
ATOM 2965 C CA . ARG A 1 376 ? 2.533 -6.812 14.373 1.00 94.00 376 ARG A CA 1
ATOM 2966 C C . ARG A 1 376 ? 3.218 -7.327 15.627 1.00 94.00 376 ARG A C 1
ATOM 2968 O O . ARG A 1 376 ? 4.073 -8.216 15.588 1.00 94.00 376 ARG A O 1
ATOM 2975 N N . GLY A 1 377 ? 2.825 -6.725 16.739 1.00 93.88 377 GLY A N 1
ATOM 2976 C CA . GLY A 1 377 ? 3.143 -7.223 18.055 1.00 93.88 377 GLY A CA 1
ATOM 2977 C C . GLY A 1 377 ? 2.640 -8.642 18.295 1.00 93.88 377 GLY A C 1
ATOM 2978 O O . GLY A 1 377 ? 1.580 -9.024 17.800 1.00 93.88 377 GLY A O 1
ATOM 2979 N N . SER A 1 378 ? 3.375 -9.435 19.069 1.00 93.94 378 SER A N 1
ATOM 2980 C CA . SER A 1 378 ? 2.938 -10.788 19.431 1.00 93.94 378 SER A CA 1
ATOM 2981 C C . SER A 1 378 ? 1.604 -10.781 20.188 1.00 93.94 378 SER A C 1
ATOM 2983 O O . SER A 1 378 ? 0.738 -11.616 19.923 1.00 93.94 378 SER A O 1
ATOM 2985 N N . LYS A 1 379 ? 1.410 -9.786 21.063 1.00 94.88 379 LYS A N 1
ATOM 2986 C CA . LYS A 1 379 ? 0.158 -9.569 21.799 1.00 94.88 379 LYS A CA 1
ATOM 2987 C C . LYS A 1 379 ? -0.986 -9.128 20.888 1.00 94.88 379 LYS A C 1
ATOM 2989 O O . LYS A 1 379 ? -2.118 -9.554 21.096 1.00 94.88 379 LYS A O 1
ATOM 2994 N N . ASP A 1 380 ? -0.700 -8.319 19.869 1.00 94.00 380 ASP A N 1
ATOM 2995 C CA . ASP A 1 380 ? -1.709 -7.911 18.886 1.00 94.00 380 ASP A CA 1
ATOM 2996 C C . ASP A 1 380 ? -2.200 -9.115 18.083 1.00 94.00 380 ASP A C 1
ATOM 2998 O O . ASP A 1 380 ? -3.401 -9.298 17.914 1.00 94.00 380 ASP A O 1
ATOM 3002 N N . TRP A 1 381 ? -1.287 -9.992 17.655 1.00 94.88 381 TRP A N 1
ATOM 3003 C CA . TRP A 1 381 ? -1.661 -11.219 16.954 1.00 94.88 381 TRP A CA 1
ATOM 3004 C C . TRP A 1 381 ? -2.548 -12.143 17.777 1.00 94.88 381 TRP A C 1
ATOM 3006 O O . TRP A 1 381 ? -3.475 -12.736 17.230 1.00 94.88 381 TRP A O 1
ATOM 3016 N N . GLU A 1 382 ? -2.283 -12.255 19.076 1.00 94.56 382 GLU A N 1
ATOM 3017 C CA . GLU A 1 382 ? -3.122 -13.039 19.977 1.00 94.56 382 GLU A CA 1
ATOM 3018 C C . GLU A 1 382 ? -4.536 -12.452 20.077 1.00 94.56 382 GLU A C 1
ATOM 3020 O O . GLU A 1 382 ? -5.516 -13.181 19.963 1.00 94.56 382 GLU A O 1
ATOM 3025 N N . ARG A 1 383 ? -4.666 -11.126 20.171 1.00 94.81 383 ARG A N 1
ATOM 3026 C CA . ARG A 1 383 ? -5.979 -10.460 20.180 1.00 94.81 383 ARG A CA 1
ATOM 3027 C C . ARG A 1 383 ? -6.717 -10.599 18.847 1.00 94.81 383 ARG A C 1
ATOM 3029 O O . ARG A 1 383 ? -7.917 -10.861 18.834 1.00 94.81 383 ARG A O 1
ATOM 3036 N N . ILE A 1 384 ? -6.005 -10.488 17.723 1.00 93.50 384 ILE A N 1
ATOM 3037 C CA . ILE A 1 384 ? -6.566 -10.738 16.385 1.00 93.50 384 ILE A CA 1
ATOM 3038 C C . ILE A 1 384 ? -7.084 -12.176 16.295 1.00 93.50 384 ILE A C 1
ATOM 3040 O O . ILE A 1 384 ? -8.195 -12.395 15.816 1.00 93.50 384 ILE A O 1
ATOM 3044 N N . ARG A 1 385 ? -6.329 -13.154 16.804 1.00 91.69 385 ARG A N 1
ATOM 3045 C CA . ARG A 1 385 ? -6.753 -14.559 16.860 1.00 91.69 385 ARG A CA 1
ATOM 3046 C C . ARG A 1 385 ? -8.014 -14.744 17.695 1.00 91.69 385 ARG A C 1
ATOM 3048 O O . ARG A 1 385 ? -8.953 -15.383 17.233 1.00 91.69 385 ARG A O 1
ATOM 3055 N N . GLN A 1 386 ? -8.060 -14.141 18.878 1.00 91.69 386 GLN A N 1
ATOM 3056 C CA . GLN A 1 386 ? -9.214 -14.209 19.777 1.00 91.69 386 GLN A CA 1
ATOM 3057 C C . GLN A 1 386 ? -10.477 -13.573 19.181 1.00 91.69 386 GLN A C 1
ATOM 3059 O O . GLN A 1 386 ? -11.580 -13.988 19.522 1.00 91.69 386 GLN A O 1
ATOM 3064 N N . SER A 1 387 ? -10.340 -12.614 18.258 1.00 87.94 387 SER A N 1
ATOM 3065 C CA . SER A 1 387 ? -11.492 -12.017 17.566 1.00 87.94 387 SER A CA 1
ATOM 3066 C C . SER A 1 387 ? -12.226 -12.986 16.626 1.00 87.94 387 SER A C 1
ATOM 3068 O O . SER A 1 387 ? -13.363 -12.720 16.246 1.00 87.94 387 SER A O 1
ATOM 3070 N N . GLY A 1 388 ? -11.579 -14.082 16.206 1.00 85.75 388 GLY A N 1
ATOM 3071 C CA . GLY A 1 388 ? -12.139 -15.057 15.265 1.00 85.75 388 GLY A CA 1
ATOM 3072 C C . GLY A 1 388 ? -12.284 -14.563 13.819 1.00 85.75 388 GLY A C 1
ATOM 3073 O O . GLY A 1 388 ? -12.734 -15.321 12.966 1.00 85.75 388 GLY A O 1
ATOM 3074 N N . VAL A 1 389 ? -11.887 -13.320 13.513 1.00 80.75 389 VAL A N 1
ATOM 3075 C CA . VAL A 1 389 ? -12.008 -12.730 12.165 1.00 80.75 389 VAL A CA 1
ATOM 3076 C C . VAL A 1 389 ? -10.989 -13.322 11.180 1.00 80.75 389 VAL A C 1
ATOM 3078 O O . VAL A 1 389 ? -11.232 -13.346 9.975 1.00 80.75 389 VAL A O 1
ATOM 3081 N N . VAL A 1 390 ? -9.852 -13.822 11.679 1.00 82.88 390 VAL A N 1
ATOM 3082 C CA . VAL A 1 390 ? -8.778 -14.422 10.872 1.00 82.88 390 VAL A CA 1
ATOM 3083 C C . VAL A 1 390 ? -8.521 -15.849 11.337 1.00 82.88 390 VAL A C 1
ATOM 3085 O O . VAL A 1 390 ? -8.210 -16.079 12.505 1.00 82.88 390 VAL A O 1
ATOM 3088 N N . ALA A 1 391 ? -8.596 -16.802 10.409 1.00 80.88 391 ALA A N 1
ATOM 3089 C CA . ALA A 1 391 ? -8.177 -18.177 10.651 1.00 80.88 391 ALA A 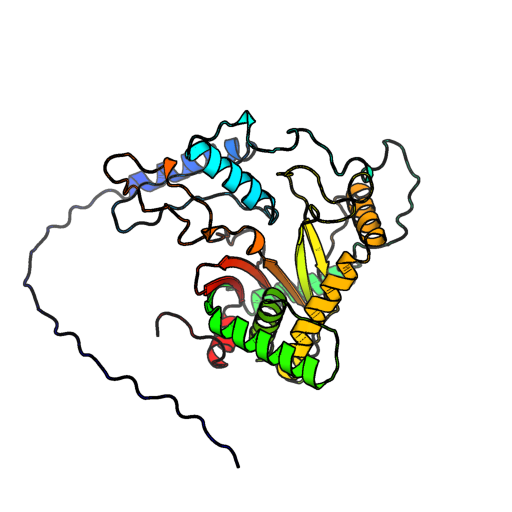CA 1
ATOM 3090 C C . ALA A 1 391 ? -6.645 -18.295 10.580 1.00 80.88 391 ALA A C 1
ATOM 3092 O O . ALA A 1 391 ? -6.010 -17.739 9.682 1.00 80.88 391 ALA A O 1
ATOM 3093 N N . PHE A 1 392 ? -6.050 -19.048 11.506 1.00 82.94 392 PHE A N 1
ATOM 3094 C CA . PHE A 1 392 ? -4.610 -19.312 11.543 1.00 82.94 392 PHE A CA 1
ATOM 3095 C C . PHE A 1 392 ? -4.346 -20.749 11.083 1.00 82.94 392 PHE A C 1
ATOM 3097 O O . PHE A 1 392 ? -5.000 -21.677 11.551 1.00 82.94 392 PHE A O 1
ATOM 3104 N N . ALA A 1 393 ? -3.395 -20.939 10.165 1.00 72.00 393 ALA A N 1
ATOM 3105 C CA . ALA A 1 393 ? -2.990 -22.273 9.725 1.00 72.00 393 ALA A CA 1
ATOM 3106 C C . ALA A 1 393 ? -2.261 -23.022 10.858 1.00 72.00 393 ALA A C 1
ATOM 3108 O O . ALA A 1 393 ? -1.413 -22.432 11.530 1.00 72.00 393 ALA A O 1
ATOM 3109 N N . GLY A 1 394 ? -2.568 -24.313 11.037 1.00 55.56 394 GLY A N 1
ATOM 3110 C CA . GLY A 1 394 ? -1.964 -25.170 12.069 1.00 55.56 394 GLY A CA 1
ATOM 3111 C C . GLY A 1 394 ? -2.814 -25.397 13.326 1.00 55.56 394 GLY A C 1
ATOM 3112 O O . GLY A 1 394 ? -2.245 -25.718 14.368 1.00 55.56 394 GLY A O 1
ATOM 3113 N N . GLN A 1 395 ? -4.137 -25.216 13.233 1.00 41.72 395 GLN A N 1
ATOM 3114 C CA . GLN A 1 395 ? -5.115 -25.722 14.206 1.00 41.72 395 GLN A CA 1
ATOM 3115 C C . GLN A 1 395 ? -5.769 -27.008 13.714 1.00 41.72 395 GLN A C 1
ATOM 3117 O O . GLN A 1 395 ? -6.005 -27.102 12.485 1.00 41.72 395 GLN A O 1
#

pLDDT: mean 78.25, std 23.34, range [27.97, 98.69]

Sequence (395 aa):
MRKHLRLPSRSTITPRHTVVPGGRRRSRRCSCARRRRLNSLGRRFYRRISGRISINQVSVGLPSSLSEICAIVLVLARARLNSTFDAWTRVINGDDFDAIPGMEWDAQPFAQYVPAPGSSSVTPTRTSLRGWFKLGWLSQLSFMGRFMLSKLLDPKEVGYVVRVPKVFLNEAKQKIMDELKAQGSSEYVGSSDVLMAWWHKTVYSYRAPTDHTPVHLHFPCSLRSRSIFAQDGPLAHPYINNAVAYLPVPPIPVNTFATESLGELALRVRRAIVAYNADAASLRADLHWLFEGSNAAKMLFLCPPGAEFSITTNWRDGKLGALDFSGAVVSDSRSEDAATRVVFAYYSYTPDTIPMRGVGAVMMEDEDVVWMRQFRGSKDWERIRQSGVVAFAGQ

Radius of gyration: 25.0 Å; chains: 1; bounding box: 70×83×55 Å

Secondary structure (DSSP, 8-state):
-----PPPPPP--PPPP--------PPPP--TTSHHHHHHHHHHHHHHHTTSS---------TT---------SS--HHHHHHHHHHHHHHHTT--GGGS----TT--TTGGGSPPTT------S-SS-TT-EE--HHHHHHHHHHHHHHHHH---EEEEEEEEEHHHHHHHHHHHHHHHHHTT------HHHHHHHHHHHHHHTTS-TT---EEEEEEEEESTTSTTSGGG---SS---S--EEEEEPPPEEHHHHHHS-HHHHHHHHHHHHHHHHH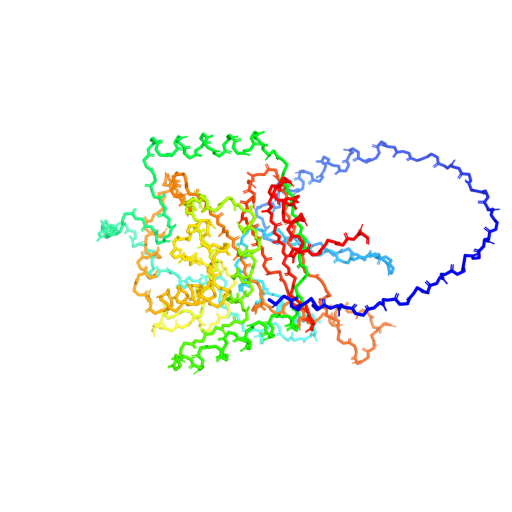-HHHHHHHHHHHHH---TT--EESS-TT-EEEEEEE-GGG-GGG-B-GGGS-GGG--TT---B---------TTSS--TTEEEEEEE-SSEEEEEEEEEHHHHHHHHHTTSS--TT-

InterPro domains:
  IPR023213 Chloramphenicol acetyltransferase-like domain superfamily [G3DSA:3.30.559.10] (151-374)

Organism: NCBI:txid230812

Foldseek 3Di:
DDDDDDDDDDDDDDDDDDDDDDDDDDDDDDDPPVVVVVVVVVVVVVVVCVVPAWDFDFDDDDPPDDTDGDTPCPPFALQLLQLVLQLVLCVLQPHDNVPRFADDPPDDQLVVLADDVPPPDCPLPDPDFVLKDQDDPVQVVLQVVVVVVVCVVFVDKDKDKAKAWVVVLVVQQVVLVVVCVVVVHPDHFDSVLLVVLLVLLLLLQLDDLPQFAWEKEKEKDFCQQALQGDPRGHPPTRDNHDGIDIQIQDTDGSNCSNVPDSSVSSVSVVVSVVVVRVPSVSVSSSSSCVNVCPVPPRDIDSDTRRHHYAYEYENAVSQQQPRFSLSVDDDVPRDVPDTDGDPDFDDDDDCPDDDCARYKYQGYDDPTITMIMHMHGPVSVVSSVVVVSGDDPPD